Protein AF-A0A3C1WG08-F1 (afdb_monomer)

Structure (mmCIF, N/CA/C/O backbone):
data_AF-A0A3C1WG08-F1
#
_entry.id   AF-A0A3C1WG08-F1
#
loop_
_atom_site.group_PDB
_atom_site.id
_atom_site.type_symbol
_atom_site.label_atom_id
_atom_site.label_alt_id
_atom_site.label_comp_id
_atom_site.label_asym_id
_atom_site.label_entity_id
_atom_site.label_seq_id
_atom_site.pdbx_PDB_ins_code
_atom_site.Cartn_x
_atom_site.Cartn_y
_atom_site.Cartn_z
_atom_site.occupancy
_atom_site.B_iso_or_equiv
_atom_site.auth_seq_id
_atom_site.auth_comp_id
_atom_site.auth_asym_id
_atom_site.auth_atom_id
_atom_site.pdbx_PDB_model_num
ATOM 1 N N . THR A 1 1 ? -14.440 -14.340 0.142 1.00 56.75 1 THR A N 1
ATOM 2 C CA . THR A 1 1 ? -14.331 -13.216 1.110 1.00 56.75 1 THR A CA 1
ATOM 3 C C . THR A 1 1 ? -14.257 -13.808 2.501 1.00 56.75 1 THR A C 1
ATOM 5 O O . THR A 1 1 ? -14.790 -14.894 2.675 1.00 56.75 1 THR A O 1
ATOM 8 N N . PHE A 1 2 ? -13.686 -13.120 3.502 1.00 67.94 2 PHE A N 1
ATOM 9 C CA . PHE A 1 2 ? -13.574 -13.674 4.868 1.00 67.94 2 PHE A CA 1
ATOM 10 C C . PHE A 1 2 ? -14.892 -14.281 5.388 1.00 67.94 2 PHE A C 1
ATOM 12 O O . PHE A 1 2 ? -14.890 -15.363 5.960 1.00 67.94 2 PHE A O 1
ATOM 19 N N . ALA A 1 3 ? -16.034 -13.641 5.105 1.00 67.81 3 ALA A N 1
ATOM 20 C CA . ALA A 1 3 ? -17.363 -14.131 5.487 1.00 67.81 3 ALA A CA 1
ATOM 21 C C . ALA A 1 3 ? -17.770 -15.481 4.852 1.00 67.81 3 ALA A C 1
ATOM 23 O O . ALA A 1 3 ? -18.707 -16.118 5.321 1.00 67.81 3 ALA A O 1
ATOM 24 N N . GLN A 1 4 ? -17.110 -15.896 3.772 1.00 74.12 4 GLN A N 1
ATOM 25 C CA . GLN A 1 4 ? -17.387 -17.123 3.020 1.00 74.12 4 GLN A CA 1
ATOM 26 C C . GLN A 1 4 ? -16.344 -18.214 3.274 1.00 74.12 4 GLN A C 1
ATOM 28 O O . GLN A 1 4 ? -16.681 -19.393 3.258 1.00 74.12 4 GLN A O 1
ATOM 33 N N . ASP A 1 5 ? -15.081 -17.833 3.471 1.00 83.38 5 ASP A N 1
ATOM 34 C CA . ASP A 1 5 ? -13.946 -18.761 3.462 1.00 83.38 5 ASP A CA 1
ATOM 35 C C . ASP A 1 5 ? -13.162 -18.806 4.787 1.00 83.38 5 ASP A C 1
ATOM 37 O O . ASP A 1 5 ? -12.351 -19.712 4.985 1.00 83.38 5 ASP A O 1
ATOM 41 N N . ASN A 1 6 ? -13.439 -17.876 5.710 1.00 90.50 6 ASN A N 1
ATOM 42 C CA . ASN A 1 6 ? -12.743 -17.692 6.984 1.00 90.50 6 ASN A CA 1
ATOM 43 C C . ASN A 1 6 ? -11.213 -17.605 6.845 1.00 90.50 6 ASN A C 1
ATOM 45 O O . ASN A 1 6 ? -10.480 -18.009 7.749 1.00 90.50 6 ASN A O 1
ATOM 49 N N . PHE A 1 7 ? -10.704 -17.084 5.725 1.00 94.44 7 PHE A N 1
ATOM 50 C CA . PHE A 1 7 ? -9.269 -16.885 5.556 1.00 94.44 7 PHE A CA 1
ATOM 51 C C . PHE A 1 7 ? -8.798 -15.546 6.119 1.00 94.44 7 PHE A C 1
ATOM 53 O O . PHE A 1 7 ? -9.299 -14.487 5.742 1.00 94.44 7 PHE A O 1
ATOM 60 N N . ILE A 1 8 ? -7.763 -15.590 6.955 1.00 94.44 8 ILE A N 1
ATOM 61 C CA . ILE A 1 8 ? -7.004 -14.418 7.396 1.00 94.44 8 ILE A CA 1
ATOM 62 C C . ILE A 1 8 ? -5.644 -14.382 6.697 1.00 94.44 8 ILE A C 1
ATOM 64 O O . ILE A 1 8 ? -5.053 -15.424 6.410 1.00 94.44 8 ILE A O 1
ATOM 68 N N . TYR A 1 9 ? -5.157 -13.177 6.409 1.00 95.25 9 TYR A N 1
ATOM 69 C CA . TYR A 1 9 ? -3.902 -12.946 5.701 1.00 95.25 9 TYR A CA 1
ATOM 70 C C . TYR A 1 9 ? -2.961 -12.161 6.605 1.00 95.25 9 TYR A C 1
ATOM 72 O O . TYR A 1 9 ? -3.372 -11.167 7.199 1.00 95.25 9 TYR A O 1
ATOM 80 N N . ILE A 1 10 ? -1.727 -12.639 6.743 1.00 94.44 10 ILE A N 1
ATOM 81 C CA . ILE A 1 10 ? -0.770 -12.134 7.727 1.00 94.44 10 ILE A CA 1
ATOM 82 C C . ILE A 1 10 ? 0.584 -11.945 7.053 1.00 94.44 10 ILE A C 1
ATOM 84 O O . ILE A 1 10 ? 1.085 -12.859 6.393 1.00 94.44 10 ILE A O 1
ATOM 88 N N . SER A 1 11 ? 1.167 -10.765 7.257 1.00 92.62 11 SER A N 1
ATOM 89 C CA . SER A 1 11 ? 2.569 -10.470 6.974 1.00 92.62 11 SER A CA 1
ATOM 90 C C . SER A 1 11 ? 3.387 -10.693 8.242 1.00 92.62 11 SER A C 1
ATOM 92 O O . SER A 1 11 ? 3.042 -10.149 9.292 1.00 92.62 11 SER A O 1
ATOM 94 N N . TYR A 1 12 ? 4.444 -11.499 8.174 1.00 89.12 12 TYR A N 1
ATOM 95 C CA . TYR A 1 12 ? 5.337 -11.740 9.308 1.00 89.12 12 TYR A CA 1
ATOM 96 C C . TYR A 1 12 ? 6.720 -12.224 8.850 1.00 89.12 12 TYR A C 1
ATOM 98 O O . TYR A 1 12 ? 6.869 -12.734 7.739 1.00 89.12 12 TYR A O 1
ATOM 106 N N . SER A 1 13 ? 7.747 -12.075 9.690 1.00 84.44 13 SER A N 1
ATOM 107 C CA . SER A 1 13 ? 9.098 -12.574 9.401 1.00 84.44 13 SER A CA 1
ATOM 108 C C . SER A 1 13 ? 9.347 -13.971 9.964 1.00 84.44 13 SER A C 1
ATOM 110 O O . SER A 1 13 ? 8.806 -14.352 11.003 1.00 84.44 13 SER A O 1
ATOM 112 N N . THR A 1 14 ? 10.213 -14.741 9.302 1.00 77.62 14 THR A N 1
ATOM 113 C CA . THR A 1 14 ? 10.661 -16.053 9.785 1.00 77.62 14 THR A CA 1
ATOM 114 C C . THR A 1 14 ? 12.060 -16.026 10.394 1.00 77.62 14 THR A C 1
ATOM 116 O O . THR A 1 14 ? 13.023 -15.661 9.727 1.00 77.62 14 THR A O 1
ATOM 119 N N . GLY A 1 15 ? 12.181 -16.519 11.635 1.00 62.81 15 GLY A N 1
ATOM 120 C CA . GLY A 1 15 ? 13.455 -16.826 12.304 1.00 62.81 15 GLY A CA 1
ATOM 121 C C . GLY A 1 15 ? 13.925 -15.785 13.331 1.00 62.81 15 GLY A C 1
ATOM 122 O O . GLY A 1 15 ? 13.787 -14.586 13.128 1.00 62.81 15 GLY A O 1
ATOM 123 N N . ALA A 1 16 ? 14.513 -16.260 14.438 1.00 47.59 16 ALA A N 1
ATOM 124 C CA . ALA A 1 16 ? 15.064 -15.424 15.517 1.00 47.59 16 ALA A CA 1
ATOM 125 C C . ALA A 1 16 ? 16.477 -14.879 15.223 1.00 47.59 16 ALA A C 1
ATOM 127 O O . ALA A 1 16 ? 16.964 -14.002 15.931 1.00 47.59 16 ALA A O 1
ATOM 128 N N . VAL A 1 17 ? 17.146 -15.402 14.189 1.00 49.59 17 VAL A N 1
ATOM 129 C CA . VAL A 1 17 ? 18.495 -14.994 13.786 1.00 49.59 17 VAL A CA 1
ATOM 130 C C . VAL A 1 17 ? 18.495 -14.793 12.279 1.00 49.59 17 VAL A C 1
ATOM 132 O O . VAL A 1 17 ? 18.369 -15.750 11.514 1.00 49.59 17 VAL A O 1
ATOM 135 N N . GLN A 1 18 ? 18.623 -13.536 11.858 1.00 51.84 18 GLN A N 1
ATOM 136 C CA . GLN A 1 18 ? 18.805 -13.167 10.461 1.00 51.84 18 GLN A CA 1
ATOM 137 C C . GLN A 1 18 ? 20.191 -13.626 9.990 1.00 51.84 18 GLN A C 1
ATOM 139 O O . GLN A 1 18 ? 21.158 -12.869 10.019 1.00 51.84 18 GLN A O 1
ATOM 144 N N . ALA A 1 19 ? 20.316 -14.897 9.608 1.00 48.25 19 ALA A N 1
ATOM 145 C CA . ALA A 1 19 ? 21.500 -15.371 8.906 1.00 48.25 19 ALA A CA 1
ATOM 146 C C . ALA A 1 19 ? 21.481 -14.788 7.484 1.00 48.25 19 ALA A C 1
ATOM 148 O O . ALA A 1 19 ? 20.536 -15.013 6.724 1.00 48.25 19 ALA A O 1
ATOM 149 N N . GLN A 1 20 ? 22.509 -14.003 7.164 1.00 49.31 20 GLN A N 1
ATOM 150 C CA . GLN A 1 20 ? 22.652 -13.258 5.912 1.00 49.31 20 GLN A CA 1
ATOM 151 C C . GLN A 1 20 ? 22.430 -14.163 4.688 1.00 49.31 20 GLN A C 1
ATOM 153 O O . GLN A 1 20 ? 22.991 -15.255 4.616 1.00 49.31 20 GLN A O 1
ATOM 158 N N . GLY A 1 21 ? 21.621 -13.718 3.720 1.00 50.34 21 GLY A N 1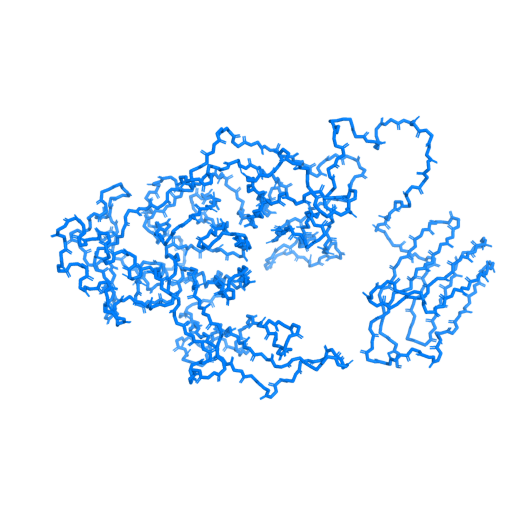
ATOM 159 C CA . GLY A 1 21 ? 21.434 -14.426 2.444 1.00 50.34 21 GLY A CA 1
ATOM 160 C C . GLY A 1 21 ? 20.686 -15.765 2.529 1.00 50.34 21 GLY A C 1
ATOM 161 O O . GLY A 1 21 ? 20.709 -16.536 1.570 1.00 50.34 21 GLY A O 1
ATOM 162 N N . SER A 1 22 ? 20.023 -16.066 3.650 1.00 56.41 22 SER A N 1
ATOM 163 C CA . SER A 1 22 ? 19.247 -17.299 3.784 1.00 56.41 22 SER A CA 1
ATOM 164 C C . SER A 1 22 ? 17.962 -17.264 2.950 1.00 56.41 22 SER A C 1
ATOM 166 O O . SER A 1 22 ? 17.101 -16.409 3.140 1.00 56.41 22 SER A O 1
ATOM 168 N N . ALA A 1 23 ? 17.768 -18.277 2.102 1.00 60.66 23 ALA A N 1
ATOM 169 C CA . ALA A 1 23 ? 16.513 -18.499 1.379 1.00 60.66 23 ALA A CA 1
ATOM 170 C C . ALA A 1 23 ? 15.334 -18.907 2.291 1.00 60.66 23 ALA A C 1
ATOM 172 O O . ALA A 1 23 ? 14.221 -19.090 1.805 1.00 60.66 23 ALA A O 1
ATOM 173 N N . THR A 1 24 ? 15.561 -19.082 3.599 1.00 64.06 24 THR A N 1
ATOM 174 C CA . THR A 1 24 ? 14.540 -19.499 4.577 1.00 64.06 24 THR A CA 1
ATOM 175 C C . THR A 1 24 ? 14.185 -18.414 5.597 1.00 64.06 24 THR A C 1
ATOM 177 O O . THR A 1 24 ? 13.188 -18.550 6.314 1.00 64.06 24 THR A O 1
ATOM 180 N N . VAL A 1 25 ? 14.961 -17.326 5.644 1.00 74.81 25 VAL A N 1
ATOM 181 C CA . VAL A 1 25 ? 14.726 -16.156 6.500 1.00 74.81 25 VAL A CA 1
ATOM 182 C C . VAL A 1 25 ? 14.236 -15.016 5.619 1.00 74.81 25 VAL A C 1
ATOM 184 O O . VAL A 1 25 ? 14.882 -14.652 4.640 1.00 74.81 25 VAL A O 1
ATOM 187 N N . GLY A 1 26 ? 13.087 -14.446 5.955 1.00 80.00 26 GLY A N 1
ATOM 188 C CA . GLY A 1 26 ? 12.498 -13.365 5.177 1.00 80.00 26 GLY A CA 1
ATOM 189 C C . GLY A 1 26 ? 11.090 -13.037 5.637 1.00 80.00 26 GLY A C 1
ATOM 190 O O . GLY A 1 26 ? 10.659 -13.483 6.699 1.00 80.00 26 GLY A O 1
ATOM 191 N N . TRP A 1 27 ? 10.380 -12.274 4.818 1.00 87.56 27 TRP A N 1
ATOM 192 C CA . TRP A 1 27 ? 8.998 -11.874 5.044 1.00 87.56 27 TRP A CA 1
ATOM 193 C C . TRP A 1 27 ? 8.057 -12.814 4.304 1.00 87.56 27 TRP A C 1
ATOM 195 O O . TRP A 1 27 ? 8.173 -13.021 3.093 1.00 87.56 27 TRP A O 1
ATOM 205 N N . ARG A 1 28 ? 7.129 -13.407 5.049 1.00 91.50 28 ARG A N 1
ATOM 206 C CA . ARG A 1 28 ? 6.046 -14.235 4.532 1.00 91.50 28 ARG A CA 1
ATOM 207 C C . ARG A 1 28 ? 4.756 -13.445 4.549 1.00 91.50 28 ARG A C 1
ATOM 209 O O . ARG A 1 28 ? 4.386 -12.867 5.565 1.00 91.50 28 ARG A O 1
ATOM 216 N N . TYR A 1 29 ? 4.051 -13.518 3.432 1.00 94.69 29 TYR A N 1
ATOM 217 C CA . TYR A 1 29 ? 2.677 -13.070 3.302 1.00 94.69 29 TYR A CA 1
ATOM 218 C C . TYR A 1 29 ? 1.832 -14.313 3.110 1.00 94.69 29 TYR A C 1
ATOM 220 O O . TYR A 1 29 ? 1.806 -14.917 2.030 1.00 94.69 29 TYR A O 1
ATOM 228 N N . SER A 1 30 ? 1.209 -14.734 4.197 1.00 95.38 30 SER A N 1
ATOM 229 C CA . SER A 1 30 ? 0.592 -16.046 4.304 1.00 95.38 30 SER A CA 1
ATOM 230 C C . SER A 1 30 ? -0.903 -15.934 4.522 1.00 95.38 30 SER A C 1
ATOM 232 O O . SER A 1 30 ? -1.398 -14.983 5.123 1.00 95.38 30 SER A O 1
ATOM 234 N N . ARG A 1 31 ? -1.619 -16.945 4.043 1.00 96.31 31 ARG A N 1
ATOM 235 C CA . ARG A 1 31 ? -3.033 -17.173 4.313 1.00 96.31 31 ARG A CA 1
ATOM 236 C C . ARG A 1 31 ? -3.174 -18.280 5.351 1.00 96.31 31 ARG A C 1
ATOM 238 O O . ARG A 1 31 ? -2.536 -19.321 5.216 1.00 96.31 31 ARG A O 1
ATOM 245 N N . PHE A 1 32 ? -4.061 -18.085 6.315 1.00 95.88 32 PHE A N 1
ATOM 246 C CA . PHE A 1 32 ? -4.429 -19.070 7.329 1.00 95.88 32 PHE A CA 1
ATOM 247 C C . PHE A 1 32 ? -5.946 -19.193 7.413 1.00 95.88 32 PHE A C 1
ATOM 249 O O . PHE A 1 32 ? -6.670 -18.255 7.078 1.00 95.88 32 PHE A O 1
ATOM 256 N N . LYS A 1 33 ? -6.436 -20.331 7.897 1.00 94.56 33 LYS A N 1
ATOM 257 C CA . LYS A 1 33 ? -7.823 -20.485 8.332 1.00 94.56 33 LYS A CA 1
ATOM 258 C C . LYS A 1 33 ? -7.987 -19.898 9.731 1.00 94.56 33 LYS A C 1
ATOM 260 O O . LYS A 1 33 ? -7.202 -20.188 10.633 1.00 94.56 33 LYS A O 1
ATOM 265 N N . LEU A 1 34 ? -9.027 -19.096 9.901 1.00 93.56 34 LEU A N 1
ATOM 266 C CA . LEU A 1 34 ? -9.531 -18.682 11.198 1.00 93.56 34 LEU A CA 1
ATOM 267 C C . LEU A 1 34 ? -10.706 -19.585 11.570 1.00 93.56 34 LEU A C 1
ATOM 269 O O . LEU A 1 34 ? -11.629 -19.769 10.778 1.00 93.56 34 LEU A O 1
ATOM 273 N N . ASP A 1 35 ? -10.707 -20.112 12.783 1.00 87.62 35 ASP A N 1
ATOM 274 C CA . ASP A 1 35 ? -11.892 -20.746 13.342 1.00 87.62 35 ASP A CA 1
ATOM 275 C C . ASP A 1 35 ? -12.904 -19.647 13.730 1.00 87.62 35 ASP A C 1
ATOM 277 O O . ASP A 1 35 ? -12.623 -18.815 14.601 1.00 87.62 35 ASP A O 1
ATOM 281 N N . PRO A 1 36 ? -14.091 -19.592 13.097 1.00 85.00 36 PRO A N 1
ATOM 282 C CA . PRO A 1 36 ? -15.065 -18.545 13.369 1.00 85.00 36 PRO A CA 1
ATOM 283 C C . PRO A 1 36 ? -15.727 -18.684 14.746 1.00 85.00 36 PRO A C 1
ATOM 285 O O . PRO A 1 36 ? -16.324 -17.712 15.206 1.00 85.00 36 PRO A O 1
ATOM 288 N N . THR A 1 37 ? -15.639 -19.833 15.412 1.00 85.12 37 THR A N 1
ATOM 289 C CA . THR A 1 37 ? -16.176 -20.047 16.759 1.00 85.12 37 THR A CA 1
ATOM 290 C C . THR A 1 37 ? -15.163 -19.614 17.809 1.00 85.12 37 THR A C 1
ATOM 292 O O . THR A 1 37 ? -15.490 -18.795 18.665 1.00 85.12 37 THR A O 1
ATOM 295 N N . THR A 1 38 ? -13.926 -20.109 17.729 1.00 88.31 38 THR A N 1
ATOM 296 C CA . THR A 1 38 ? -12.890 -19.791 18.731 1.00 88.31 38 THR A CA 1
ATOM 297 C C . THR A 1 38 ? -12.191 -18.458 18.473 1.00 88.31 38 THR A C 1
ATOM 299 O O . THR A 1 38 ? -11.553 -17.926 19.375 1.00 88.31 38 THR A O 1
ATOM 302 N N . LYS A 1 39 ? -12.317 -17.903 17.258 1.00 86.62 39 LYS A N 1
ATOM 303 C CA . LYS A 1 39 ? -11.564 -16.733 16.767 1.00 86.62 39 LYS A CA 1
ATOM 304 C C . LYS A 1 39 ? -10.047 -16.945 16.775 1.00 86.62 39 LYS A C 1
ATOM 306 O O . LYS A 1 39 ? -9.294 -15.974 16.747 1.00 86.62 39 LYS A O 1
ATOM 311 N N . MET A 1 40 ? -9.606 -18.202 16.774 1.00 91.94 40 MET A N 1
ATOM 312 C CA . MET A 1 40 ? -8.196 -18.570 16.752 1.00 91.94 40 MET A CA 1
ATOM 313 C C . MET A 1 40 ? -7.740 -18.913 15.338 1.00 91.94 40 MET A C 1
ATOM 315 O O . MET A 1 40 ? -8.506 -19.411 14.512 1.00 91.94 40 MET A O 1
ATOM 319 N N . ILE A 1 41 ? -6.467 -18.640 15.065 1.00 92.75 41 ILE A N 1
ATOM 320 C CA . ILE A 1 41 ? -5.810 -19.016 13.815 1.00 92.75 41 ILE A CA 1
ATOM 321 C C . ILE A 1 41 ? -5.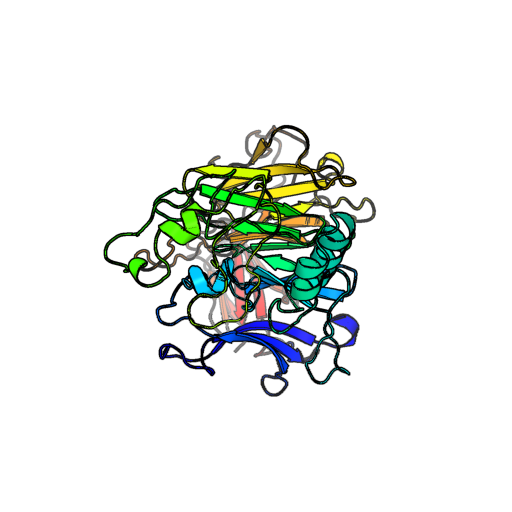381 -20.479 13.923 1.00 92.75 41 ILE A C 1
ATOM 323 O O . ILE A 1 41 ? -4.672 -20.844 14.861 1.00 92.75 41 ILE A O 1
ATOM 327 N N . ASP A 1 42 ? -5.756 -21.300 12.944 1.00 93.25 42 ASP A N 1
ATOM 328 C CA . ASP A 1 42 ? -5.149 -22.618 12.768 1.00 93.25 42 ASP A CA 1
ATOM 329 C C . ASP A 1 42 ? -3.753 -22.431 12.164 1.00 93.25 42 ASP A C 1
ATOM 331 O O . ASP A 1 42 ? -3.593 -22.234 10.956 1.00 93.25 42 ASP A O 1
ATOM 335 N N . THR A 1 43 ? -2.727 -22.463 13.010 1.00 90.94 43 THR A N 1
ATOM 336 C CA . THR A 1 43 ? -1.338 -22.230 12.599 1.00 90.94 43 THR A CA 1
ATOM 337 C C . THR A 1 43 ? -0.798 -23.317 11.668 1.00 90.94 43 THR A C 1
ATOM 339 O O . THR A 1 43 ? 0.136 -23.049 10.916 1.00 90.94 43 THR A O 1
ATOM 342 N N . LEU A 1 44 ? -1.404 -24.512 11.649 1.00 94.06 44 LEU A N 1
ATOM 343 C CA . LEU A 1 44 ? -1.028 -25.604 10.743 1.00 94.06 44 LEU A CA 1
ATOM 344 C C . LEU A 1 44 ? -1.604 -25.419 9.333 1.00 94.06 44 LEU A C 1
ATOM 346 O O . LEU A 1 44 ? -1.157 -26.073 8.392 1.00 94.06 44 LEU A O 1
ATOM 350 N N . SER A 1 45 ? -2.572 -24.517 9.163 1.00 95.06 45 SER A N 1
ATOM 351 C CA . SER A 1 45 ? -3.221 -24.248 7.874 1.00 95.06 45 SER A CA 1
ATOM 352 C C . SER A 1 45 ? -2.448 -23.294 6.957 1.00 95.06 45 SER A C 1
ATOM 354 O O . SER A 1 45 ? -2.985 -22.879 5.925 1.00 95.06 45 SER A O 1
ATOM 356 N N . GLU A 1 46 ? -1.219 -22.920 7.327 1.00 95.19 46 GLU A N 1
ATOM 357 C CA . GLU A 1 46 ? -0.442 -21.919 6.607 1.00 95.19 46 GLU A CA 1
ATOM 358 C C . GLU A 1 46 ? -0.318 -22.244 5.112 1.00 95.19 46 GLU A C 1
ATOM 360 O O . GLU A 1 46 ? 0.206 -23.281 4.702 1.00 95.19 46 GLU A O 1
ATOM 365 N N . LYS A 1 47 ? -0.706 -21.274 4.283 1.00 96.12 47 LYS A N 1
ATOM 366 C CA . LYS A 1 47 ? -0.320 -21.201 2.878 1.00 96.12 47 LYS A CA 1
ATOM 367 C C . LYS A 1 47 ? 0.479 -19.927 2.641 1.00 96.12 47 LYS A C 1
ATOM 369 O O . LYS A 1 47 ? -0.095 -18.842 2.581 1.00 96.12 47 LYS A O 1
ATOM 374 N N . VAL A 1 48 ? 1.789 -20.066 2.447 1.00 95.38 48 VAL A N 1
ATOM 375 C CA . VAL A 1 48 ? 2.650 -18.956 2.013 1.00 95.38 48 VAL A CA 1
ATOM 376 C C . VAL A 1 48 ? 2.268 -18.565 0.585 1.00 95.38 48 VAL A C 1
ATOM 378 O O . VAL A 1 48 ? 2.349 -19.398 -0.319 1.00 95.38 48 VAL A O 1
ATOM 381 N N . LEU A 1 49 ? 1.834 -17.317 0.389 1.00 96.19 49 LEU A N 1
ATOM 382 C CA . LEU A 1 49 ? 1.484 -16.775 -0.928 1.00 96.19 49 LEU A CA 1
ATOM 383 C C . LEU A 1 49 ? 2.688 -16.074 -1.549 1.00 96.19 49 LEU A C 1
ATOM 385 O O . LEU A 1 49 ? 3.076 -16.352 -2.680 1.00 96.19 49 LEU A O 1
ATOM 389 N N . ILE A 1 50 ? 3.312 -15.179 -0.789 1.00 94.06 50 ILE A N 1
ATOM 390 C CA . ILE A 1 50 ? 4.522 -14.477 -1.206 1.00 94.06 50 ILE A CA 1
ATOM 391 C C . ILE A 1 50 ? 5.585 -14.670 -0.133 1.00 94.06 50 ILE A C 1
ATOM 393 O O . ILE A 1 50 ? 5.303 -14.588 1.062 1.00 94.06 50 ILE A O 1
ATOM 397 N N . PHE A 1 51 ? 6.811 -14.916 -0.582 1.00 90.69 51 PHE A N 1
ATOM 398 C CA . PHE A 1 51 ? 8.000 -14.902 0.252 1.00 90.69 51 PHE A CA 1
ATOM 399 C C . PHE A 1 51 ? 8.994 -13.899 -0.327 1.00 90.69 51 PHE A C 1
ATOM 401 O O . PHE A 1 51 ? 9.334 -13.973 -1.510 1.00 90.69 51 PHE A O 1
ATOM 408 N N . VAL A 1 52 ? 9.443 -12.970 0.510 1.00 87.31 52 VAL A N 1
ATOM 409 C CA . VAL A 1 52 ? 10.486 -11.998 0.184 1.00 87.31 52 VAL A CA 1
ATOM 410 C C . VAL A 1 52 ? 11.696 -12.314 1.061 1.00 87.31 52 VAL A C 1
ATOM 412 O O . VAL A 1 52 ? 11.611 -12.140 2.278 1.00 87.31 52 VAL A O 1
ATOM 415 N N . PRO A 1 53 ? 12.808 -12.802 0.486 1.00 80.38 53 PRO A N 1
ATOM 416 C CA . PRO A 1 53 ? 14.005 -13.120 1.257 1.00 80.38 53 PRO A CA 1
ATOM 417 C C . PRO A 1 53 ? 14.538 -11.908 2.030 1.00 80.38 53 PRO A C 1
ATOM 419 O O . PRO A 1 53 ? 14.457 -10.767 1.562 1.00 80.38 53 PRO A O 1
ATOM 422 N N . ALA A 1 54 ? 15.117 -12.155 3.205 1.00 74.31 54 ALA A N 1
ATOM 423 C CA . ALA A 1 54 ? 15.864 -11.133 3.925 1.00 74.31 54 ALA A CA 1
ATOM 424 C C . ALA A 1 54 ? 17.102 -10.701 3.118 1.00 74.31 54 ALA A C 1
ATOM 426 O O . ALA A 1 54 ? 17.750 -11.523 2.464 1.00 74.31 54 ALA A O 1
ATOM 427 N N . GLY A 1 55 ? 17.439 -9.409 3.162 1.00 64.56 55 GLY A N 1
ATOM 428 C CA . GLY A 1 55 ? 18.695 -8.908 2.604 1.00 64.56 55 GLY A CA 1
ATOM 429 C C . GLY A 1 55 ? 19.923 -9.384 3.391 1.00 64.56 55 GLY A C 1
ATOM 430 O O . GLY A 1 55 ? 19.824 -9.994 4.456 1.00 64.56 55 GLY A O 1
ATOM 431 N N . THR A 1 56 ? 21.111 -9.103 2.859 1.00 55.69 56 THR A N 1
ATOM 432 C CA . THR A 1 56 ? 22.402 -9.521 3.432 1.00 55.69 56 THR A CA 1
ATOM 433 C C . THR A 1 56 ? 22.794 -8.739 4.695 1.00 55.69 56 THR A C 1
ATOM 435 O O . THR A 1 56 ? 23.547 -9.266 5.509 1.00 55.69 56 THR A O 1
ATOM 438 N N . SER A 1 57 ? 22.258 -7.536 4.920 1.00 57.94 57 SER A N 1
ATOM 439 C CA . SER A 1 57 ? 22.450 -6.715 6.137 1.00 57.94 57 SER A CA 1
ATOM 440 C C . SER A 1 57 ? 21.140 -6.362 6.864 1.00 57.94 57 SER A C 1
ATOM 442 O O . SER A 1 57 ? 21.169 -5.702 7.902 1.00 57.94 57 SER A O 1
ATOM 444 N N . ALA A 1 58 ? 20.007 -6.826 6.333 1.00 55.53 58 ALA A N 1
ATOM 445 C CA . ALA A 1 58 ? 18.714 -6.164 6.446 1.00 55.53 58 ALA A CA 1
ATOM 446 C C . ALA A 1 58 ? 18.040 -6.278 7.818 1.00 55.53 58 ALA A C 1
ATOM 448 O O . ALA A 1 58 ? 17.611 -7.360 8.227 1.00 55.53 58 ALA A O 1
ATOM 449 N N . ARG A 1 59 ? 17.877 -5.137 8.494 1.00 64.31 59 ARG A N 1
ATOM 450 C CA . ARG A 1 59 ? 17.148 -5.019 9.771 1.00 64.31 59 ARG A CA 1
ATOM 451 C C . ARG A 1 59 ? 15.965 -4.055 9.693 1.00 64.31 59 ARG A C 1
ATOM 453 O O . ARG A 1 59 ? 15.143 -4.054 10.608 1.00 64.31 59 ARG A O 1
ATOM 460 N N . TRP A 1 60 ? 15.869 -3.265 8.626 1.00 77.50 60 TRP A N 1
ATOM 461 C CA . TRP A 1 60 ? 14.925 -2.155 8.505 1.00 77.50 60 TRP A CA 1
ATOM 462 C C . TRP A 1 60 ? 14.185 -2.184 7.160 1.00 77.50 60 TRP A C 1
ATOM 464 O O . TRP A 1 60 ? 14.534 -2.942 6.262 1.00 77.50 60 TRP A O 1
ATOM 474 N N . HIS A 1 61 ? 13.142 -1.359 7.037 1.00 86.12 61 HIS A N 1
ATOM 475 C CA . HIS A 1 61 ? 12.372 -1.148 5.801 1.00 86.12 61 HIS A CA 1
ATOM 476 C C . HIS A 1 61 ? 11.717 -2.418 5.260 1.00 86.12 61 HIS A C 1
ATOM 478 O O . HIS A 1 61 ? 12.031 -2.928 4.188 1.00 86.12 61 HIS A O 1
ATOM 484 N N . THR A 1 62 ? 10.777 -2.941 6.030 1.00 83.25 62 THR A N 1
ATOM 485 C CA . THR A 1 62 ? 10.155 -4.240 5.756 1.00 83.25 62 THR A CA 1
ATOM 486 C C . THR A 1 62 ? 8.846 -4.105 4.985 1.00 83.25 62 THR A C 1
ATOM 488 O O . THR A 1 62 ? 8.331 -5.088 4.457 1.00 83.25 62 THR A O 1
ATOM 491 N N . GLY A 1 63 ? 8.273 -2.896 4.959 1.00 88.81 63 GLY A N 1
ATOM 492 C CA . GLY A 1 63 ? 6.910 -2.675 4.497 1.00 88.81 63 GLY A CA 1
ATOM 493 C C . GLY A 1 63 ? 5.953 -3.533 5.317 1.00 88.81 63 GLY A C 1
ATOM 494 O O . GLY A 1 63 ? 6.057 -3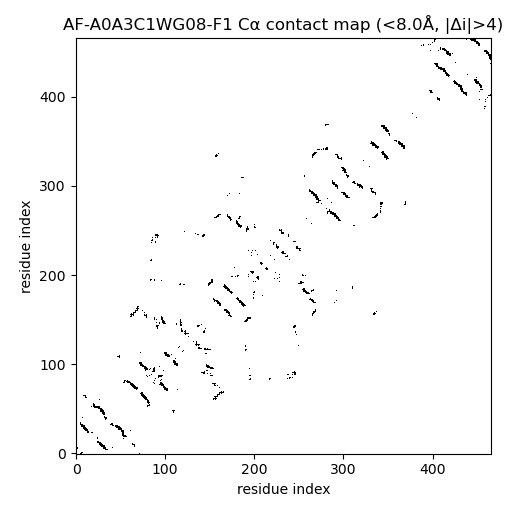.590 6.544 1.00 88.81 63 GLY A O 1
ATOM 495 N N . GLY A 1 64 ? 5.067 -4.253 4.635 1.00 90.38 64 GLY A N 1
ATOM 496 C CA . GLY A 1 64 ? 4.202 -5.251 5.252 1.00 90.38 64 GLY A CA 1
ATOM 497 C C . GLY A 1 64 ? 2.722 -4.888 5.258 1.00 90.38 64 GLY A C 1
ATOM 498 O O . GLY A 1 64 ? 1.923 -5.700 5.722 1.00 90.38 64 GLY A O 1
ATOM 499 N N . ALA A 1 65 ? 2.342 -3.719 4.732 1.00 93.00 65 ALA A N 1
ATOM 500 C CA . ALA A 1 65 ? 0.941 -3.341 4.605 1.00 93.00 65 ALA A CA 1
ATOM 501 C C . ALA A 1 65 ? 0.225 -4.309 3.663 1.00 93.00 65 ALA A C 1
ATOM 503 O O . ALA A 1 65 ? 0.739 -4.656 2.598 1.00 93.00 65 ALA A O 1
ATOM 504 N N . MET A 1 66 ? -0.975 -4.730 4.054 1.00 95.12 66 MET A N 1
ATOM 505 C CA . MET A 1 66 ? -1.813 -5.639 3.281 1.00 95.12 66 MET A CA 1
ATOM 506 C C . MET A 1 66 ? -3.236 -5.101 3.235 1.00 95.12 66 MET A C 1
ATOM 508 O O . MET A 1 66 ? -3.823 -4.822 4.281 1.00 95.12 66 MET A O 1
ATOM 512 N N . GLN A 1 67 ? -3.821 -4.996 2.043 1.00 94.69 67 GLN A N 1
ATOM 513 C CA . GLN A 1 67 ? -5.219 -4.592 1.925 1.00 94.69 67 GLN A CA 1
ATOM 514 C C . GLN A 1 67 ? -5.899 -5.188 0.694 1.00 94.69 67 GLN A C 1
ATOM 516 O O . GLN A 1 67 ? -5.303 -5.293 -0.376 1.00 94.69 67 GLN A O 1
ATOM 521 N N . PHE A 1 68 ? -7.165 -5.566 0.864 1.00 94.69 68 PHE A N 1
ATOM 522 C CA . PHE A 1 68 ? -8.030 -5.993 -0.229 1.00 94.69 68 PHE A CA 1
ATOM 523 C C . PHE A 1 68 ? -8.759 -4.809 -0.857 1.00 94.69 68 PHE A C 1
ATOM 525 O O . PHE A 1 68 ? -9.307 -3.967 -0.138 1.00 94.69 68 PHE A O 1
ATOM 532 N N . ASP A 1 69 ? -8.834 -4.798 -2.187 1.00 94.44 69 ASP A N 1
ATOM 533 C CA . ASP A 1 69 ? -9.805 -3.975 -2.906 1.00 94.44 69 ASP A CA 1
ATOM 534 C C . ASP A 1 69 ? -11.203 -4.631 -2.904 1.00 94.44 69 ASP A C 1
ATOM 536 O O . ASP A 1 69 ? -11.400 -5.751 -2.421 1.00 94.44 69 ASP A O 1
ATOM 540 N N . GLY A 1 70 ? -12.206 -3.934 -3.447 1.00 92.38 70 GLY A N 1
ATOM 541 C CA . GLY A 1 70 ? -13.566 -4.475 -3.576 1.00 92.38 70 GLY A CA 1
ATOM 542 C C . GLY A 1 70 ? -13.723 -5.544 -4.661 1.00 92.38 70 GLY A C 1
ATOM 543 O O . GLY A 1 70 ? -14.817 -6.079 -4.825 1.00 92.38 70 GLY A O 1
ATOM 544 N N . PHE A 1 71 ? -12.651 -5.872 -5.388 1.00 94.00 71 PHE A N 1
ATOM 545 C CA . PHE A 1 71 ? -12.624 -6.828 -6.498 1.00 94.00 71 PHE A CA 1
ATOM 546 C C . PHE A 1 71 ? -11.918 -8.140 -6.116 1.00 94.00 71 PHE A C 1
ATOM 548 O O . PHE A 1 71 ? -11.770 -9.033 -6.949 1.00 94.00 71 PHE A O 1
ATOM 555 N N . GLY A 1 72 ? -11.498 -8.278 -4.854 1.00 93.94 72 GLY A N 1
ATOM 556 C CA . GLY A 1 72 ? -10.846 -9.475 -4.326 1.00 93.94 72 GLY A CA 1
ATOM 557 C C . GLY A 1 72 ? -9.336 -9.527 -4.557 1.00 93.94 72 GLY A C 1
ATOM 558 O O . GLY A 1 72 ? -8.721 -10.545 -4.248 1.00 93.94 72 GLY A O 1
ATOM 559 N N . ASN A 1 73 ? -8.716 -8.454 -5.055 1.00 96.94 73 ASN A N 1
ATOM 560 C CA . ASN A 1 73 ? -7.263 -8.396 -5.169 1.00 96.94 73 ASN A CA 1
ATOM 561 C C . ASN A 1 73 ? -6.648 -7.954 -3.843 1.00 96.94 73 ASN A C 1
ATOM 563 O O . ASN A 1 73 ? -7.093 -6.989 -3.224 1.00 96.94 73 ASN A O 1
ATOM 567 N N . LEU A 1 74 ? -5.593 -8.650 -3.441 1.00 97.25 74 LEU A N 1
ATOM 568 C CA . LEU A 1 74 ? -4.767 -8.343 -2.288 1.00 97.25 74 LEU A CA 1
ATOM 569 C C . LEU A 1 74 ? -3.532 -7.561 -2.739 1.00 97.25 74 LEU A C 1
ATOM 571 O O . LEU A 1 74 ? -2.745 -8.051 -3.555 1.00 97.25 74 LEU A O 1
ATOM 575 N N . TYR A 1 75 ? -3.362 -6.368 -2.177 1.00 97.88 75 TYR A N 1
ATOM 576 C CA . TYR A 1 75 ? -2.183 -5.532 -2.355 1.00 97.88 75 TYR A CA 1
ATOM 577 C C . TYR A 1 75 ? -1.252 -5.682 -1.157 1.00 97.88 75 TYR A C 1
ATOM 579 O O . TYR A 1 75 ? -1.730 -5.800 -0.027 1.00 97.88 75 TYR A O 1
ATOM 587 N N . ILE A 1 76 ? 0.059 -5.694 -1.403 1.00 97.25 76 ILE A N 1
ATOM 588 C CA . ILE A 1 76 ? 1.079 -5.996 -0.391 1.00 97.25 76 ILE A CA 1
ATOM 589 C C . ILE A 1 76 ? 2.298 -5.091 -0.578 1.00 97.25 76 ILE A C 1
ATOM 591 O O . ILE A 1 76 ? 2.915 -5.154 -1.639 1.00 97.25 76 ILE A O 1
ATOM 595 N N . THR A 1 77 ? 2.704 -4.318 0.432 1.00 95.19 77 THR A N 1
ATOM 596 C CA . THR A 1 77 ? 3.976 -3.571 0.381 1.00 95.19 77 THR A CA 1
ATOM 597 C C . THR A 1 77 ? 5.144 -4.429 0.868 1.00 95.19 77 THR A C 1
ATOM 599 O O . THR A 1 77 ? 5.022 -5.150 1.861 1.00 95.19 77 THR A O 1
ATOM 602 N N . THR A 1 78 ? 6.286 -4.360 0.178 1.00 90.75 78 THR A N 1
ATOM 603 C CA . THR A 1 78 ? 7.472 -5.192 0.475 1.00 90.75 78 THR A CA 1
ATOM 604 C C . THR A 1 78 ? 8.717 -4.405 0.872 1.00 90.75 78 THR A C 1
ATOM 606 O O . THR A 1 78 ? 9.615 -5.019 1.435 1.00 90.75 78 THR A O 1
ATOM 609 N N . ALA A 1 79 ? 8.754 -3.087 0.610 1.00 89.19 79 ALA A N 1
ATOM 610 C CA . ALA A 1 79 ? 9.864 -2.159 0.898 1.00 89.19 79 ALA A CA 1
ATOM 611 C C . ALA A 1 79 ? 11.261 -2.641 0.444 1.00 89.19 79 ALA A C 1
ATOM 613 O O . ALA A 1 79 ? 11.438 -3.758 -0.041 1.00 89.19 79 ALA A O 1
ATOM 614 N N . ASP A 1 80 ? 12.267 -1.772 0.471 1.00 86.38 80 ASP A N 1
ATOM 615 C CA . ASP A 1 80 ? 13.580 -2.085 -0.103 1.00 86.38 80 ASP A CA 1
ATOM 616 C C . ASP A 1 80 ? 14.390 -3.108 0.702 1.00 86.38 80 ASP A C 1
ATOM 618 O O . ASP A 1 80 ? 15.266 -3.766 0.133 1.00 86.38 80 ASP A O 1
ATOM 622 N N . ASN A 1 81 ? 14.061 -3.292 1.984 1.00 81.31 81 ASN A N 1
ATOM 623 C CA . ASN A 1 81 ? 14.772 -4.160 2.916 1.00 81.31 81 ASN A CA 1
ATOM 624 C C . ASN A 1 81 ? 16.289 -3.881 2.916 1.00 81.31 81 ASN A C 1
ATOM 626 O O . ASN A 1 81 ? 17.088 -4.820 2.921 1.00 81.31 81 ASN A O 1
ATOM 630 N N . GLU A 1 82 ? 16.663 -2.598 2.798 1.00 75.62 82 GLU A N 1
ATOM 631 C CA . GLU A 1 82 ? 18.045 -2.098 2.676 1.00 75.62 82 GLU A CA 1
ATOM 632 C C . GLU A 1 82 ? 18.854 -2.739 1.531 1.00 75.62 82 GLU A C 1
ATOM 634 O O . GLU A 1 82 ? 20.081 -2.793 1.565 1.00 75.62 82 GLU A O 1
ATOM 639 N N . ALA A 1 83 ? 18.173 -3.251 0.506 1.00 67.88 83 ALA A N 1
ATOM 640 C CA . ALA A 1 83 ? 18.785 -3.861 -0.667 1.00 67.88 83 ALA A CA 1
ATOM 641 C C . ALA A 1 83 ? 18.533 -2.992 -1.904 1.00 67.88 83 ALA A C 1
ATOM 643 O O . ALA A 1 83 ? 17.857 -3.420 -2.835 1.00 67.88 83 ALA A O 1
ATOM 644 N N . GLU A 1 84 ? 19.032 -1.757 -1.903 1.00 65.94 84 GLU A N 1
ATOM 645 C CA . GLU A 1 84 ? 18.667 -0.712 -2.870 1.00 65.94 84 GLU A CA 1
ATOM 646 C C . GLU A 1 84 ? 18.880 -1.132 -4.336 1.00 65.94 84 GLU A C 1
ATOM 648 O O . GLU A 1 84 ? 17.941 -1.134 -5.140 1.00 65.94 84 GLU A O 1
ATOM 653 N N . ALA A 1 85 ? 20.094 -1.559 -4.693 1.00 58.47 85 ALA A N 1
ATOM 654 C CA . ALA A 1 85 ? 20.443 -1.891 -6.075 1.00 58.47 85 ALA A CA 1
ATOM 655 C C . ALA A 1 85 ? 19.724 -3.142 -6.606 1.00 58.47 85 ALA A C 1
ATOM 657 O O . ALA A 1 85 ? 19.431 -3.253 -7.800 1.00 58.47 85 ALA A O 1
ATOM 658 N N . LEU A 1 86 ? 19.448 -4.100 -5.719 1.00 67.75 86 LEU A N 1
ATOM 659 C CA . LEU A 1 86 ? 18.861 -5.397 -6.060 1.00 67.75 86 LEU A CA 1
ATOM 660 C C . LEU A 1 86 ? 17.345 -5.444 -5.856 1.00 67.75 86 LEU A C 1
ATOM 662 O O . LEU A 1 86 ? 16.694 -6.329 -6.397 1.00 67.75 86 LEU A O 1
ATOM 666 N N . GLY A 1 87 ? 16.786 -4.526 -5.075 1.00 78.81 87 GLY A N 1
ATOM 667 C CA . GLY A 1 87 ? 15.378 -4.467 -4.718 1.00 78.81 87 GLY A CA 1
ATOM 668 C C . GLY A 1 87 ? 14.645 -3.439 -5.574 1.00 78.81 87 GLY A C 1
ATOM 669 O O . GLY A 1 87 ? 14.240 -3.776 -6.686 1.00 78.81 87 GLY A O 1
ATOM 670 N N . PRO A 1 88 ? 14.454 -2.198 -5.096 1.00 84.00 88 PRO A N 1
ATOM 671 C CA . PRO A 1 88 ? 13.602 -1.181 -5.719 1.00 84.00 88 PRO A CA 1
ATOM 672 C C . PRO A 1 88 ? 13.966 -0.835 -7.167 1.00 84.00 88 PRO A C 1
ATOM 674 O O . PRO A 1 88 ? 13.062 -0.591 -7.966 1.00 84.00 88 PRO A O 1
ATOM 677 N N . GLY A 1 89 ? 15.247 -0.899 -7.545 1.00 80.25 89 GLY A N 1
ATOM 678 C CA . GLY A 1 89 ? 15.661 -0.706 -8.938 1.00 80.25 89 GLY A CA 1
ATOM 679 C C . GLY A 1 89 ? 15.345 -1.909 -9.833 1.00 80.25 89 GLY A C 1
ATOM 680 O O . GLY A 1 89 ? 14.997 -1.749 -10.998 1.00 80.25 89 GLY A O 1
ATOM 681 N N . ASN A 1 90 ? 15.386 -3.131 -9.300 1.00 83.81 90 ASN A N 1
ATOM 682 C CA . ASN A 1 90 ? 15.375 -4.350 -10.101 1.00 83.81 90 ASN A CA 1
ATOM 683 C C . ASN A 1 90 ? 13.983 -4.991 -10.204 1.00 83.81 90 ASN A C 1
ATOM 685 O O . ASN A 1 90 ? 13.437 -5.524 -9.240 1.00 83.81 90 ASN A O 1
ATOM 689 N N . THR A 1 91 ? 13.411 -5.023 -11.405 1.00 89.38 91 THR A N 1
ATOM 690 C CA . THR A 1 91 ? 12.092 -5.628 -11.669 1.00 89.38 91 THR A CA 1
ATOM 691 C C . THR A 1 91 ? 12.045 -7.152 -11.518 1.00 89.38 91 THR A C 1
ATOM 693 O O . THR A 1 91 ? 10.953 -7.718 -11.456 1.00 89.38 91 THR A O 1
ATOM 696 N N . ALA A 1 92 ? 13.193 -7.830 -11.454 1.00 89.62 92 ALA A N 1
ATOM 697 C CA . ALA A 1 92 ? 13.276 -9.263 -11.178 1.00 89.62 92 ALA A CA 1
ATOM 698 C C . ALA A 1 92 ? 13.205 -9.577 -9.669 1.00 89.62 92 ALA A C 1
ATOM 700 O O . ALA A 1 92 ? 13.229 -10.748 -9.288 1.00 89.62 92 ALA A O 1
ATOM 701 N N . ASP A 1 93 ? 13.071 -8.559 -8.819 1.00 88.44 93 ASP A N 1
ATOM 702 C CA . ASP A 1 93 ? 12.943 -8.681 -7.370 1.00 88.44 93 ASP A CA 1
ATOM 703 C C . ASP A 1 93 ? 11.617 -8.082 -6.878 1.00 88.44 93 ASP A C 1
ATOM 705 O O . ASP A 1 93 ? 11.087 -7.131 -7.462 1.00 88.44 93 ASP A O 1
ATOM 709 N N . LEU A 1 94 ? 11.058 -8.647 -5.807 1.00 91.50 94 LEU A N 1
ATOM 710 C CA . LEU A 1 94 ? 9.805 -8.170 -5.219 1.00 91.50 94 LEU A CA 1
ATOM 711 C C . LEU A 1 94 ? 10.022 -7.032 -4.217 1.00 91.50 94 LEU A C 1
ATOM 713 O O . LEU A 1 94 ? 9.061 -6.323 -3.940 1.00 91.50 94 LEU A O 1
ATOM 717 N N . ARG A 1 95 ? 11.236 -6.840 -3.684 1.00 89.81 95 ARG A N 1
ATOM 718 C CA . ARG A 1 95 ? 11.578 -5.746 -2.762 1.00 89.81 95 ARG A CA 1
ATOM 719 C C . ARG A 1 95 ? 11.429 -4.390 -3.437 1.00 89.81 95 ARG A C 1
ATOM 721 O O . ARG A 1 95 ? 11.671 -4.238 -4.632 1.00 89.81 95 ARG A O 1
ATOM 728 N N . GLY A 1 96 ? 11.043 -3.398 -2.660 1.00 90.56 96 GLY A N 1
ATOM 729 C CA . GLY A 1 96 ? 10.911 -2.013 -3.070 1.00 90.56 96 GLY A CA 1
ATOM 730 C C . GLY A 1 96 ? 9.713 -1.801 -3.979 1.00 90.56 96 GLY A C 1
ATOM 731 O O . GLY A 1 96 ? 9.828 -1.144 -5.011 1.00 90.56 96 GLY A O 1
ATOM 732 N N . GLY A 1 97 ? 8.578 -2.420 -3.651 1.00 92.44 97 GLY A N 1
ATOM 733 C CA . GLY A 1 97 ? 7.354 -2.254 -4.417 1.00 92.44 97 GLY A CA 1
ATOM 734 C C . GLY A 1 97 ? 6.084 -2.603 -3.651 1.00 92.44 97 GLY A C 1
ATOM 735 O O . GLY A 1 97 ? 6.104 -2.968 -2.473 1.00 92.44 97 GLY A O 1
ATOM 736 N N . THR A 1 98 ? 4.979 -2.519 -4.384 1.00 96.25 98 THR A N 1
ATOM 737 C CA . THR A 1 98 ? 3.652 -2.980 -3.978 1.00 96.25 98 THR A CA 1
ATOM 738 C C . THR A 1 98 ? 3.218 -4.075 -4.931 1.00 96.25 98 THR A C 1
ATOM 740 O O . THR A 1 98 ? 3.154 -3.863 -6.144 1.00 96.25 98 THR A O 1
ATOM 743 N N . MET A 1 99 ? 2.938 -5.256 -4.399 1.00 97.62 99 MET A N 1
ATOM 744 C CA . MET A 1 99 ? 2.451 -6.398 -5.158 1.00 97.62 99 MET A CA 1
ATOM 745 C C . MET A 1 99 ? 0.931 -6.366 -5.238 1.00 97.62 99 MET A C 1
ATOM 747 O O . MET A 1 99 ? 0.287 -5.880 -4.314 1.00 97.62 99 MET A O 1
ATOM 751 N N . ARG A 1 100 ? 0.363 -6.933 -6.301 1.00 98.38 100 ARG A N 1
ATOM 752 C CA . ARG A 1 100 ? -1.074 -7.168 -6.452 1.00 98.38 100 ARG A CA 1
ATOM 753 C C . ARG A 1 100 ? -1.315 -8.594 -6.935 1.00 98.38 100 ARG A C 1
ATOM 755 O O . ARG A 1 100 ? -0.874 -8.968 -8.022 1.00 98.38 100 ARG A O 1
ATOM 762 N N . ILE A 1 101 ? -2.027 -9.375 -6.129 1.00 98.19 101 ILE A N 1
ATOM 763 C CA . ILE A 1 101 ? -2.396 -10.770 -6.410 1.00 98.19 101 ILE A CA 1
ATOM 764 C C . ILE A 1 101 ? -3.894 -10.979 -6.181 1.00 98.19 101 ILE A C 1
ATOM 766 O O . ILE A 1 101 ? -4.510 -10.207 -5.455 1.00 98.19 101 ILE A O 1
ATOM 770 N N . HIS A 1 102 ? -4.482 -12.033 -6.743 1.00 97.19 102 HIS A N 1
ATOM 771 C CA . HIS A 1 102 ? -5.845 -12.451 -6.408 1.00 97.19 102 HIS A CA 1
ATOM 772 C C . HIS A 1 102 ? -5.789 -13.803 -5.692 1.00 97.19 102 HIS A C 1
ATOM 774 O O . HIS A 1 102 ? -5.482 -14.805 -6.340 1.00 97.19 102 HIS A O 1
ATOM 780 N N . PRO A 1 103 ? -6.002 -13.864 -4.366 1.00 96.12 103 PRO A N 1
ATOM 781 C CA . PRO A 1 103 ? -5.979 -15.130 -3.643 1.00 96.12 103 PRO A CA 1
ATOM 782 C C . PRO A 1 103 ? -6.964 -16.146 -4.225 1.00 96.12 103 PRO A C 1
ATOM 784 O O . PRO A 1 103 ? -8.131 -15.843 -4.441 1.00 96.12 103 PRO A O 1
ATOM 787 N N . ASP A 1 104 ? -6.484 -17.365 -4.448 1.00 94.94 104 ASP A N 1
ATOM 788 C CA . ASP A 1 104 ? -7.231 -18.434 -5.105 1.00 94.94 104 ASP A CA 1
ATOM 789 C C . ASP A 1 104 ? -6.787 -19.780 -4.522 1.00 94.94 104 ASP A C 1
ATOM 791 O O . ASP A 1 104 ? -5.609 -20.132 -4.535 1.00 94.94 104 ASP A O 1
ATOM 795 N N . THR A 1 105 ? -7.714 -20.531 -3.932 1.00 94.38 105 THR A N 1
ATOM 796 C CA . THR A 1 105 ? -7.424 -21.850 -3.348 1.00 94.38 105 THR A CA 1
ATOM 797 C C . THR A 1 105 ? -7.227 -22.944 -4.391 1.00 94.38 105 THR A C 1
ATOM 799 O O . THR A 1 105 ? -6.687 -23.992 -4.042 1.00 94.38 105 THR A O 1
ATOM 802 N N . THR A 1 106 ? -7.658 -22.719 -5.631 1.00 95.31 106 THR A N 1
ATOM 803 C CA . THR A 1 106 ? -7.548 -23.680 -6.732 1.00 95.31 106 THR A CA 1
ATOM 804 C C . THR A 1 106 ? -6.204 -23.582 -7.455 1.00 95.31 106 THR A C 1
ATOM 806 O O . THR A 1 106 ? -5.741 -24.573 -8.019 1.00 95.31 106 THR A O 1
ATOM 809 N N . ASP A 1 107 ? -5.526 -22.430 -7.375 1.00 96.69 107 ASP A N 1
ATOM 810 C CA . ASP A 1 107 ? -4.169 -22.264 -7.894 1.00 96.69 107 ASP A CA 1
ATOM 811 C C . ASP A 1 107 ? -3.140 -22.898 -6.931 1.00 96.69 107 ASP A C 1
ATOM 813 O O . ASP A 1 107 ? -3.152 -22.603 -5.729 1.00 96.69 107 ASP A O 1
ATOM 817 N N . PRO A 1 108 ? -2.187 -23.720 -7.414 1.00 95.75 108 PRO A N 1
ATOM 818 C CA . PRO A 1 108 ? -1.142 -24.313 -6.575 1.00 95.75 108 PRO A CA 1
ATOM 819 C C . PRO A 1 108 ? -0.298 -23.296 -5.793 1.00 95.75 108 PRO A C 1
ATOM 821 O O . PRO A 1 108 ? 0.210 -23.614 -4.714 1.00 95.75 108 PRO A O 1
ATOM 824 N N . ARG A 1 109 ? -0.152 -22.063 -6.292 1.00 95.25 109 ARG A N 1
ATOM 825 C CA . ARG A 1 109 ? 0.533 -20.955 -5.605 1.00 95.25 109 ARG A CA 1
ATOM 826 C C . ARG A 1 109 ? -0.311 -20.363 -4.476 1.00 95.25 109 ARG A C 1
ATOM 828 O O . ARG A 1 109 ? 0.233 -19.733 -3.577 1.00 95.25 109 ARG A O 1
ATOM 835 N N . GLY A 1 110 ? -1.622 -20.598 -4.480 1.00 96.00 110 GLY A N 1
ATOM 836 C CA . GLY A 1 110 ? -2.590 -19.986 -3.571 1.00 96.00 110 GLY A CA 1
ATOM 837 C C . GLY A 1 110 ? -3.130 -18.636 -4.057 1.00 96.00 110 GLY A C 1
ATOM 838 O O . GLY A 1 110 ? -3.864 -17.981 -3.314 1.00 96.00 110 GLY A O 1
A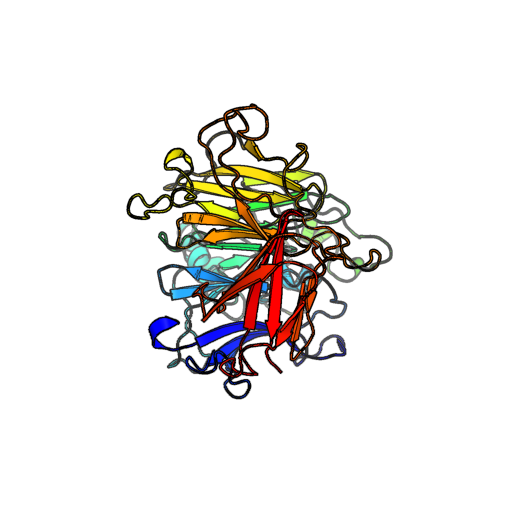TOM 839 N N . TYR A 1 111 ? -2.750 -18.205 -5.263 1.00 97.69 111 TYR A N 1
ATOM 840 C CA . TYR A 1 111 ? -3.194 -16.964 -5.894 1.00 97.69 111 TYR A CA 1
ATOM 841 C C . TYR A 1 111 ? -2.983 -16.992 -7.412 1.00 97.69 111 TYR A C 1
ATOM 843 O O . TYR A 1 111 ? -2.102 -17.689 -7.919 1.00 97.69 111 TYR A O 1
ATOM 851 N N . THR A 1 112 ? -3.736 -16.154 -8.119 1.00 98.12 112 THR A N 1
ATOM 852 C CA . THR A 1 112 ? -3.540 -15.821 -9.532 1.00 98.12 112 THR A CA 1
ATOM 853 C C . THR A 1 112 ? -3.002 -14.393 -9.688 1.00 98.12 112 THR A C 1
ATOM 855 O O . THR A 1 112 ? -2.966 -13.609 -8.734 1.00 98.12 112 THR A O 1
ATOM 858 N N . ILE A 1 113 ? -2.518 -14.060 -10.888 1.00 98.06 113 ILE A N 1
ATOM 859 C CA . ILE A 1 113 ? -2.005 -12.725 -11.219 1.00 98.06 113 ILE A CA 1
ATOM 860 C C . ILE A 1 113 ? -3.122 -11.917 -11.892 1.00 98.06 113 ILE A C 1
ATOM 862 O O . ILE A 1 113 ? -3.543 -12.300 -12.985 1.00 98.06 113 ILE A O 1
ATOM 866 N N . PRO A 1 114 ? -3.591 -10.810 -11.290 1.00 97.38 114 PRO A N 1
ATOM 867 C CA . PRO A 1 114 ? -4.541 -9.908 -11.930 1.00 97.38 114 PRO A CA 1
ATOM 868 C C . PRO A 1 114 ? -3.961 -9.268 -13.192 1.00 97.38 114 PRO A C 1
ATOM 870 O O . PRO A 1 114 ? -2.795 -8.864 -13.215 1.00 97.38 114 PRO A O 1
ATOM 873 N N . ALA A 1 115 ? -4.801 -9.114 -14.215 1.00 96.50 115 ALA A N 1
ATOM 874 C CA . ALA A 1 115 ? -4.428 -8.437 -15.452 1.00 96.50 115 ALA A CA 1
ATOM 875 C C . ALA A 1 115 ? -4.048 -6.968 -15.209 1.00 96.50 115 ALA A C 1
ATOM 877 O O . ALA A 1 115 ? -4.605 -6.288 -14.341 1.00 96.50 115 ALA A O 1
ATOM 878 N N . GLY A 1 116 ? -3.108 -6.460 -16.000 1.00 96.62 116 GLY A N 1
ATOM 879 C CA . GLY A 1 116 ? -2.642 -5.078 -15.922 1.00 96.62 116 GLY A CA 1
ATOM 880 C C . GLY A 1 116 ? -1.732 -4.809 -14.725 1.00 96.62 116 GLY A C 1
ATOM 881 O O . GLY A 1 116 ? -1.709 -3.689 -14.229 1.00 96.62 116 GLY A O 1
ATOM 882 N N . ASN A 1 117 ? -1.015 -5.819 -14.224 1.00 98.50 117 ASN A N 1
ATOM 883 C CA . ASN A 1 117 ? 0.136 -5.603 -13.341 1.00 98.50 117 ASN A CA 1
ATOM 884 C C . ASN A 1 117 ? 1.301 -4.949 -14.115 1.00 98.50 117 ASN A C 1
ATOM 886 O O . ASN A 1 117 ? 1.280 -4.867 -15.343 1.00 98.50 117 ASN A O 1
ATOM 890 N N . PHE A 1 118 ? 2.329 -4.486 -13.401 1.00 97.75 118 PHE A N 1
ATOM 891 C CA . PHE A 1 118 ? 3.419 -3.640 -13.904 1.00 97.75 118 PHE A CA 1
ATOM 892 C C . PHE A 1 118 ? 4.040 -4.126 -15.220 1.00 97.75 118 PHE A C 1
ATOM 894 O O . PHE A 1 118 ? 4.167 -3.342 -16.158 1.00 97.75 118 PHE A O 1
ATOM 901 N N . GLY A 1 119 ? 4.381 -5.416 -15.321 1.00 97.25 119 GLY A N 1
ATOM 902 C CA . GLY A 1 119 ? 4.952 -5.995 -16.542 1.00 97.25 119 GLY A CA 1
ATOM 903 C C . GLY A 1 119 ? 4.014 -5.907 -17.747 1.00 97.25 119 GLY A C 1
ATOM 904 O O . GLY A 1 119 ? 4.398 -5.412 -18.804 1.00 97.25 119 GLY A O 1
ATOM 905 N N . GLU A 1 120 ? 2.760 -6.331 -17.581 1.00 98.12 120 GLU A N 1
ATOM 906 C CA . GLU A 1 120 ? 1.761 -6.321 -18.653 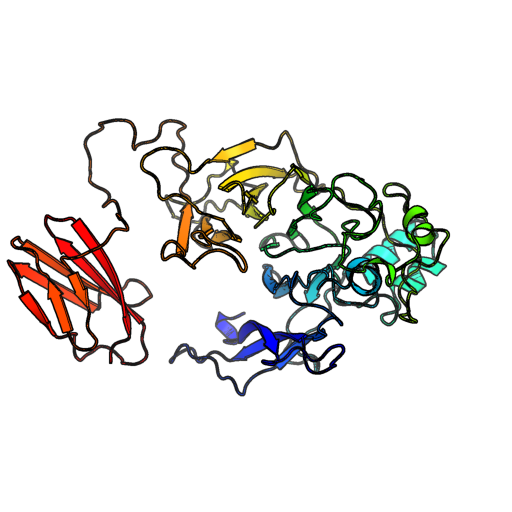1.00 98.12 120 GLU A CA 1
ATOM 907 C C . GLU A 1 120 ? 1.393 -4.895 -19.083 1.00 98.12 120 GLU A C 1
ATOM 909 O O . GLU A 1 120 ? 1.381 -4.595 -20.280 1.00 98.12 120 GLU A O 1
ATOM 914 N N . TYR A 1 121 ? 1.155 -4.006 -18.113 1.00 97.81 121 TYR A N 1
ATOM 915 C CA . TYR A 1 121 ? 0.805 -2.608 -18.358 1.00 97.81 121 TYR A CA 1
ATOM 916 C C . TYR A 1 121 ? 1.902 -1.889 -19.147 1.00 97.81 121 TYR A C 1
ATOM 918 O O . TYR A 1 121 ? 1.650 -1.347 -20.223 1.00 97.81 121 TYR A O 1
ATOM 926 N N . TRP A 1 122 ? 3.149 -1.952 -18.676 1.00 95.88 122 TRP A N 1
ATOM 927 C CA . TRP A 1 122 ? 4.250 -1.269 -19.349 1.00 95.88 122 TRP A CA 1
ATOM 928 C C . TRP A 1 122 ? 4.653 -1.935 -20.661 1.00 95.88 122 TRP A C 1
ATOM 930 O O . TRP A 1 122 ? 5.050 -1.238 -21.593 1.00 95.88 122 TRP A O 1
ATOM 940 N N . ALA A 1 123 ? 4.475 -3.251 -20.815 1.00 97.12 123 ALA A N 1
ATOM 941 C CA . ALA A 1 123 ? 4.613 -3.881 -22.124 1.00 97.12 123 ALA A CA 1
ATOM 942 C C . ALA A 1 123 ? 3.617 -3.301 -23.144 1.00 97.12 123 ALA A C 1
ATOM 944 O O . ALA A 1 123 ? 3.989 -3.069 -24.299 1.00 97.12 123 ALA A O 1
ATOM 945 N N . ALA A 1 124 ? 2.368 -3.045 -22.741 1.00 97.69 124 ALA A N 1
ATOM 946 C CA . ALA A 1 124 ? 1.379 -2.405 -23.604 1.00 97.69 124 ALA A CA 1
ATOM 947 C C . ALA A 1 124 ? 1.768 -0.953 -23.934 1.00 97.69 124 ALA A C 1
ATOM 949 O O . ALA A 1 124 ? 1.769 -0.582 -25.110 1.00 97.69 124 ALA A O 1
ATOM 950 N N . GLU A 1 125 ? 2.184 -0.162 -22.942 1.00 95.00 125 GLU A N 1
ATOM 951 C CA . GLU A 1 125 ? 2.630 1.224 -23.156 1.00 95.00 125 GLU A CA 1
ATOM 952 C C . GLU A 1 125 ? 3.860 1.314 -24.071 1.00 95.00 125 GLU A C 1
ATOM 954 O O . GLU A 1 125 ? 3.878 2.092 -25.025 1.00 95.00 125 GLU A O 1
ATOM 959 N N . PHE A 1 126 ? 4.866 0.461 -23.877 1.00 93.50 126 PHE A N 1
ATOM 960 C CA . PHE A 1 126 ? 6.035 0.427 -24.757 1.00 93.50 126 PHE A CA 1
ATOM 961 C C . PHE A 1 126 ? 5.703 -0.055 -26.167 1.00 93.50 126 PHE A C 1
ATOM 963 O O . PHE A 1 126 ? 6.320 0.407 -27.126 1.00 93.50 126 PHE A O 1
ATOM 970 N N . THR A 1 127 ? 4.702 -0.923 -26.326 1.00 95.94 127 THR A N 1
ATOM 971 C CA . THR A 1 127 ? 4.207 -1.303 -27.656 1.00 95.94 127 THR A CA 1
ATOM 972 C C . THR A 1 127 ? 3.604 -0.095 -28.376 1.00 95.94 127 THR A C 1
ATOM 974 O O . THR A 1 127 ? 3.954 0.146 -29.529 1.00 95.94 127 THR A O 1
ATOM 977 N N . LYS A 1 128 ? 2.783 0.719 -27.691 1.00 95.69 128 LYS A N 1
ATOM 978 C CA . LYS A 1 128 ? 2.221 1.970 -28.247 1.00 95.69 128 LYS A CA 1
ATOM 979 C C . LYS A 1 128 ? 3.309 2.974 -28.651 1.00 95.69 128 LYS A C 1
ATOM 981 O O . LYS A 1 128 ? 3.130 3.727 -29.599 1.00 95.69 128 LYS A O 1
ATOM 986 N N . GLN A 1 129 ? 4.449 2.953 -27.961 1.00 91.81 129 GLN A N 1
ATOM 987 C CA . GLN A 1 129 ? 5.625 3.781 -28.256 1.00 91.81 129 GLN A CA 1
ATOM 988 C C . GLN A 1 129 ? 6.555 3.181 -29.332 1.00 91.81 129 GLN A C 1
ATOM 990 O O . GLN A 1 129 ? 7.663 3.678 -29.519 1.00 91.81 129 GLN A O 1
ATOM 995 N N . ASN A 1 130 ? 6.161 2.097 -30.014 1.00 93.38 130 ASN A N 1
ATOM 996 C CA . ASN A 1 130 ? 6.997 1.350 -30.966 1.00 93.38 130 ASN A CA 1
ATOM 997 C C . ASN A 1 130 ? 8.306 0.782 -30.368 1.00 93.38 130 ASN A C 1
ATOM 999 O O . ASN A 1 130 ? 9.254 0.478 -31.089 1.00 93.38 130 ASN A O 1
ATOM 1003 N N . ARG A 1 131 ? 8.366 0.573 -29.046 1.00 89.94 131 ARG A N 1
ATOM 1004 C CA . ARG A 1 131 ? 9.502 -0.027 -28.320 1.00 89.94 131 ARG A CA 1
ATOM 1005 C C . ARG A 1 131 ? 9.285 -1.531 -28.103 1.00 89.94 131 ARG A C 1
ATOM 1007 O O . ARG A 1 131 ? 9.350 -2.028 -26.979 1.00 89.94 131 ARG A O 1
ATOM 1014 N N . THR A 1 132 ? 9.023 -2.275 -29.178 1.00 94.25 132 THR A N 1
ATOM 1015 C CA . THR A 1 132 ? 8.607 -3.696 -29.134 1.00 94.25 132 THR A CA 1
ATOM 1016 C C . THR A 1 132 ? 9.619 -4.622 -28.451 1.00 94.25 132 THR A C 1
ATOM 1018 O O . THR A 1 132 ? 9.225 -5.490 -27.673 1.00 94.25 132 THR A O 1
ATOM 1021 N N . ALA A 1 133 ? 10.922 -4.408 -28.660 1.00 91.81 133 ALA A N 1
ATOM 1022 C CA . ALA A 1 133 ? 11.972 -5.179 -27.989 1.00 91.81 133 ALA A CA 1
ATOM 1023 C C . ALA A 1 133 ? 11.964 -4.976 -26.463 1.00 91.81 133 ALA A C 1
ATOM 1025 O O . ALA A 1 133 ? 12.165 -5.928 -25.711 1.00 91.81 133 ALA A O 1
ATOM 1026 N N . LEU A 1 134 ? 11.688 -3.753 -25.994 1.00 89.81 134 LEU A N 1
ATOM 1027 C CA . LEU A 1 134 ? 11.539 -3.483 -24.564 1.00 89.81 134 LEU A CA 1
ATOM 1028 C C . LEU A 1 134 ? 10.238 -4.084 -24.024 1.00 89.81 134 LEU A C 1
ATOM 1030 O O . LEU A 1 134 ? 10.255 -4.722 -22.976 1.00 89.81 134 LEU A O 1
ATOM 1034 N N . ALA A 1 135 ? 9.133 -3.951 -24.762 1.00 94.44 135 ALA A N 1
ATOM 1035 C CA . ALA A 1 135 ? 7.859 -4.561 -24.394 1.00 94.44 135 ALA A CA 1
ATOM 1036 C C . ALA A 1 135 ? 7.979 -6.084 -24.203 1.00 94.44 135 ALA A C 1
ATOM 1038 O O . ALA A 1 135 ? 7.419 -6.629 -23.255 1.00 94.44 135 ALA A O 1
ATOM 1039 N N . ALA A 1 136 ? 8.758 -6.767 -25.049 1.00 96.00 136 ALA A N 1
ATOM 1040 C CA . ALA A 1 136 ? 9.038 -8.194 -24.898 1.00 96.00 136 ALA A CA 1
ATOM 1041 C C . ALA A 1 136 ? 9.763 -8.511 -23.576 1.00 96.00 136 ALA A C 1
ATOM 1043 O O . ALA A 1 136 ? 9.377 -9.455 -22.891 1.00 96.00 136 ALA A O 1
ATOM 1044 N N . LYS A 1 137 ? 10.741 -7.687 -23.162 1.00 92.94 137 LYS A N 1
ATOM 1045 C CA . LYS A 1 137 ? 11.410 -7.841 -21.855 1.00 92.94 137 LYS A CA 1
ATOM 1046 C C . LYS A 1 137 ? 10.439 -7.672 -20.682 1.00 92.94 137 LYS A C 1
ATOM 1048 O O . LYS A 1 137 ? 10.586 -8.361 -19.684 1.00 92.94 137 LYS A O 1
ATOM 1053 N N . TYR A 1 138 ? 9.454 -6.782 -20.798 1.00 94.50 138 TYR A N 1
ATOM 1054 C CA . TYR A 1 138 ? 8.455 -6.552 -19.745 1.00 94.50 138 TYR A CA 1
ATOM 1055 C C . TYR A 1 138 ? 7.429 -7.684 -19.603 1.00 94.50 138 TYR A C 1
ATOM 1057 O O . TYR A 1 138 ? 6.876 -7.874 -18.522 1.00 94.50 138 TYR A O 1
ATOM 1065 N N . ARG A 1 139 ? 7.196 -8.460 -20.669 1.00 96.19 139 ARG A N 1
ATOM 1066 C CA . ARG A 1 139 ? 6.370 -9.680 -20.618 1.00 96.19 139 ARG A CA 1
ATOM 1067 C C . ARG A 1 139 ? 7.113 -10.883 -20.038 1.00 96.19 139 ARG A C 1
ATOM 1069 O O . ARG A 1 139 ? 6.474 -11.845 -19.623 1.00 96.19 139 ARG A O 1
ATOM 1076 N N . ASP A 1 140 ? 8.442 -10.853 -20.034 1.00 95.25 140 ASP A N 1
ATOM 1077 C CA . ASP A 1 140 ? 9.267 -11.939 -19.521 1.00 95.25 140 ASP A CA 1
ATOM 1078 C C . ASP A 1 140 ? 9.271 -11.932 -17.985 1.00 95.25 140 ASP A C 1
ATOM 1080 O O . ASP A 1 140 ? 9.895 -11.084 -17.343 1.00 95.25 140 ASP A O 1
ATOM 1084 N N . THR A 1 141 ? 8.607 -12.921 -17.382 1.00 93.75 141 THR A N 1
ATOM 1085 C CA . THR A 1 141 ? 8.471 -13.028 -15.922 1.00 93.75 141 THR A CA 1
ATOM 1086 C C . THR A 1 141 ? 9.773 -13.349 -15.188 1.00 93.75 141 THR A C 1
ATOM 1088 O O . THR A 1 141 ? 9.826 -13.282 -13.957 1.00 93.75 141 THR A O 1
ATOM 1091 N N . THR A 1 142 ? 10.831 -13.714 -15.918 1.00 91.88 142 THR A N 1
ATOM 1092 C CA . THR A 1 142 ? 12.178 -13.815 -15.348 1.00 91.88 142 THR A CA 1
ATOM 1093 C C . THR A 1 142 ? 12.792 -12.432 -15.144 1.00 91.88 142 THR A C 1
ATOM 1095 O O . THR A 1 142 ? 13.536 -12.248 -14.185 1.00 91.88 142 THR A O 1
ATOM 1098 N N . LYS A 1 143 ? 12.419 -11.446 -15.973 1.00 90.94 143 LYS A N 1
ATOM 1099 C CA . LYS A 1 143 ? 12.901 -10.057 -15.916 1.00 90.94 143 LYS A CA 1
ATOM 1100 C C . LYS A 1 143 ? 12.003 -9.139 -15.105 1.00 90.94 143 LYS A C 1
ATOM 1102 O O . LYS A 1 143 ? 12.504 -8.234 -14.443 1.00 90.94 143 LYS A O 1
ATOM 1107 N N . VAL A 1 144 ? 10.689 -9.340 -15.172 1.00 94.31 144 VAL A N 1
ATOM 1108 C CA . VAL A 1 144 ? 9.692 -8.554 -14.439 1.00 94.31 144 VAL A CA 1
ATOM 1109 C C . VAL A 1 144 ? 8.778 -9.493 -13.672 1.00 94.31 144 VAL A C 1
ATOM 1111 O O . VAL A 1 144 ? 7.988 -10.222 -14.264 1.00 94.31 144 VAL A O 1
ATOM 1114 N N . LYS A 1 145 ? 8.850 -9.484 -12.340 1.00 95.50 145 LYS A N 1
ATOM 1115 C CA . LYS A 1 145 ? 7.967 -10.325 -11.528 1.00 95.50 145 LYS A CA 1
ATOM 1116 C C . LYS A 1 145 ? 6.506 -9.943 -11.764 1.00 95.50 145 LYS A C 1
ATOM 1118 O O . LYS A 1 145 ? 6.119 -8.783 -11.639 1.00 95.50 145 LYS A O 1
ATOM 1123 N N . ALA A 1 146 ? 5.690 -10.946 -12.081 1.00 97.50 146 ALA A N 1
ATOM 1124 C CA . ALA A 1 146 ? 4.299 -10.763 -12.489 1.00 97.50 146 ALA A CA 1
ATOM 1125 C C . ALA A 1 146 ? 3.410 -10.157 -11.385 1.00 97.50 146 ALA A C 1
ATOM 1127 O O . ALA A 1 146 ? 2.362 -9.593 -11.679 1.00 97.50 146 ALA A O 1
ATOM 1128 N N . GLN A 1 147 ? 3.819 -10.269 -10.119 1.00 98.06 147 GLN A N 1
ATOM 1129 C CA . GLN A 1 147 ? 3.102 -9.749 -8.954 1.00 98.06 147 GLN A CA 1
ATOM 1130 C C . GLN A 1 147 ? 3.216 -8.227 -8.810 1.00 98.06 147 GLN A C 1
ATOM 1132 O O . GLN A 1 147 ? 2.389 -7.636 -8.123 1.00 98.06 147 GLN A O 1
ATOM 1137 N N . ILE A 1 148 ? 4.228 -7.592 -9.409 1.00 98.25 148 ILE A N 1
ATOM 1138 C CA . ILE A 1 148 ? 4.527 -6.173 -9.186 1.00 98.25 148 ILE A CA 1
ATOM 1139 C C . ILE A 1 148 ? 3.377 -5.309 -9.715 1.00 98.25 148 ILE A C 1
ATOM 1141 O O . ILE A 1 148 ? 2.950 -5.470 -10.857 1.00 98.25 148 ILE A O 1
ATOM 1145 N N . TYR A 1 149 ? 2.908 -4.366 -8.898 1.00 98.31 149 TYR A N 1
ATOM 1146 C CA . TYR A 1 149 ? 1.965 -3.316 -9.284 1.00 98.31 149 TYR A CA 1
ATOM 1147 C C . TYR A 1 149 ? 2.638 -1.939 -9.245 1.00 98.31 149 TYR A C 1
ATOM 1149 O O . TYR A 1 149 ? 2.703 -1.264 -10.267 1.00 98.31 149 TYR A O 1
ATOM 1157 N N . ILE A 1 150 ? 3.236 -1.574 -8.110 1.00 97.06 150 ILE A N 1
ATOM 1158 C CA . ILE A 1 150 ? 4.144 -0.423 -7.991 1.00 97.06 150 ILE A CA 1
ATOM 1159 C C . ILE A 1 150 ? 5.562 -0.942 -7.767 1.00 97.06 150 ILE A C 1
ATOM 1161 O O . ILE A 1 150 ? 5.756 -1.935 -7.063 1.00 97.06 150 ILE A O 1
ATOM 1165 N N . LYS A 1 151 ? 6.552 -0.278 -8.358 1.00 94.75 151 LYS A N 1
ATOM 1166 C CA . LYS A 1 151 ? 7.978 -0.556 -8.156 1.00 94.75 151 LYS A CA 1
ATOM 1167 C C . LYS A 1 151 ? 8.712 0.729 -7.790 1.00 94.75 151 LYS A C 1
ATOM 1169 O O . LYS A 1 151 ? 8.248 1.794 -8.161 1.00 94.75 151 LYS A O 1
ATOM 1174 N N . GLY A 1 152 ? 9.865 0.639 -7.144 1.00 91.75 152 GLY A N 1
ATOM 1175 C CA . GLY A 1 152 ? 10.702 1.797 -6.841 1.00 91.75 152 GLY A CA 1
ATOM 1176 C C . GLY A 1 152 ? 10.237 2.581 -5.625 1.00 91.75 152 GLY A C 1
ATOM 1177 O O . GLY A 1 152 ? 10.179 3.800 -5.695 1.00 91.75 152 GLY A O 1
ATOM 1178 N N . SER A 1 153 ? 9.902 1.875 -4.544 1.00 92.44 153 SER A N 1
ATOM 1179 C CA . SER A 1 153 ? 9.645 2.471 -3.227 1.00 92.44 153 SER A CA 1
ATOM 1180 C C . SER A 1 153 ? 10.740 2.089 -2.236 1.00 92.44 153 SER A C 1
ATOM 1182 O O . SER A 1 153 ? 11.262 0.972 -2.291 1.00 92.44 153 SER A O 1
ATOM 1184 N N . ARG A 1 154 ? 11.053 2.990 -1.306 1.00 90.81 154 ARG A N 1
ATOM 1185 C CA . ARG A 1 154 ? 12.019 2.802 -0.221 1.00 90.81 154 ARG A CA 1
ATOM 1186 C C . ARG A 1 154 ? 11.388 2.086 0.960 1.00 90.81 154 ARG A C 1
ATOM 1188 O O . ARG A 1 154 ? 11.615 0.897 1.168 1.00 90.81 154 ARG A O 1
ATOM 1195 N N . ASN A 1 155 ? 10.548 2.796 1.709 1.00 89.94 155 ASN A N 1
ATOM 1196 C CA . ASN A 1 155 ? 10.020 2.316 2.981 1.00 89.94 155 ASN A CA 1
ATOM 1197 C C . ASN A 1 155 ? 8.517 2.612 3.181 1.00 89.94 155 ASN A C 1
ATOM 1199 O O . ASN A 1 155 ? 8.159 3.448 4.015 1.00 89.94 155 ASN A O 1
ATOM 1203 N N . PRO A 1 156 ? 7.630 1.950 2.412 1.00 92.31 156 PRO A N 1
ATOM 1204 C CA . PRO A 1 156 ? 6.184 2.099 2.542 1.00 92.31 156 PRO A CA 1
ATOM 1205 C C . PRO A 1 156 ? 5.572 1.196 3.628 1.00 92.31 156 PRO A C 1
ATOM 1207 O O . PRO A 1 156 ? 5.174 0.054 3.362 1.00 92.31 156 PRO A O 1
ATOM 1210 N N . TYR A 1 157 ? 5.469 1.709 4.857 1.00 88.75 157 TYR A N 1
ATOM 1211 C CA . TYR A 1 157 ? 4.831 0.996 5.977 1.00 88.75 157 TYR A CA 1
ATOM 1212 C C . TYR A 1 157 ? 3.301 0.985 5.912 1.00 88.75 157 TYR A C 1
ATOM 1214 O O . TYR A 1 157 ? 2.688 0.021 6.363 1.00 88.75 157 TYR A O 1
ATOM 1222 N N . GLY A 1 158 ? 2.697 2.037 5.354 1.00 88.81 158 GLY A N 1
ATOM 1223 C CA . GLY A 1 158 ? 1.250 2.197 5.217 1.00 88.81 158 GLY A CA 1
ATOM 1224 C C . GLY A 1 158 ? 0.818 2.250 3.753 1.00 88.81 158 GLY A C 1
ATOM 1225 O O . GLY A 1 158 ? 1.561 2.702 2.880 1.00 88.81 158 GLY A O 1
ATOM 1226 N N . MET A 1 159 ? -0.395 1.775 3.484 1.00 94.12 159 MET A N 1
ATOM 1227 C CA . MET A 1 159 ? -1.010 1.799 2.159 1.00 94.12 159 MET A CA 1
ATOM 1228 C C . MET A 1 159 ? -2.531 1.798 2.301 1.00 94.12 159 MET A C 1
ATOM 1230 O O . MET A 1 159 ? -3.076 1.166 3.204 1.00 94.12 159 MET A O 1
ATOM 1234 N N . SER A 1 160 ? -3.222 2.454 1.373 1.00 94.94 160 SER A N 1
ATOM 1235 C CA . SER A 1 160 ? -4.656 2.285 1.167 1.00 94.94 160 SER A CA 1
ATOM 1236 C C . SER A 1 160 ? -4.993 1.956 -0.283 1.00 94.94 160 SER A C 1
ATOM 1238 O O . SER A 1 160 ? -4.398 2.504 -1.206 1.00 94.94 160 SER A O 1
ATOM 1240 N N . VAL A 1 161 ? -5.998 1.111 -0.491 1.00 95.31 161 VAL A N 1
ATOM 1241 C CA . VAL A 1 161 ? -6.567 0.796 -1.804 1.00 95.31 161 VAL A CA 1
ATOM 1242 C C . VAL A 1 161 ? -8.009 1.271 -1.884 1.00 95.31 161 VAL A C 1
ATOM 1244 O O . VAL A 1 161 ? -8.764 1.196 -0.910 1.00 95.31 161 VAL A O 1
ATOM 1247 N N . ASP A 1 162 ? -8.417 1.764 -3.049 1.00 93.88 162 ASP A N 1
ATOM 1248 C CA . ASP A 1 162 ? -9.810 2.142 -3.252 1.00 93.88 162 ASP A CA 1
ATOM 1249 C C . ASP A 1 162 ? -10.674 0.888 -3.396 1.00 93.88 162 ASP A C 1
ATOM 1251 O O . ASP A 1 162 ? -10.545 0.105 -4.338 1.00 93.88 162 ASP A O 1
ATOM 1255 N N . LYS A 1 163 ? -11.616 0.714 -2.473 1.00 90.94 163 LYS A N 1
ATOM 1256 C CA . LYS A 1 163 ? -12.547 -0.416 -2.513 1.00 90.94 163 LYS A CA 1
ATOM 1257 C C . LYS A 1 163 ? -13.549 -0.308 -3.662 1.00 90.94 163 LYS A C 1
ATOM 1259 O O . LYS A 1 163 ? -14.083 -1.326 -4.083 1.00 90.94 163 LYS A O 1
ATOM 1264 N N . ASN A 1 164 ? -13.783 0.893 -4.188 1.00 90.38 164 ASN A N 1
ATOM 1265 C CA . ASN A 1 164 ? -14.791 1.148 -5.212 1.00 90.38 164 ASN A CA 1
ATOM 1266 C C . ASN A 1 164 ? -14.197 1.270 -6.623 1.00 90.38 164 ASN A C 1
ATOM 1268 O O . ASN A 1 164 ? -14.952 1.283 -7.595 1.00 90.38 164 ASN A O 1
ATOM 1272 N N . ARG A 1 165 ? -12.867 1.381 -6.763 1.00 92.06 165 ARG A N 1
ATOM 1273 C CA . ARG A 1 165 ? -12.198 1.554 -8.060 1.00 92.06 165 ARG A CA 1
ATOM 1274 C C . ARG A 1 165 ? -10.951 0.690 -8.165 1.00 92.06 165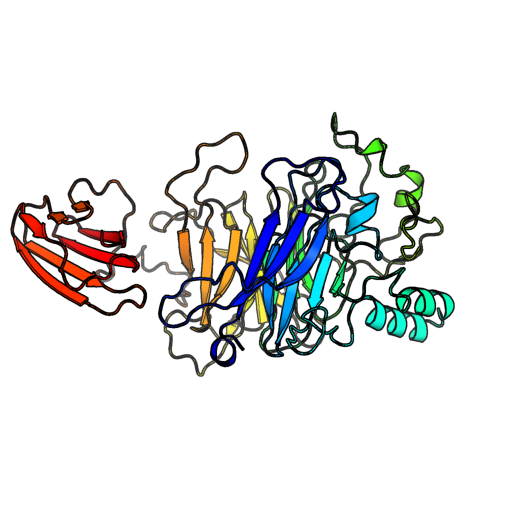 ARG A C 1
ATOM 1276 O O . ARG A 1 165 ? -10.018 0.818 -7.381 1.00 92.06 165 ARG A O 1
ATOM 1283 N N . LEU A 1 166 ? -10.927 -0.164 -9.181 1.00 93.44 166 LEU A N 1
ATOM 1284 C CA . LEU A 1 166 ? -9.816 -1.074 -9.413 1.00 93.44 166 LEU A CA 1
ATOM 1285 C C . LEU A 1 166 ? -8.525 -0.291 -9.695 1.00 93.44 166 LEU A C 1
ATOM 1287 O O . LEU A 1 166 ? -8.531 0.653 -10.480 1.00 93.44 166 LEU A O 1
ATOM 1291 N N . GLY A 1 167 ? -7.420 -0.717 -9.081 1.00 93.31 167 GLY A N 1
ATOM 1292 C CA . GLY A 1 167 ? -6.078 -0.213 -9.384 1.00 93.31 167 GLY A CA 1
ATOM 1293 C C . GLY A 1 167 ? -5.673 1.082 -8.677 1.00 93.31 167 GLY A C 1
ATOM 1294 O O . GLY A 1 167 ? -4.544 1.537 -8.853 1.00 93.31 167 GLY A O 1
ATOM 1295 N N . TRP A 1 168 ? -6.547 1.663 -7.860 1.00 94.44 168 TRP A N 1
ATOM 1296 C CA . TRP A 1 168 ? -6.211 2.847 -7.076 1.00 94.44 168 TRP A CA 1
ATOM 1297 C C . TRP A 1 168 ? -5.503 2.458 -5.786 1.00 94.44 168 TRP A C 1
ATOM 1299 O O . TRP A 1 168 ? -6.084 1.778 -4.938 1.00 94.44 168 TRP A O 1
ATOM 1309 N N . VAL A 1 169 ? -4.267 2.923 -5.639 1.00 95.00 169 VAL A N 1
ATOM 1310 C CA . VAL A 1 169 ? -3.436 2.703 -4.459 1.00 95.00 169 VAL A CA 1
ATOM 1311 C C . VAL A 1 169 ? -2.802 4.016 -4.024 1.00 95.00 169 VAL A C 1
ATOM 1313 O O . VAL A 1 169 ? -2.241 4.742 -4.840 1.00 95.00 169 VAL A O 1
ATOM 1316 N N . ALA A 1 170 ? -2.903 4.318 -2.738 1.00 94.56 170 ALA A N 1
ATOM 1317 C CA . ALA A 1 170 ? -2.177 5.383 -2.073 1.00 94.56 170 ALA A CA 1
ATOM 1318 C C . ALA A 1 170 ? -1.190 4.754 -1.095 1.00 94.56 170 ALA A C 1
ATOM 1320 O O . ALA A 1 170 ? -1.516 3.778 -0.421 1.00 94.56 170 ALA A O 1
ATOM 1321 N N . TRP A 1 171 ? 0.017 5.290 -1.036 1.00 94.06 171 TRP A N 1
ATOM 1322 C CA . TRP A 1 171 ? 1.040 4.848 -0.100 1.00 94.06 171 TRP A CA 1
ATOM 1323 C C . TRP A 1 171 ? 1.874 6.042 0.326 1.00 94.06 171 TRP A C 1
ATOM 1325 O O . TRP A 1 171 ? 1.963 7.046 -0.380 1.00 94.06 171 TRP A O 1
ATOM 1335 N N . SER A 1 172 ? 2.497 5.910 1.480 1.00 92.56 172 SER A N 1
ATOM 1336 C CA . SER A 1 172 ? 3.434 6.892 1.999 1.00 92.56 172 SER A CA 1
ATOM 1337 C C . SER A 1 172 ? 4.754 6.192 2.245 1.00 92.56 172 SER A C 1
ATOM 1339 O O . SER A 1 172 ? 4.748 5.036 2.670 1.00 92.56 172 SER A O 1
ATOM 1341 N N . GLU A 1 173 ? 5.872 6.855 1.981 1.00 89.69 173 GLU A N 1
ATOM 1342 C CA . GLU A 1 173 ? 7.188 6.265 2.194 1.00 89.69 173 GLU A CA 1
ATOM 1343 C C . GLU A 1 173 ? 8.164 7.218 2.868 1.00 89.69 173 GLU A C 1
ATOM 1345 O O . GLU A 1 173 ? 8.208 8.419 2.594 1.00 89.69 173 GLU A O 1
ATOM 1350 N N . CYS A 1 174 ? 8.948 6.641 3.779 1.00 89.62 174 CYS A N 1
ATOM 1351 C CA . CYS A 1 174 ? 9.949 7.386 4.520 1.00 89.62 174 CYS A CA 1
ATOM 1352 C C . CYS A 1 174 ? 11.225 7.509 3.688 1.00 89.62 174 CYS A C 1
ATOM 1354 O O . CYS A 1 174 ? 11.827 6.500 3.296 1.00 89.62 174 CYS A O 1
ATOM 1356 N N . GLY A 1 175 ? 11.614 8.750 3.419 1.00 86.88 175 GLY A N 1
ATOM 1357 C CA . GLY A 1 175 ? 12.741 9.123 2.581 1.00 86.88 175 GLY A CA 1
ATOM 1358 C C . GLY A 1 175 ? 14.096 8.796 3.206 1.00 86.88 175 GLY A C 1
ATOM 1359 O O . GLY A 1 175 ? 14.182 8.430 4.379 1.00 86.88 175 GLY A O 1
ATOM 1360 N N . PRO A 1 176 ? 15.190 8.910 2.437 1.00 81.19 176 PRO A N 1
ATOM 1361 C CA . PRO A 1 176 ? 16.538 8.658 2.943 1.00 81.19 176 PRO A CA 1
ATOM 1362 C C . PRO A 1 176 ? 16.974 9.710 3.970 1.00 81.19 176 PRO A C 1
ATOM 1364 O O . PRO A 1 176 ? 16.743 10.901 3.775 1.00 81.19 176 PRO A O 1
ATOM 1367 N N . ASP A 1 177 ? 17.709 9.297 5.005 1.00 76.81 177 ASP A N 1
ATOM 1368 C CA . ASP A 1 177 ? 18.128 10.166 6.121 1.00 76.81 177 ASP A CA 1
ATOM 1369 C C . ASP A 1 177 ? 18.954 11.393 5.693 1.00 76.81 177 ASP A C 1
ATOM 1371 O O . ASP A 1 177 ? 18.900 12.443 6.344 1.00 76.81 177 ASP A O 1
ATOM 1375 N N . ALA A 1 178 ? 19.712 11.273 4.597 1.00 71.69 178 ALA A N 1
ATOM 1376 C CA . ALA A 1 178 ? 20.570 12.336 4.073 1.00 71.69 178 ALA A CA 1
ATOM 1377 C C . ALA A 1 178 ? 19.798 13.431 3.320 1.00 71.69 178 ALA A C 1
ATOM 1379 O O . ALA A 1 178 ? 20.180 14.598 3.386 1.00 71.69 178 ALA A O 1
ATOM 1380 N N . GLN A 1 179 ? 18.728 13.072 2.600 1.00 76.62 179 GLN A N 1
ATOM 1381 C CA . GLN A 1 179 ? 17.952 14.026 1.790 1.00 76.62 179 GLN A CA 1
ATOM 1382 C C . GLN A 1 179 ? 16.609 14.390 2.427 1.00 76.62 179 GLN A C 1
ATOM 1384 O O . GLN A 1 179 ? 16.068 15.450 2.123 1.00 76.62 179 GLN A O 1
ATOM 1389 N N . ARG A 1 180 ? 16.104 13.535 3.325 1.00 80.81 180 ARG A N 1
ATOM 1390 C CA . ARG A 1 180 ? 14.896 13.724 4.139 1.00 80.81 180 ARG A CA 1
ATOM 1391 C C . ARG A 1 180 ? 13.667 14.092 3.322 1.00 80.81 180 ARG A C 1
ATOM 1393 O O . ARG A 1 180 ? 12.932 15.001 3.697 1.00 80.81 180 ARG A O 1
ATOM 1400 N N . GLN A 1 181 ? 13.506 13.410 2.192 1.00 87.06 181 GLN A N 1
ATOM 1401 C CA . GLN A 1 181 ? 12.403 13.606 1.261 1.00 87.06 181 GLN A CA 1
ATOM 1402 C C . GLN A 1 181 ? 11.325 12.564 1.534 1.00 87.06 181 GLN A C 1
ATOM 1404 O O . GLN A 1 181 ? 11.359 11.473 0.973 1.00 87.06 181 GLN A O 1
ATOM 1409 N N . GLU A 1 182 ? 10.405 12.894 2.433 1.00 89.75 182 GLU A N 1
ATOM 1410 C CA . GLU A 1 182 ? 9.263 12.041 2.752 1.00 89.75 182 GLU A CA 1
ATOM 1411 C C . GLU A 1 182 ? 8.213 12.179 1.653 1.00 89.75 182 GLU A C 1
ATOM 1413 O O . GLU A 1 182 ? 7.899 13.300 1.241 1.00 89.75 182 GLU A O 1
ATOM 1418 N N . GLU A 1 183 ? 7.663 11.066 1.181 1.00 91.94 183 GLU A N 1
ATOM 1419 C CA . GLU A 1 183 ? 6.781 11.064 0.018 1.00 91.94 183 GLU A CA 1
ATOM 1420 C C . GLU A 1 183 ? 5.395 10.529 0.350 1.00 91.94 183 GLU A C 1
ATOM 1422 O O . GLU A 1 183 ? 5.229 9.508 1.020 1.00 91.94 183 GLU A O 1
ATOM 1427 N N . TYR A 1 184 ? 4.393 11.207 -0.198 1.00 90.69 184 TYR A N 1
ATOM 1428 C CA . TYR A 1 184 ? 3.008 10.772 -0.191 1.00 90.69 184 TYR A CA 1
ATOM 1429 C C . TYR A 1 184 ? 2.571 10.577 -1.634 1.00 90.69 184 TYR A C 1
ATOM 1431 O O . TYR A 1 184 ? 2.662 11.487 -2.464 1.00 90.69 184 TYR A O 1
ATOM 1439 N N . ASN A 1 185 ? 2.086 9.382 -1.928 1.00 92.31 185 ASN A N 1
ATOM 1440 C CA . ASN A 1 185 ? 1.877 8.902 -3.277 1.00 92.31 185 ASN A CA 1
ATOM 1441 C C . ASN A 1 185 ? 0.443 8.398 -3.464 1.00 92.31 185 ASN A C 1
ATOM 1443 O O . ASN A 1 185 ? -0.181 7.852 -2.553 1.00 92.31 185 ASN A O 1
ATOM 1447 N N . ILE A 1 186 ? -0.074 8.555 -4.680 1.00 91.88 186 ILE A N 1
ATOM 1448 C CA . ILE A 1 186 ? -1.284 7.884 -5.153 1.00 91.88 186 ILE A CA 1
ATOM 1449 C C . ILE A 1 186 ? -1.131 7.588 -6.638 1.00 91.88 186 ILE A C 1
ATOM 1451 O O . ILE A 1 186 ? -0.576 8.385 -7.391 1.00 91.88 186 ILE A O 1
ATOM 1455 N N . SER A 1 187 ? -1.637 6.439 -7.065 1.00 92.00 187 SER A N 1
ATOM 1456 C CA . SER A 1 187 ? -1.736 6.099 -8.474 1.00 92.00 187 SER A CA 1
ATOM 1457 C C . SER A 1 187 ? -2.995 5.296 -8.752 1.00 92.00 187 SER A C 1
ATOM 1459 O O . SER A 1 187 ? -3.467 4.541 -7.903 1.00 92.00 187 SER A O 1
ATOM 1461 N N . ASN A 1 188 ? -3.531 5.460 -9.956 1.00 92.50 188 ASN A N 1
ATOM 1462 C CA . ASN A 1 188 ? -4.640 4.682 -10.501 1.00 92.50 188 ASN A CA 1
ATOM 1463 C C . ASN A 1 188 ? -4.178 3.634 -11.529 1.00 92.50 188 ASN A C 1
ATOM 1465 O O . ASN A 1 188 ? -5.014 3.000 -12.172 1.00 92.50 188 ASN A O 1
ATOM 1469 N N . HIS A 1 189 ? -2.864 3.451 -11.695 1.00 93.75 189 HIS A N 1
ATOM 1470 C CA . HIS A 1 189 ? -2.271 2.479 -12.609 1.00 93.75 189 HIS A CA 1
ATOM 1471 C C . HIS A 1 189 ? -0.912 1.972 -12.081 1.00 93.75 189 HIS A C 1
ATOM 1473 O O . HIS A 1 189 ? -0.341 2.557 -11.161 1.00 93.75 189 HIS A O 1
ATOM 1479 N N . PRO A 1 190 ? -0.341 0.893 -12.645 1.00 96.19 190 PRO A N 1
ATOM 1480 C CA . PRO A 1 190 ? 1.012 0.464 -12.299 1.00 96.19 190 PRO A CA 1
ATOM 1481 C C . PRO A 1 190 ? 2.064 1.528 -12.612 1.00 96.19 190 PRO A C 1
ATOM 1483 O O . PRO A 1 190 ? 2.033 2.137 -13.682 1.00 96.19 190 PRO A O 1
ATOM 1486 N N . GLY A 1 191 ? 3.059 1.706 -11.747 1.00 93.00 191 GLY A N 1
ATOM 1487 C CA . GLY A 1 191 ? 4.061 2.753 -11.943 1.00 93.00 191 GLY A CA 1
ATOM 1488 C C . GLY A 1 191 ? 5.357 2.550 -11.176 1.00 93.00 191 GLY A C 1
ATOM 1489 O O . GLY A 1 191 ? 5.494 1.611 -10.389 1.00 93.00 191 GLY A O 1
ATOM 1490 N N . PHE A 1 192 ? 6.327 3.410 -11.479 1.00 92.69 192 PHE A N 1
ATOM 1491 C CA . PHE A 1 192 ? 7.661 3.390 -10.893 1.00 92.69 192 PHE A CA 1
ATOM 1492 C C . PHE A 1 192 ? 7.861 4.633 -10.014 1.00 92.69 192 PHE A C 1
ATOM 1494 O O . PHE A 1 192 ? 7.810 5.737 -10.534 1.00 92.69 192 PHE A O 1
ATOM 1501 N N . GLY A 1 193 ? 8.072 4.470 -8.710 1.00 91.19 193 GLY A N 1
ATOM 1502 C CA . GLY A 1 193 ? 8.220 5.550 -7.725 1.00 91.19 193 GLY A CA 1
ATOM 1503 C C . GLY A 1 193 ? 9.597 6.217 -7.700 1.00 91.19 193 GLY A C 1
ATOM 1504 O O . GLY A 1 193 ? 9.795 7.174 -6.974 1.00 91.19 193 GLY A O 1
ATOM 1505 N N . GLY A 1 194 ? 10.559 5.766 -8.510 1.00 88.06 194 GLY A N 1
ATOM 1506 C CA . GLY A 1 194 ? 11.847 6.453 -8.668 1.00 88.06 194 GLY A CA 1
ATOM 1507 C C . GLY A 1 194 ? 12.972 5.972 -7.751 1.00 88.06 194 GLY A C 1
ATOM 1508 O O . GLY A 1 194 ? 14.129 6.005 -8.184 1.00 88.06 194 GLY A O 1
ATOM 1509 N N . TRP A 1 195 ? 12.674 5.468 -6.549 1.00 88.31 195 TRP A N 1
ATOM 1510 C CA . TRP A 1 195 ? 13.691 4.890 -5.661 1.00 88.31 195 TRP A CA 1
ATOM 1511 C C . TRP A 1 195 ? 14.352 3.665 -6.332 1.00 88.31 195 TRP A C 1
ATOM 1513 O O . TRP A 1 195 ? 13.656 2.879 -6.984 1.00 88.31 195 TRP A O 1
ATOM 1523 N N . PRO A 1 196 ? 15.681 3.467 -6.233 1.00 81.62 196 PRO A N 1
ATOM 1524 C CA . PRO A 1 196 ? 16.662 4.222 -5.450 1.00 81.62 196 PRO A CA 1
ATOM 1525 C C . PRO A 1 196 ? 17.361 5.343 -6.228 1.00 81.62 196 PRO A C 1
ATOM 1527 O O . PRO A 1 196 ? 18.314 5.935 -5.745 1.00 81.62 196 PRO A O 1
ATOM 1530 N N . PHE A 1 197 ? 16.942 5.652 -7.455 1.00 79.69 197 PHE A N 1
ATOM 1531 C CA . PHE A 1 197 ? 17.646 6.641 -8.280 1.00 79.69 197 PHE A CA 1
ATOM 1532 C C . PHE A 1 197 ? 17.293 8.077 -7.886 1.00 79.69 197 PHE A C 1
ATOM 1534 O O . PHE A 1 197 ? 18.139 8.979 -7.947 1.00 79.69 197 PHE A O 1
ATOM 1541 N N . PHE A 1 198 ? 16.041 8.276 -7.480 1.00 82.88 198 PHE A N 1
ATOM 1542 C CA . PHE A 1 198 ? 15.475 9.564 -7.114 1.00 82.88 198 PHE A CA 1
ATOM 1543 C C . PHE A 1 198 ? 14.735 9.473 -5.782 1.00 82.88 198 PHE A C 1
ATOM 1545 O O . PHE A 1 198 ? 14.256 8.409 -5.399 1.00 82.88 198 PHE A O 1
ATOM 1552 N N . SER A 1 199 ? 14.656 10.606 -5.097 1.00 85.12 199 SER A N 1
ATOM 1553 C CA . SER A 1 199 ? 13.687 10.867 -4.040 1.00 85.12 199 SER A CA 1
ATOM 1554 C C . SER A 1 199 ? 12.942 12.169 -4.334 1.00 85.12 199 SER A C 1
ATOM 1556 O O . SER A 1 199 ? 13.419 13.047 -5.068 1.00 85.12 199 SER A O 1
ATOM 1558 N N . GLY A 1 200 ? 11.760 12.310 -3.759 1.00 87.00 200 GLY A N 1
ATOM 1559 C CA . GLY A 1 200 ? 10.894 13.449 -3.951 1.00 87.00 200 GLY A CA 1
ATOM 1560 C C . GLY A 1 200 ? 10.454 13.643 -5.396 1.00 87.00 200 GLY A C 1
ATOM 1561 O O . GLY A 1 200 ? 10.206 12.714 -6.148 1.00 87.00 200 GLY A O 1
ATOM 1562 N N . THR A 1 201 ? 10.391 14.899 -5.820 1.00 86.06 201 THR A N 1
ATOM 1563 C CA . THR A 1 201 ? 9.934 15.270 -7.169 1.00 86.06 201 THR A CA 1
ATOM 1564 C C . THR A 1 201 ? 10.921 14.989 -8.307 1.00 86.06 201 THR A C 1
ATOM 1566 O O . THR A 1 201 ? 10.504 15.082 -9.458 1.00 86.06 201 THR A O 1
ATOM 1569 N N . ALA A 1 202 ? 12.196 14.692 -8.009 1.00 81.69 202 ALA A N 1
ATOM 1570 C CA . ALA A 1 202 ? 13.261 14.274 -8.949 1.00 81.69 202 ALA A CA 1
ATOM 1571 C C . ALA A 1 202 ? 14.676 14.409 -8.331 1.00 81.69 202 ALA A C 1
ATOM 1573 O O . ALA A 1 202 ? 15.675 14.466 -9.059 1.00 81.69 202 ALA A O 1
ATOM 1574 N N . THR A 1 203 ? 14.813 14.537 -7.006 1.00 83.25 203 THR A N 1
ATOM 1575 C CA . THR A 1 203 ? 16.119 14.734 -6.368 1.00 83.25 203 THR A CA 1
ATOM 1576 C C . THR A 1 203 ? 16.956 13.474 -6.540 1.00 83.25 203 THR A C 1
ATOM 1578 O O . THR A 1 203 ? 16.640 12.420 -6.000 1.00 83.25 203 THR A O 1
ATOM 1581 N N . ARG A 1 204 ? 18.035 13.571 -7.319 1.00 81.56 204 ARG A N 1
ATOM 1582 C CA . ARG A 1 204 ? 18.935 12.443 -7.576 1.00 81.56 204 ARG A CA 1
ATOM 1583 C C . ARG A 1 204 ? 19.638 12.006 -6.291 1.00 81.56 204 ARG A C 1
ATOM 1585 O O . ARG A 1 204 ? 20.100 12.859 -5.533 1.00 81.56 204 ARG A O 1
ATOM 1592 N N . GLN A 1 205 ? 19.792 10.700 -6.089 1.00 75.81 205 GLN A N 1
ATOM 1593 C CA . GLN A 1 205 ? 20.673 10.181 -5.040 1.00 75.81 205 GLN A CA 1
ATOM 1594 C C . GLN A 1 205 ? 22.146 10.470 -5.369 1.00 75.81 205 GLN A C 1
ATOM 1596 O O . GLN A 1 205 ? 22.623 10.171 -6.465 1.00 75.81 205 GLN A O 1
ATOM 1601 N N . THR A 1 206 ? 22.874 11.080 -4.430 1.00 58.75 206 THR A N 1
ATOM 1602 C CA . THR A 1 206 ? 24.246 11.594 -4.637 1.00 58.75 206 THR A CA 1
ATOM 1603 C C . THR A 1 206 ? 25.358 10.759 -3.980 1.00 58.75 206 THR A C 1
ATOM 1605 O O . THR A 1 206 ? 26.503 11.198 -4.010 1.00 58.75 206 THR A O 1
ATOM 1608 N N . ALA A 1 207 ? 25.044 9.548 -3.493 1.00 51.62 207 ALA A N 1
ATOM 1609 C CA . ALA A 1 207 ? 25.928 8.523 -2.898 1.00 51.62 207 ALA A CA 1
ATOM 1610 C C . ALA A 1 207 ? 26.189 8.557 -1.371 1.00 51.62 207 ALA A C 1
ATOM 1612 O O . ALA A 1 207 ? 26.376 9.618 -0.779 1.00 51.62 207 ALA A O 1
ATOM 1613 N N . LYS A 1 208 ? 26.301 7.330 -0.825 1.00 44.69 208 LYS A N 1
ATOM 1614 C CA . LYS A 1 208 ? 26.976 6.821 0.388 1.00 44.69 208 LYS A CA 1
ATOM 1615 C C . LYS A 1 208 ? 26.616 7.456 1.740 1.00 44.69 208 LYS A C 1
ATOM 1617 O O . LYS A 1 208 ? 27.248 8.418 2.181 1.00 44.69 208 LYS A O 1
ATOM 1622 N N . HIS A 1 209 ? 25.715 6.820 2.482 1.00 39.06 209 HIS A N 1
ATOM 1623 C CA . HIS A 1 209 ? 25.459 7.108 3.893 1.00 39.06 209 HIS A CA 1
ATOM 1624 C C . HIS A 1 209 ? 26.538 6.522 4.839 1.00 39.06 209 HIS A C 1
ATOM 1626 O O . HIS A 1 209 ? 26.388 5.458 5.437 1.00 39.06 209 HIS A O 1
ATOM 1632 N N . GLY A 1 210 ? 27.632 7.262 5.060 1.00 45.03 210 GLY A N 1
ATOM 1633 C CA . GLY A 1 210 ? 28.524 7.066 6.219 1.00 45.03 210 GLY A CA 1
ATOM 1634 C C . GLY A 1 210 ? 29.227 5.697 6.334 1.00 45.03 210 GLY A C 1
ATOM 1635 O O . GLY A 1 210 ? 29.648 5.114 5.339 1.00 45.03 210 GLY A O 1
ATOM 1636 N N . SER A 1 211 ? 29.425 5.210 7.574 1.00 36.38 211 SER A N 1
ATOM 1637 C CA . SER A 1 211 ? 30.067 3.916 7.905 1.00 36.38 211 SER A CA 1
ATOM 1638 C C . SER A 1 211 ? 29.243 2.686 7.500 1.00 36.38 211 SER A C 1
ATOM 1640 O O . SER A 1 211 ? 29.693 1.556 7.698 1.00 36.38 211 SER A O 1
ATOM 1642 N N . TYR A 1 212 ? 28.054 2.900 6.933 1.00 41.78 212 TYR A N 1
ATOM 1643 C CA . TYR A 1 212 ? 27.279 1.889 6.234 1.00 41.78 212 TYR A CA 1
ATOM 1644 C C . TYR A 1 212 ? 27.742 1.892 4.777 1.00 41.78 212 TYR A C 1
ATOM 1646 O O . TYR A 1 212 ? 27.550 2.859 4.041 1.00 41.78 212 TYR A O 1
ATOM 1654 N N . ASP A 1 213 ? 28.463 0.847 4.378 1.00 39.88 213 ASP A N 1
ATOM 1655 C CA . ASP A 1 213 ? 29.047 0.776 3.045 1.00 39.88 213 ASP A CA 1
ATOM 1656 C C . ASP A 1 213 ? 27.993 0.392 1.998 1.00 39.88 213 ASP A C 1
ATOM 1658 O O . ASP A 1 213 ? 28.008 -0.706 1.450 1.00 39.88 213 ASP A O 1
ATOM 1662 N N . GLU A 1 214 ? 27.111 1.342 1.676 1.00 48.78 214 GLU A N 1
ATOM 1663 C CA . GLU A 1 214 ? 26.309 1.350 0.441 1.00 48.78 214 GLU A CA 1
ATOM 1664 C C . GLU A 1 214 ? 27.202 1.251 -0.816 1.00 48.78 214 GLU A C 1
ATOM 1666 O O . GLU A 1 214 ? 26.724 0.952 -1.904 1.00 48.78 214 GLU A O 1
ATOM 1671 N N . ALA A 1 215 ? 28.521 1.479 -0.701 1.00 34.81 215 ALA A N 1
ATOM 1672 C CA . ALA A 1 215 ? 29.429 1.572 -1.845 1.00 34.81 215 ALA A CA 1
ATOM 1673 C C . ALA A 1 215 ? 29.774 0.237 -2.520 1.00 34.81 215 ALA A C 1
ATOM 1675 O O . ALA A 1 215 ? 30.476 0.255 -3.533 1.00 34.81 215 ALA A O 1
ATOM 1676 N N . ASN A 1 216 ? 29.285 -0.898 -2.012 1.00 41.59 216 ASN A N 1
ATOM 1677 C CA . ASN A 1 216 ? 29.384 -2.171 -2.732 1.00 41.59 216 ASN A CA 1
ATOM 1678 C C . ASN A 1 216 ? 28.172 -2.448 -3.639 1.00 41.59 216 ASN A C 1
ATOM 1680 O O . ASN A 1 216 ? 28.236 -3.371 -4.450 1.00 41.59 216 ASN A O 1
ATOM 1684 N N . ASP A 1 217 ? 27.116 -1.628 -3.569 1.00 47.06 217 ASP A N 1
ATOM 1685 C CA . ASP A 1 217 ? 25.909 -1.749 -4.388 1.00 47.06 217 ASP A CA 1
ATOM 1686 C C . ASP A 1 217 ? 25.850 -0.597 -5.411 1.00 47.06 217 ASP A C 1
ATOM 1688 O O . ASP A 1 217 ? 25.157 0.389 -5.239 1.00 47.06 217 ASP A O 1
ATOM 1692 N N . VAL A 1 218 ? 26.542 -0.765 -6.545 1.00 48.59 218 VAL A N 1
ATOM 1693 C CA . VAL A 1 218 ? 26.557 0.109 -7.748 1.00 48.59 218 VAL A CA 1
ATOM 1694 C C . VAL A 1 218 ? 27.556 1.272 -7.739 1.00 48.59 218 VAL A C 1
ATOM 1696 O O . VAL A 1 218 ? 27.628 2.101 -6.840 1.00 48.59 218 VAL A O 1
ATOM 1699 N N . THR A 1 219 ? 28.297 1.400 -8.842 1.00 49.75 219 THR A N 1
ATOM 1700 C CA . THR A 1 219 ? 29.075 2.605 -9.130 1.00 49.75 219 THR A CA 1
ATOM 1701 C C . THR A 1 219 ? 28.137 3.772 -9.451 1.00 49.75 219 THR A C 1
ATOM 1703 O O . THR A 1 219 ? 27.190 3.650 -10.233 1.00 49.75 219 THR A O 1
ATOM 1706 N N . THR A 1 220 ? 28.446 4.949 -8.909 1.00 54.22 220 THR A N 1
ATOM 1707 C CA . THR A 1 220 ? 27.733 6.227 -9.098 1.00 54.22 220 THR A CA 1
ATOM 1708 C C . THR A 1 220 ? 27.435 6.564 -10.567 1.00 54.22 220 THR A C 1
ATOM 1710 O O . THR A 1 220 ? 26.471 7.264 -10.868 1.00 54.22 220 THR A O 1
ATOM 1713 N N . ALA A 1 221 ? 28.235 6.033 -11.498 1.00 52.06 221 ALA A N 1
ATOM 1714 C CA . ALA A 1 221 ? 28.087 6.228 -12.936 1.00 52.06 221 ALA A CA 1
ATOM 1715 C C . ALA A 1 221 ? 26.823 5.572 -13.532 1.00 52.06 221 ALA A C 1
ATOM 1717 O O . ALA A 1 221 ? 26.224 6.144 -14.441 1.00 52.06 221 ALA A O 1
ATOM 1718 N N . GLY A 1 222 ? 26.389 4.409 -13.027 1.00 56.25 222 GLY A N 1
ATOM 1719 C CA . GLY A 1 222 ? 25.189 3.721 -13.527 1.00 56.25 222 GLY A CA 1
ATOM 1720 C C . GLY A 1 222 ? 23.891 4.431 -13.131 1.00 56.25 222 GLY A C 1
ATOM 1721 O O . GLY A 1 222 ? 22.971 4.551 -13.936 1.00 56.25 222 GLY A O 1
ATOM 1722 N N . TRP A 1 223 ? 23.834 4.966 -11.910 1.00 62.59 223 TRP A N 1
ATOM 1723 C CA . TRP A 1 223 ? 22.677 5.715 -11.403 1.00 62.59 223 TRP A CA 1
ATOM 1724 C C . TRP A 1 223 ? 22.585 7.126 -11.987 1.00 62.59 223 TRP A C 1
ATOM 1726 O O . TRP A 1 223 ? 21.487 7.628 -12.234 1.00 62.59 223 TRP A O 1
ATOM 1736 N N . ALA A 1 224 ? 23.728 7.760 -12.268 1.00 61.66 224 ALA A N 1
ATOM 1737 C CA . ALA A 1 224 ? 23.781 9.076 -12.905 1.00 61.66 224 ALA A CA 1
ATOM 1738 C C . ALA A 1 224 ? 23.135 9.100 -14.304 1.00 61.66 224 ALA A C 1
ATOM 1740 O O . ALA A 1 224 ? 22.691 10.159 -14.748 1.00 61.66 224 ALA A O 1
ATOM 1741 N N . ALA A 1 225 ? 23.039 7.947 -14.975 1.00 61.88 225 ALA A N 1
ATOM 1742 C CA . ALA A 1 225 ? 22.470 7.834 -16.315 1.00 61.88 225 ALA A CA 1
ATOM 1743 C C . ALA A 1 225 ? 20.932 7.912 -16.361 1.00 61.88 225 ALA A C 1
ATOM 1745 O O . ALA A 1 225 ? 20.385 8.201 -17.424 1.00 61.88 225 ALA A O 1
ATOM 1746 N N . PHE A 1 226 ? 20.215 7.690 -15.250 1.00 67.12 226 PHE A N 1
ATOM 1747 C CA . PHE A 1 226 ? 18.752 7.805 -15.259 1.00 67.12 226 PHE A CA 1
ATOM 1748 C C . PHE A 1 226 ? 18.294 9.255 -15.355 1.00 67.12 226 PHE A C 1
ATOM 1750 O O . PHE A 1 226 ? 18.831 10.130 -14.674 1.00 67.12 226 PHE A O 1
ATOM 1757 N N . ASN A 1 227 ? 17.244 9.498 -16.137 1.00 70.00 227 ASN A N 1
ATOM 1758 C CA . ASN A 1 227 ? 16.577 10.790 -16.248 1.00 70.00 227 ASN A CA 1
ATOM 1759 C C . ASN A 1 227 ? 15.113 10.657 -15.799 1.00 70.00 227 ASN A C 1
ATOM 1761 O O . ASN A 1 227 ? 14.361 10.008 -16.517 1.00 70.00 227 ASN A O 1
ATOM 1765 N N . PRO A 1 228 ? 14.676 11.332 -14.721 1.00 69.69 228 PRO A N 1
ATOM 1766 C CA . PRO A 1 228 ? 13.367 11.097 -14.106 1.00 69.69 228 PRO A CA 1
ATOM 1767 C C . PRO A 1 228 ? 12.175 11.398 -15.033 1.00 69.69 228 PRO A C 1
ATOM 1769 O O . PRO A 1 228 ? 11.093 10.855 -14.820 1.00 69.69 228 PRO A O 1
ATOM 1772 N N . THR A 1 229 ? 12.360 12.222 -16.077 1.00 67.62 229 THR A N 1
ATOM 1773 C CA . THR A 1 229 ? 11.289 12.646 -16.996 1.00 67.62 229 THR A CA 1
ATOM 1774 C C . THR A 1 229 ? 11.297 11.923 -18.343 1.00 67.62 229 THR A C 1
ATOM 1776 O O . THR A 1 229 ? 10.239 11.759 -18.947 1.00 67.62 229 THR A O 1
ATOM 1779 N N . THR A 1 230 ? 12.460 11.479 -18.834 1.00 59.41 230 THR A N 1
ATOM 1780 C CA . THR A 1 230 ? 12.581 10.800 -20.144 1.00 5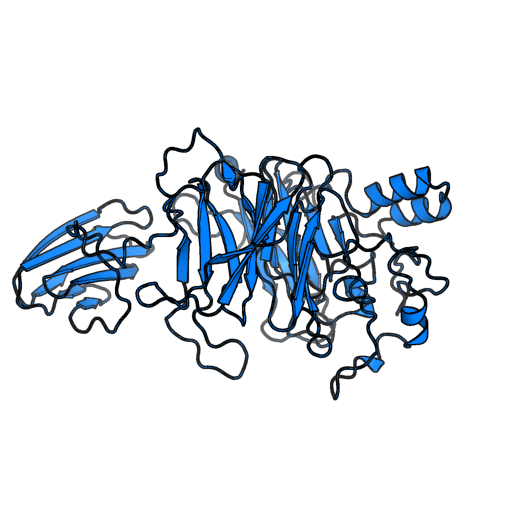9.41 230 THR A CA 1
ATOM 1781 C C . THR A 1 230 ? 12.876 9.305 -20.030 1.00 59.41 230 THR A C 1
ATOM 1783 O O . THR A 1 230 ? 12.649 8.566 -20.987 1.00 59.41 230 THR A O 1
ATOM 1786 N N . ASN A 1 231 ? 13.362 8.865 -18.863 1.00 57.78 231 ASN A N 1
ATOM 1787 C CA . ASN A 1 231 ? 13.613 7.487 -18.431 1.00 57.78 231 ASN A CA 1
ATOM 1788 C C . ASN A 1 231 ? 14.171 6.546 -19.511 1.00 57.78 231 ASN A C 1
ATOM 1790 O O . ASN A 1 231 ? 13.744 5.407 -19.707 1.00 57.78 231 ASN A O 1
ATOM 1794 N N . VAL A 1 232 ? 15.216 7.033 -20.175 1.00 51.62 232 VAL A N 1
ATOM 1795 C CA . VAL A 1 232 ? 16.199 6.207 -20.870 1.00 51.62 232 VAL A CA 1
ATOM 1796 C C . VAL A 1 232 ? 17.414 6.112 -19.957 1.00 51.62 232 VAL A C 1
ATOM 1798 O O . VAL A 1 232 ? 17.995 7.138 -19.614 1.00 51.62 232 VAL A O 1
ATOM 1801 N N . SER A 1 233 ? 17.805 4.897 -19.575 1.00 47.22 233 SER A N 1
ATOM 1802 C CA . SER A 1 233 ? 19.179 4.645 -19.146 1.00 47.22 233 SER A CA 1
ATOM 1803 C C . SER A 1 233 ? 19.922 4.015 -20.319 1.00 47.22 233 SER A C 1
ATOM 1805 O O . SER A 1 233 ? 19.451 3.042 -20.907 1.00 47.22 233 SER A O 1
ATOM 1807 N N . THR A 1 234 ? 21.081 4.564 -20.674 1.00 42.19 234 THR A N 1
ATOM 1808 C CA . THR A 1 234 ? 22.034 3.918 -21.592 1.00 42.19 234 THR A CA 1
ATOM 1809 C C . THR A 1 234 ? 22.896 2.866 -20.882 1.00 42.19 234 THR A C 1
ATOM 1811 O O . THR A 1 234 ? 23.684 2.188 -21.538 1.00 42.19 234 THR A O 1
ATOM 1814 N N . ALA A 1 235 ? 22.746 2.699 -19.560 1.00 46.19 235 ALA A N 1
ATOM 1815 C CA . ALA A 1 235 ? 23.538 1.792 -18.737 1.00 46.19 235 ALA A CA 1
ATOM 1816 C C . ALA A 1 235 ? 22.666 0.812 -17.926 1.00 46.19 235 ALA A C 1
ATOM 1818 O O . ALA A 1 235 ? 21.639 1.172 -17.348 1.00 46.19 235 ALA A O 1
ATOM 1819 N N . LEU A 1 236 ? 23.109 -0.447 -17.886 1.00 48.44 236 LEU A N 1
ATOM 1820 C CA . LEU A 1 236 ? 22.487 -1.605 -17.234 1.00 48.44 236 LEU A CA 1
ATOM 1821 C C . LEU A 1 236 ? 22.378 -1.432 -15.707 1.00 48.44 236 LEU A C 1
ATOM 1823 O O . LEU A 1 236 ? 23.166 -2.003 -14.961 1.00 48.44 236 LEU A O 1
ATOM 1827 N N . ALA A 1 237 ? 21.408 -0.673 -15.212 1.00 51.16 237 ALA A N 1
ATOM 1828 C CA . ALA A 1 237 ? 21.264 -0.506 -13.767 1.00 51.16 237 ALA A CA 1
ATOM 1829 C C . ALA A 1 237 ? 20.499 -1.644 -13.079 1.00 51.16 237 ALA A C 1
ATOM 1831 O O . ALA A 1 237 ? 20.657 -1.848 -11.886 1.00 51.16 237 ALA A O 1
ATOM 1832 N N . ASN A 1 238 ? 19.719 -2.427 -13.827 1.00 53.38 238 ASN A N 1
ATOM 1833 C CA . ASN A 1 238 ? 18.879 -3.493 -13.263 1.00 53.38 238 ASN A CA 1
ATOM 1834 C C . ASN A 1 238 ? 19.406 -4.907 -13.559 1.00 53.38 238 ASN A C 1
ATOM 1836 O O . ASN A 1 238 ? 18.696 -5.885 -13.341 1.00 53.38 238 ASN A O 1
ATOM 1840 N N . ASN A 1 239 ? 20.640 -5.011 -14.065 1.00 51.12 239 ASN A N 1
ATOM 1841 C CA . ASN A 1 239 ? 21.375 -6.270 -14.242 1.00 51.12 239 ASN A CA 1
ATOM 1842 C C . ASN A 1 239 ? 22.634 -6.301 -13.363 1.00 51.12 239 ASN A C 1
ATOM 1844 O O . ASN A 1 239 ? 23.717 -6.708 -13.784 1.00 51.12 239 ASN A O 1
ATOM 1848 N N . LEU A 1 240 ? 22.505 -5.783 -12.146 1.00 51.38 240 LEU A N 1
ATOM 1849 C CA . LEU A 1 240 ? 23.566 -5.816 -11.154 1.00 51.38 240 LEU A CA 1
ATOM 1850 C C . LEU A 1 240 ? 23.565 -7.189 -10.473 1.00 51.38 240 LEU A C 1
ATOM 1852 O O . LEU A 1 240 ? 22.507 -7.772 -10.233 1.00 51.38 240 LEU A O 1
ATOM 1856 N N . ALA A 1 241 ? 24.760 -7.733 -10.238 1.00 52.97 241 ALA A N 1
ATOM 1857 C CA . ALA A 1 241 ? 24.984 -9.044 -9.618 1.00 52.97 241 ALA A CA 1
ATOM 1858 C C . ALA A 1 241 ? 24.318 -10.259 -10.317 1.00 52.97 241 ALA A C 1
ATOM 1860 O O . ALA A 1 241 ? 24.098 -11.290 -9.686 1.00 52.97 241 ALA A O 1
ATOM 1861 N N . GLY A 1 242 ? 24.018 -10.177 -11.622 1.00 56.53 242 GLY A N 1
ATOM 1862 C CA . GLY A 1 242 ? 23.508 -11.311 -12.410 1.00 56.53 242 GLY A CA 1
ATOM 1863 C C . GLY A 1 242 ? 21.997 -11.567 -12.310 1.00 56.53 242 GLY A C 1
ATOM 1864 O O . GLY A 1 242 ? 21.524 -12.592 -12.804 1.00 56.53 242 GLY A O 1
ATOM 1865 N N . LEU A 1 243 ? 21.225 -10.655 -11.706 1.00 61.38 243 LEU A N 1
ATOM 1866 C CA . LEU A 1 243 ? 19.759 -10.713 -11.714 1.00 61.38 243 LEU A CA 1
ATOM 1867 C C . LEU A 1 243 ? 19.192 -10.120 -13.019 1.00 61.38 243 LEU A C 1
ATOM 1869 O O . LEU A 1 243 ? 19.513 -8.984 -13.352 1.00 61.38 243 LEU A O 1
ATOM 1873 N N . PRO A 1 244 ? 18.306 -10.818 -13.753 1.00 76.94 244 PRO A N 1
ATOM 1874 C CA . PRO A 1 244 ? 17.988 -10.501 -15.151 1.00 76.94 244 PRO A CA 1
ATOM 1875 C C . PRO A 1 244 ? 16.970 -9.357 -15.365 1.00 76.94 244 PRO A C 1
ATOM 1877 O O . PRO A 1 244 ? 16.241 -9.394 -16.361 1.00 76.94 244 PRO A O 1
ATOM 1880 N N . GLY A 1 245 ? 16.913 -8.345 -14.493 1.00 81.25 245 GLY A N 1
ATOM 1881 C CA . GLY A 1 245 ? 15.964 -7.224 -14.575 1.00 81.25 245 GLY A CA 1
ATOM 1882 C C . GLY A 1 245 ? 16.009 -6.433 -15.892 1.00 81.25 245 GLY A C 1
ATOM 1883 O O . GLY A 1 245 ? 16.923 -6.572 -16.713 1.00 81.25 245 GLY A O 1
ATOM 1884 N N . VAL A 1 246 ? 14.989 -5.604 -16.136 1.00 83.00 246 VAL A N 1
ATOM 1885 C CA . VAL A 1 246 ? 14.910 -4.779 -17.359 1.00 83.00 246 VAL A CA 1
ATOM 1886 C C . VAL A 1 246 ? 15.823 -3.565 -17.264 1.00 83.00 246 VAL A C 1
ATOM 1888 O O . VAL A 1 246 ? 15.773 -2.826 -16.298 1.00 83.00 246 VAL A O 1
ATOM 1891 N N . ASP A 1 247 ? 16.617 -3.305 -18.291 1.00 73.69 247 ASP A N 1
ATOM 1892 C CA . ASP A 1 247 ? 17.593 -2.209 -18.352 1.00 73.69 247 ASP A CA 1
ATOM 1893 C C . ASP A 1 247 ? 16.986 -0.805 -18.502 1.00 73.69 247 ASP A C 1
ATOM 1895 O O . ASP A 1 247 ? 17.668 0.191 -18.281 1.00 73.69 247 ASP A O 1
ATOM 1899 N N . SER A 1 248 ? 15.710 -0.712 -18.870 1.00 79.50 248 SER A N 1
ATOM 1900 C CA . SER A 1 248 ? 14.966 0.546 -18.963 1.00 79.50 248 SER A CA 1
ATOM 1901 C C . SER A 1 248 ? 13.706 0.481 -18.108 1.00 79.50 248 SER A C 1
ATOM 1903 O O . SER A 1 248 ? 12.846 -0.372 -18.340 1.00 79.50 248 SER A O 1
ATOM 1905 N N . LEU A 1 249 ? 13.591 1.401 -17.150 1.00 84.38 249 LEU A N 1
ATOM 1906 C CA . LEU A 1 249 ? 12.414 1.574 -16.297 1.00 84.38 249 LEU A CA 1
ATOM 1907 C C . LEU A 1 249 ? 11.432 2.589 -16.901 1.00 84.38 249 LEU A C 1
ATOM 1909 O O . LEU A 1 249 ? 11.833 3.399 -17.739 1.00 84.38 249 LEU A O 1
ATOM 1913 N N . PRO A 1 250 ? 10.148 2.561 -16.516 1.00 87.38 250 PRO A N 1
ATOM 1914 C CA . PRO A 1 250 ? 9.172 3.545 -16.967 1.00 87.38 250 PRO A CA 1
ATOM 1915 C C . PRO A 1 250 ? 9.386 4.920 -16.322 1.00 87.38 250 PRO A C 1
ATOM 1917 O O . PRO A 1 250 ? 10.082 4.985 -15.310 1.00 87.38 250 PRO A O 1
ATOM 1920 N N . PRO A 1 251 ? 8.782 6.009 -16.850 1.00 85.69 251 PRO A N 1
ATOM 1921 C CA . PRO A 1 251 ? 8.734 7.329 -16.208 1.00 85.69 251 PRO A CA 1
ATOM 1922 C C . PRO A 1 251 ? 8.415 7.259 -14.709 1.00 85.69 251 PRO A C 1
ATOM 1924 O O . PRO A 1 251 ? 7.553 6.479 -14.301 1.00 85.69 251 PRO A O 1
ATOM 1927 N N . MET A 1 252 ? 9.124 8.060 -13.908 1.00 86.81 252 MET A N 1
ATOM 1928 C CA . MET A 1 252 ? 8.880 8.135 -12.472 1.00 86.81 252 MET A CA 1
ATOM 1929 C C . MET A 1 252 ? 7.501 8.754 -12.230 1.00 86.81 252 MET A C 1
ATOM 1931 O O . MET A 1 252 ? 7.152 9.760 -12.848 1.00 86.81 252 MET A O 1
ATOM 1935 N N . LEU A 1 253 ? 6.734 8.161 -11.321 1.00 88.25 253 LEU A N 1
ATOM 1936 C CA . LEU A 1 253 ? 5.561 8.788 -10.737 1.00 88.25 253 LEU A CA 1
ATOM 1937 C C . LEU A 1 253 ? 6.040 9.808 -9.699 1.00 88.25 253 LEU A C 1
ATOM 1939 O O . LEU A 1 253 ? 6.642 9.396 -8.710 1.00 88.25 253 LEU A O 1
ATOM 1943 N N . PRO A 1 254 ? 5.820 11.117 -9.907 1.00 86.56 254 PRO A N 1
ATOM 1944 C CA . PRO A 1 254 ? 6.136 12.093 -8.880 1.00 86.56 254 PRO A CA 1
ATOM 1945 C C . PRO A 1 254 ? 5.170 11.929 -7.698 1.00 86.56 254 PRO A C 1
ATOM 1947 O O . PRO A 1 254 ? 3.983 11.651 -7.919 1.00 86.56 254 PRO A O 1
ATOM 1950 N N . PRO A 1 255 ? 5.631 12.157 -6.459 1.00 88.31 255 PRO A N 1
ATOM 1951 C CA . PRO A 1 255 ? 4.743 12.147 -5.313 1.00 88.31 255 PRO A CA 1
ATOM 1952 C C . PRO A 1 255 ? 3.746 13.305 -5.398 1.00 88.31 255 PRO A C 1
ATOM 1954 O O . PRO A 1 255 ? 4.063 14.394 -5.885 1.00 88.31 255 PRO A O 1
ATOM 1957 N N . ILE A 1 256 ? 2.527 13.087 -4.899 1.00 83.31 256 ILE A N 1
ATOM 1958 C CA . ILE A 1 256 ? 1.504 14.147 -4.835 1.00 83.31 256 ILE A CA 1
ATOM 1959 C C . ILE A 1 256 ? 1.820 15.182 -3.759 1.00 83.31 256 ILE A C 1
ATOM 1961 O O . ILE A 1 256 ? 1.354 16.320 -3.817 1.00 83.31 256 ILE A O 1
ATOM 1965 N N . MET A 1 257 ? 2.613 14.781 -2.773 1.00 82.19 257 MET A N 1
ATOM 1966 C CA . MET A 1 257 ? 3.196 15.654 -1.779 1.00 82.19 257 MET A CA 1
ATOM 1967 C C . MET A 1 257 ? 4.560 15.123 -1.387 1.00 82.19 257 MET A C 1
ATOM 1969 O O . MET A 1 257 ? 4.767 13.922 -1.245 1.00 82.19 257 MET A O 1
ATOM 1973 N N . GLN A 1 258 ? 5.438 16.068 -1.088 1.00 85.00 258 GLN A N 1
ATOM 1974 C CA . GLN A 1 258 ? 6.711 15.816 -0.461 1.00 85.00 258 GLN A CA 1
ATOM 1975 C C . GLN A 1 258 ? 6.862 16.707 0.773 1.00 85.00 258 GLN A C 1
ATOM 1977 O O . GLN A 1 258 ? 6.497 17.885 0.738 1.00 85.00 258 GLN A O 1
ATOM 1982 N N . GLU A 1 259 ? 7.411 16.155 1.848 1.00 82.69 259 GLU A N 1
ATOM 1983 C CA . GLU A 1 259 ? 7.759 16.898 3.058 1.00 82.69 259 GLU A CA 1
ATOM 1984 C C . GLU A 1 259 ? 9.235 16.713 3.396 1.00 82.69 259 GLU A C 1
ATOM 1986 O O . GLU A 1 259 ? 9.819 15.656 3.164 1.00 82.69 259 GLU A O 1
ATOM 1991 N N . ALA A 1 260 ? 9.833 17.758 3.969 1.00 82.88 260 ALA A N 1
ATOM 1992 C CA . ALA A 1 260 ? 11.185 17.688 4.494 1.00 82.88 260 ALA A CA 1
ATOM 1993 C C . ALA A 1 260 ? 11.159 17.217 5.950 1.00 82.88 260 ALA A C 1
ATOM 1995 O O . ALA A 1 260 ? 10.516 17.853 6.789 1.00 82.88 260 ALA A O 1
ATOM 1996 N N . ASN A 1 261 ? 11.972 16.211 6.269 1.00 79.19 261 ASN A N 1
ATOM 1997 C CA . ASN A 1 261 ? 12.108 15.609 7.598 1.00 79.19 261 ASN A CA 1
ATOM 1998 C C . ASN A 1 261 ? 10.844 14.896 8.090 1.00 79.19 261 ASN A C 1
ATOM 2000 O O . ASN A 1 261 ? 9.788 15.495 8.280 1.00 79.19 261 ASN A O 1
ATOM 2004 N N . GLY A 1 262 ? 11.001 13.645 8.494 1.00 84.69 262 GLY A N 1
ATOM 2005 C CA . GLY A 1 262 ? 9.981 12.936 9.244 1.00 84.69 262 GLY A CA 1
ATOM 2006 C C . GLY A 1 262 ? 9.976 11.486 8.833 1.00 84.69 262 GLY A C 1
ATOM 2007 O O . GLY A 1 262 ? 11.033 10.870 8.780 1.00 84.69 262 GLY A O 1
ATOM 2008 N N . CYS A 1 263 ? 8.781 10.961 8.612 1.00 88.69 263 CYS A N 1
ATOM 2009 C CA . CYS A 1 263 ? 8.550 9.670 7.986 1.00 88.69 263 CYS A CA 1
ATOM 2010 C C . CYS A 1 263 ? 7.070 9.664 7.595 1.00 88.69 263 CYS A C 1
ATOM 2012 O O . CYS A 1 263 ? 6.202 9.740 8.470 1.00 88.69 263 CYS A O 1
ATOM 2014 N N . ALA A 1 264 ? 6.789 9.708 6.292 1.00 91.31 264 ALA A N 1
ATOM 2015 C CA . ALA A 1 264 ? 5.428 9.764 5.765 1.00 91.31 264 ALA A CA 1
ATOM 2016 C C . ALA A 1 264 ? 4.686 8.446 6.045 1.00 91.31 264 ALA A C 1
ATOM 2018 O O . ALA A 1 264 ? 5.244 7.360 5.905 1.00 91.31 264 ALA A O 1
ATOM 2019 N N . GLN A 1 265 ? 3.418 8.533 6.450 1.00 91.38 265 GLN A N 1
ATOM 2020 C CA . GLN A 1 265 ? 2.605 7.399 6.902 1.00 91.38 265 GLN A CA 1
ATOM 2021 C C . GLN A 1 265 ? 1.187 7.423 6.324 1.00 91.38 265 GLN A C 1
ATOM 2023 O O . GLN A 1 265 ? 0.639 8.474 5.968 1.00 91.38 265 GLN A O 1
ATOM 2028 N N . GLY A 1 266 ? 0.576 6.239 6.263 1.00 85.44 266 GLY A N 1
ATOM 2029 C CA . GLY A 1 266 ? -0.821 6.049 5.876 1.00 85.44 266 GLY A CA 1
ATOM 2030 C C . GLY A 1 266 ? -1.113 6.353 4.404 1.00 85.44 266 GLY A C 1
ATOM 2031 O O . GLY A 1 266 ? -0.430 5.859 3.512 1.00 85.44 266 GLY A O 1
ATOM 2032 N N . GLY A 1 267 ? -2.175 7.131 4.167 1.00 87.50 267 GLY A N 1
ATOM 2033 C CA . GLY A 1 267 ? -2.696 7.435 2.830 1.00 87.50 267 GLY A CA 1
ATOM 2034 C C . GLY A 1 267 ? -4.163 7.041 2.643 1.00 87.50 267 GLY A C 1
ATOM 2035 O O . GLY A 1 267 ? -4.527 6.565 1.575 1.00 87.50 267 GLY A O 1
ATOM 2036 N N . ALA A 1 268 ? -5.020 7.226 3.654 1.00 92.75 268 ALA A N 1
ATOM 2037 C CA . ALA A 1 268 ? -6.431 6.844 3.597 1.00 92.75 268 ALA A CA 1
ATOM 2038 C C . ALA A 1 268 ? -7.151 7.491 2.413 1.00 92.75 268 ALA A C 1
ATOM 2040 O O . ALA A 1 268 ? -7.297 8.713 2.362 1.00 92.75 268 ALA A O 1
ATOM 2041 N N . ILE A 1 269 ? -7.670 6.666 1.505 1.00 93.56 269 ILE A N 1
ATOM 2042 C CA . ILE A 1 269 ? -8.524 7.114 0.406 1.00 93.56 269 ILE A CA 1
ATOM 2043 C C . ILE A 1 269 ? -9.955 7.249 0.930 1.00 93.56 269 ILE A C 1
ATOM 2045 O O . ILE A 1 269 ? -10.623 6.254 1.203 1.00 93.56 269 ILE A O 1
ATOM 2049 N N . ILE A 1 270 ? -10.432 8.484 1.063 1.00 91.44 270 ILE A N 1
ATOM 2050 C CA . ILE A 1 270 ? -11.768 8.781 1.572 1.00 91.44 270 ILE A CA 1
ATOM 2051 C C . ILE A 1 270 ? -12.808 8.615 0.466 1.00 91.44 270 ILE A C 1
ATOM 2053 O O . ILE A 1 270 ? -12.734 9.231 -0.609 1.00 91.44 270 ILE A O 1
ATOM 2057 N N . ARG A 1 271 ? -13.808 7.786 0.767 1.00 91.50 271 ARG A N 1
ATOM 2058 C CA . ARG A 1 271 ? -15.012 7.587 -0.034 1.00 91.50 271 ARG A CA 1
ATOM 2059 C C . ARG A 1 271 ? -16.232 7.924 0.806 1.00 91.50 271 ARG A C 1
ATOM 2061 O O . ARG A 1 271 ? -16.428 7.360 1.882 1.00 91.50 271 ARG A O 1
ATOM 2068 N N . TYR A 1 272 ? -17.047 8.853 0.331 1.00 88.56 272 TYR A N 1
ATOM 2069 C CA . TYR A 1 272 ? -18.330 9.129 0.963 1.00 88.56 272 TYR A CA 1
ATOM 2070 C C . TYR A 1 272 ? -19.383 8.124 0.488 1.00 88.56 272 TYR A C 1
ATOM 2072 O O . TYR A 1 272 ? -19.528 7.883 -0.710 1.00 88.56 272 TYR A O 1
ATOM 2080 N N . ASP A 1 273 ? -20.157 7.581 1.426 1.00 88.25 273 ASP A N 1
ATOM 2081 C CA . ASP A 1 273 ? -21.334 6.768 1.135 1.00 88.25 273 ASP A CA 1
ATOM 2082 C C . ASP A 1 273 ? -22.515 7.266 1.972 1.00 88.25 273 ASP A C 1
ATOM 2084 O O . ASP A 1 273 ? -22.601 7.010 3.172 1.00 88.25 273 ASP A O 1
ATOM 2088 N N . GLY A 1 274 ? -23.452 7.963 1.324 1.00 86.81 274 GLY A N 1
ATOM 2089 C CA . GLY A 1 274 ? -24.633 8.527 1.983 1.00 86.81 274 GLY A CA 1
ATOM 2090 C C . GLY A 1 274 ? -25.623 7.497 2.527 1.00 86.81 274 GLY A C 1
ATOM 2091 O O . GLY A 1 274 ? -26.593 7.876 3.176 1.00 86.81 274 GLY A O 1
ATOM 2092 N N . ARG A 1 275 ? -25.394 6.200 2.286 1.00 89.75 275 ARG A N 1
ATOM 2093 C CA . ARG A 1 275 ? -26.177 5.108 2.880 1.00 89.75 275 ARG A CA 1
ATOM 2094 C C . ARG A 1 275 ? -25.697 4.750 4.288 1.00 89.75 275 ARG A C 1
ATOM 2096 O O . ARG A 1 275 ? -26.431 4.095 5.025 1.00 89.75 275 ARG A O 1
ATOM 2103 N N . ILE A 1 276 ? -24.479 5.144 4.665 1.00 86.69 276 ILE A N 1
ATOM 2104 C CA . ILE A 1 276 ? -23.921 4.878 5.991 1.00 86.69 276 ILE A CA 1
ATOM 2105 C C . ILE A 1 276 ? -24.572 5.820 7.008 1.00 86.69 276 ILE A C 1
ATOM 2107 O O . ILE A 1 276 ? -24.434 7.038 6.934 1.00 86.69 276 ILE A O 1
ATOM 2111 N N . ASN A 1 277 ? -25.259 5.251 8.000 1.00 84.69 277 ASN A N 1
ATOM 2112 C CA . ASN A 1 277 ? -25.868 6.008 9.093 1.00 84.69 277 ASN A CA 1
ATOM 2113 C C . ASN A 1 277 ? -24.931 6.064 10.312 1.00 84.69 277 ASN A C 1
ATOM 2115 O O . ASN A 1 277 ? -25.164 5.400 11.322 1.00 84.69 277 ASN A O 1
ATOM 2119 N N . ASN A 1 278 ? -23.840 6.826 10.196 1.00 80.81 278 ASN A N 1
ATOM 2120 C CA . ASN A 1 278 ? -22.894 7.071 11.286 1.00 80.81 278 ASN A CA 1
ATOM 2121 C C . ASN A 1 278 ? -22.618 8.576 11.414 1.00 80.81 278 ASN A C 1
ATOM 2123 O O . ASN A 1 278 ? -22.011 9.152 10.511 1.00 80.81 278 ASN A O 1
ATOM 2127 N N . PRO A 1 279 ? -22.970 9.223 12.539 1.00 75.44 279 PRO A N 1
ATOM 2128 C CA . PRO A 1 279 ? -22.664 10.637 12.766 1.00 75.44 279 PRO A CA 1
ATOM 2129 C C . PRO A 1 279 ? -21.165 10.975 12.715 1.00 75.44 279 PRO A C 1
ATOM 2131 O O . PRO A 1 279 ? -20.807 12.134 12.544 1.00 75.44 279 PRO A O 1
ATOM 2134 N N . GLY A 1 280 ? -20.288 9.978 12.889 1.00 77.06 280 GLY A N 1
ATOM 2135 C CA . GLY A 1 280 ? -18.836 10.131 12.809 1.00 77.06 280 GLY A CA 1
ATOM 2136 C C . GLY A 1 280 ? -18.225 9.903 11.424 1.00 77.06 280 GLY A C 1
ATOM 2137 O O . GLY A 1 280 ? -16.998 9.957 11.318 1.00 77.06 280 GLY A O 1
ATOM 2138 N N . MET A 1 281 ? -19.031 9.626 10.391 1.00 82.75 281 MET A N 1
ATOM 2139 C CA . MET A 1 281 ? -18.520 9.391 9.040 1.00 82.75 281 MET A CA 1
ATOM 2140 C C . MET A 1 281 ? -17.855 10.639 8.451 1.00 82.75 281 MET A C 1
ATOM 2142 O O . MET A 1 281 ? -18.224 11.774 8.762 1.00 82.75 281 MET A O 1
ATOM 2146 N N . MET A 1 282 ? -16.891 10.434 7.557 1.00 84.69 282 MET A N 1
ATOM 2147 C CA . MET A 1 282 ? -16.324 11.534 6.783 1.00 84.69 282 MET A CA 1
ATOM 2148 C C . MET A 1 282 ? -17.405 12.157 5.877 1.00 84.69 282 MET A C 1
ATOM 2150 O O . MET A 1 282 ? -18.174 11.424 5.255 1.00 84.69 282 MET A O 1
ATOM 2154 N N . PRO A 1 283 ? -17.499 13.495 5.798 1.00 81.25 283 PRO A N 1
ATOM 2155 C CA . PRO A 1 283 ? -18.565 14.197 5.080 1.00 81.25 283 PRO A CA 1
ATOM 2156 C C . PRO A 1 283 ? -18.400 14.148 3.545 1.00 81.25 283 PRO A C 1
ATOM 2158 O O . PRO A 1 283 ? -17.283 13.960 3.056 1.00 81.25 283 PRO A O 1
ATOM 2161 N N . PRO A 1 284 ? -19.467 14.437 2.765 1.00 83.00 284 PRO A N 1
ATOM 2162 C CA . PRO A 1 284 ? -19.433 14.399 1.296 1.00 83.00 284 PRO A CA 1
ATOM 2163 C C . PRO A 1 284 ? -18.322 15.240 0.660 1.00 83.00 284 PRO A C 1
ATOM 2165 O O . PRO A 1 284 ? -17.718 14.839 -0.328 1.00 83.00 284 PRO A O 1
ATOM 2168 N N . HIS A 1 285 ? -18.004 16.405 1.230 1.00 81.00 285 HIS A N 1
ATOM 2169 C CA . HIS A 1 285 ? -16.967 17.280 0.680 1.00 81.00 285 HIS A CA 1
ATOM 2170 C C . HIS A 1 285 ? -15.542 16.750 0.896 1.00 81.00 285 HIS A C 1
ATOM 2172 O O . HIS A 1 285 ? -14.614 17.312 0.319 1.00 81.00 285 HIS A O 1
ATOM 2178 N N . LEU A 1 286 ? -15.338 15.684 1.681 1.00 84.81 286 LEU A N 1
ATOM 2179 C CA . LEU A 1 286 ? -14.071 14.949 1.772 1.00 84.81 286 LEU A CA 1
ATOM 2180 C C . LEU A 1 286 ? -14.026 13.725 0.841 1.00 84.81 286 LEU A C 1
ATOM 2182 O O . LEU A 1 286 ? -13.005 13.051 0.789 1.00 84.81 286 LEU A O 1
ATOM 2186 N N . ASP A 1 287 ? -15.063 13.465 0.040 1.00 87.00 287 ASP A N 1
ATOM 2187 C CA . ASP A 1 287 ? -15.014 12.407 -0.973 1.00 87.00 287 ASP A CA 1
ATOM 2188 C C . ASP A 1 287 ? -13.912 12.667 -2.013 1.00 87.00 287 ASP A C 1
ATOM 2190 O O . ASP A 1 287 ? -13.758 13.795 -2.484 1.00 87.00 287 ASP A O 1
ATOM 2194 N N . ASN A 1 288 ? -13.149 11.644 -2.399 1.00 86.44 288 ASN A N 1
ATOM 2195 C CA . ASN A 1 288 ? -11.976 11.789 -3.284 1.00 86.44 288 ASN A CA 1
ATOM 2196 C C . ASN A 1 288 ? -10.840 12.616 -2.677 1.00 86.44 288 ASN A C 1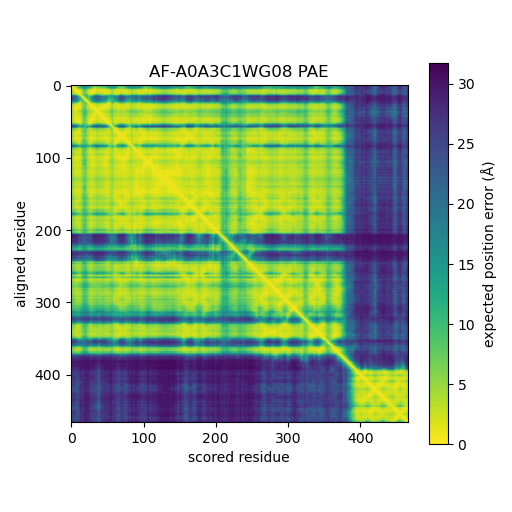
ATOM 2198 O O . ASN A 1 288 ? -10.171 13.392 -3.359 1.00 86.44 288 ASN A O 1
ATOM 2202 N N . THR A 1 289 ? -10.623 12.427 -1.378 1.00 87.31 289 THR A N 1
ATOM 2203 C CA . THR A 1 289 ? -9.475 12.960 -0.647 1.00 87.31 289 THR A CA 1
ATOM 2204 C C . THR A 1 289 ? -8.586 11.819 -0.171 1.00 87.31 289 THR A C 1
ATOM 2206 O O . THR A 1 289 ? -9.092 10.822 0.330 1.00 87.31 289 THR A O 1
ATOM 2209 N N . VAL A 1 290 ? -7.270 11.967 -0.301 1.00 89.31 290 VAL A N 1
ATOM 2210 C CA . VAL A 1 290 ? -6.292 11.157 0.434 1.00 89.31 290 VAL A CA 1
ATOM 2211 C C . VAL A 1 290 ? -5.924 11.902 1.706 1.00 89.31 290 VAL A C 1
ATOM 2213 O O . VAL A 1 290 ? -5.589 13.083 1.624 1.00 89.31 290 VAL A O 1
ATOM 2216 N N . ILE A 1 291 ? -5.983 11.232 2.856 1.00 90.12 291 ILE A N 1
ATOM 2217 C CA . ILE A 1 291 ? -5.502 11.758 4.137 1.00 90.12 291 ILE A CA 1
ATOM 2218 C C . ILE A 1 291 ? -4.267 10.973 4.567 1.00 90.12 291 ILE A C 1
ATOM 2220 O O . ILE A 1 291 ? -4.300 9.749 4.685 1.00 90.12 291 ILE A O 1
ATOM 2224 N N . TYR A 1 292 ? -3.191 11.691 4.839 1.00 87.12 292 TYR A N 1
ATOM 2225 C CA . TYR A 1 292 ? -1.901 11.138 5.231 1.00 87.12 292 TYR A CA 1
ATOM 2226 C C . TYR A 1 292 ? -1.419 11.761 6.540 1.00 87.12 292 TYR A C 1
ATOM 2228 O O . TYR A 1 292 ? -1.962 12.769 7.001 1.00 87.12 292 TYR A O 1
ATOM 2236 N N . GLY A 1 293 ? -0.415 11.136 7.153 1.00 88.38 293 GLY A N 1
ATOM 2237 C CA . GLY A 1 293 ? 0.180 11.610 8.395 1.00 88.38 293 GLY A CA 1
ATOM 2238 C C . GLY A 1 293 ? 1.696 11.524 8.376 1.00 88.38 293 GLY A C 1
ATOM 2239 O O . GLY A 1 293 ? 2.269 10.756 7.612 1.00 88.38 293 GLY A O 1
ATOM 2240 N N . ASN A 1 294 ? 2.337 12.292 9.247 1.00 88.31 294 ASN A N 1
ATOM 2241 C CA . ASN A 1 294 ? 3.781 12.269 9.436 1.00 88.31 294 ASN A CA 1
ATOM 2242 C C . ASN A 1 294 ? 4.102 11.670 10.809 1.00 88.31 294 ASN A C 1
ATOM 2244 O O . ASN A 1 294 ? 3.690 12.214 11.840 1.00 88.31 294 ASN A O 1
ATOM 2248 N N . PHE A 1 295 ? 4.849 10.565 10.819 1.00 88.00 295 PHE A N 1
ATOM 2249 C CA . PHE A 1 295 ? 5.232 9.847 12.033 1.00 88.00 295 PHE A CA 1
ATOM 2250 C C . PHE A 1 295 ? 5.943 10.774 13.018 1.00 88.00 295 PHE A C 1
ATOM 2252 O O . PHE A 1 295 ? 5.581 10.841 14.181 1.00 88.00 295 PHE A O 1
ATOM 2259 N N . THR A 1 296 ? 6.949 11.526 12.580 1.00 81.31 296 THR A N 1
ATOM 2260 C CA . THR A 1 296 ? 7.808 12.288 13.499 1.00 81.31 296 THR A CA 1
ATOM 2261 C C . THR A 1 296 ? 7.183 13.624 13.893 1.00 81.31 296 THR A C 1
ATOM 2263 O O . THR A 1 296 ? 7.384 14.094 15.012 1.00 81.31 296 THR A O 1
ATOM 2266 N N . GLN A 1 297 ? 6.423 14.240 12.985 1.00 79.75 297 GLN A N 1
ATOM 2267 C CA . GLN A 1 297 ? 5.863 15.579 13.184 1.00 79.75 297 GLN A CA 1
ATOM 2268 C C . GLN A 1 297 ? 4.453 15.578 13.795 1.00 79.75 297 GLN A C 1
ATOM 2270 O O . GLN A 1 297 ? 3.994 16.626 14.251 1.00 79.75 297 GLN A O 1
ATOM 2275 N N . ASN A 1 298 ? 3.758 14.434 13.833 1.00 80.00 298 ASN A N 1
ATOM 2276 C CA . ASN A 1 298 ? 2.367 14.319 14.303 1.00 80.00 298 ASN A CA 1
ATOM 2277 C C . ASN A 1 298 ? 1.392 15.248 13.555 1.00 80.00 298 ASN A C 1
ATOM 2279 O O . ASN A 1 298 ? 0.408 15.743 14.118 1.00 80.00 298 ASN A O 1
ATOM 2283 N N . THR A 1 299 ? 1.690 15.510 12.285 1.00 78.81 299 THR A N 1
ATOM 2284 C CA . THR A 1 299 ? 0.891 16.332 11.377 1.00 78.81 299 THR A CA 1
ATOM 2285 C C . THR A 1 299 ? 0.081 15.448 10.441 1.00 78.81 299 THR A C 1
ATOM 2287 O O . THR A 1 299 ? 0.449 14.307 10.165 1.00 78.81 299 THR A O 1
ATOM 2290 N N . PHE A 1 300 ? -1.042 15.988 9.967 1.00 82.81 300 PHE A N 1
ATOM 2291 C CA . PHE A 1 300 ? -1.918 15.333 9.006 1.00 82.81 300 PHE A CA 1
ATOM 2292 C C . PHE A 1 300 ? -2.254 16.301 7.888 1.00 82.81 300 PHE A C 1
ATOM 2294 O O . PHE A 1 300 ? -2.656 17.442 8.151 1.00 82.81 300 PHE A O 1
ATOM 2301 N N . GLY A 1 301 ? -2.148 15.832 6.653 1.00 78.38 301 GLY A N 1
ATOM 2302 C CA . GLY A 1 301 ? -2.570 16.589 5.488 1.00 78.38 301 GLY A CA 1
ATOM 2303 C C . GLY A 1 301 ? -3.593 15.833 4.652 1.00 78.38 301 GLY A C 1
ATOM 2304 O O . GLY A 1 301 ? -3.808 14.630 4.808 1.00 78.38 301 GLY A O 1
ATOM 2305 N N . ALA A 1 302 ? -4.261 16.583 3.785 1.00 83.69 302 ALA A N 1
ATOM 2306 C CA . ALA A 1 302 ? -5.192 16.076 2.799 1.00 83.69 302 ALA A CA 1
ATOM 2307 C C . ALA A 1 302 ? -4.847 16.603 1.416 1.00 83.69 302 ALA A C 1
ATOM 2309 O O . ALA A 1 302 ? -4.540 17.784 1.247 1.00 83.69 302 ALA A O 1
ATOM 2310 N N . ALA A 1 303 ? -4.996 15.737 0.421 1.00 81.31 303 ALA A N 1
ATOM 2311 C CA . ALA A 1 303 ? -4.968 16.106 -0.985 1.00 81.31 303 ALA A CA 1
ATOM 2312 C C . ALA A 1 303 ? -6.232 15.585 -1.673 1.00 81.31 303 ALA A C 1
ATOM 2314 O O . ALA A 1 303 ? -6.617 14.428 -1.497 1.00 81.31 303 ALA A O 1
ATOM 2315 N N . LYS A 1 304 ? -6.900 16.440 -2.452 1.00 82.94 304 LYS A N 1
ATOM 2316 C CA . LYS A 1 304 ? -7.940 15.994 -3.386 1.00 82.94 304 LYS A CA 1
ATOM 2317 C C . LYS A 1 304 ? -7.278 15.360 -4.596 1.00 82.94 304 LYS A C 1
ATOM 2319 O O . LYS A 1 304 ? -6.170 15.743 -4.955 1.00 82.94 304 LYS A O 1
ATOM 2324 N N . PHE A 1 305 ? -7.978 14.450 -5.252 1.00 78.00 305 PHE A N 1
ATOM 2325 C CA . PHE A 1 305 ? -7.537 13.908 -6.529 1.00 78.00 305 PHE A CA 1
ATOM 2326 C C . PHE A 1 305 ? -8.689 13.832 -7.520 1.00 78.00 305 PHE A C 1
ATOM 2328 O O . PHE A 1 305 ? -9.842 13.577 -7.163 1.00 78.00 305 PHE A O 1
ATOM 2335 N N . ASP A 1 306 ? -8.350 14.055 -8.782 1.00 80.38 306 ASP A N 1
ATOM 2336 C CA . ASP A 1 306 ? -9.251 13.868 -9.897 1.00 80.38 306 ASP A CA 1
ATOM 2337 C C . ASP A 1 306 ? -9.369 12.372 -10.163 1.00 80.38 306 ASP A C 1
ATOM 2339 O O . ASP A 1 306 ? -8.397 11.663 -10.409 1.00 80.38 306 ASP A O 1
ATOM 2343 N N . THR A 1 307 ? -10.595 11.884 -10.098 1.00 82.50 307 THR A N 1
ATOM 2344 C CA . THR A 1 307 ? -10.915 10.461 -10.188 1.00 82.50 307 THR A CA 1
ATOM 2345 C C . THR A 1 307 ? -10.833 9.886 -11.597 1.00 82.50 307 THR A C 1
ATOM 2347 O O . THR A 1 307 ? -10.907 8.674 -11.772 1.00 82.50 307 THR A O 1
ATOM 2350 N N . THR A 1 308 ? -10.726 10.751 -12.598 1.00 80.44 308 THR A N 1
ATOM 2351 C CA . THR A 1 308 ? -10.553 10.398 -14.005 1.00 80.44 308 THR A CA 1
ATOM 2352 C C . THR A 1 308 ? -9.070 10.311 -14.330 1.00 80.44 308 THR A C 1
ATOM 2354 O O . THR A 1 308 ? -8.631 9.343 -14.942 1.00 80.44 308 THR A O 1
ATOM 2357 N N . THR A 1 309 ? -8.289 11.308 -13.907 1.00 78.25 309 THR A N 1
ATOM 2358 C CA . THR A 1 309 ? -6.875 11.422 -14.290 1.00 78.25 309 THR A CA 1
ATOM 2359 C C . THR A 1 309 ? -5.911 10.803 -13.282 1.00 78.25 309 THR A C 1
ATOM 2361 O O . THR A 1 309 ? -4.800 10.455 -13.664 1.00 78.25 309 THR A O 1
ATOM 2364 N N . GLY A 1 310 ? -6.304 10.641 -12.013 1.00 76.19 310 GLY A N 1
ATOM 2365 C CA . GLY A 1 310 ? -5.397 10.209 -10.941 1.00 76.19 310 GLY A CA 1
ATOM 2366 C C . GLY A 1 310 ? -4.553 11.334 -10.343 1.00 76.19 310 GLY A C 1
ATOM 2367 O O . GLY A 1 310 ? -3.807 11.095 -9.398 1.00 76.19 310 GLY A O 1
ATOM 2368 N N . VAL A 1 311 ? -4.670 12.557 -10.865 1.00 76.56 311 VAL A N 1
ATOM 2369 C CA . VAL A 1 311 ? -3.812 13.686 -10.492 1.00 76.56 311 VAL A CA 1
ATOM 2370 C C . VAL A 1 311 ? -4.372 14.410 -9.269 1.00 76.56 311 VAL A C 1
ATOM 2372 O O . VAL A 1 311 ? -5.587 14.565 -9.129 1.00 76.56 311 VAL A O 1
ATOM 2375 N N . ALA A 1 312 ? -3.489 14.882 -8.386 1.00 71.69 312 ALA A N 1
ATOM 2376 C CA . ALA A 1 312 ? -3.881 15.735 -7.270 1.00 71.69 312 ALA A CA 1
ATOM 2377 C C . ALA A 1 312 ? -4.536 17.041 -7.762 1.00 71.69 312 ALA A C 1
ATOM 2379 O O . ALA A 1 312 ? -4.097 17.652 -8.734 1.00 71.69 312 ALA A O 1
ATOM 2380 N N . VAL A 1 313 ? -5.589 17.481 -7.077 1.00 68.25 313 VAL A N 1
ATOM 2381 C CA . VAL A 1 313 ? -6.355 18.684 -7.417 1.00 68.25 313 VAL A CA 1
ATOM 2382 C C . VAL A 1 313 ? -6.240 19.697 -6.290 1.00 68.25 313 VAL A C 1
ATOM 2384 O O . VAL A 1 313 ? -6.497 19.389 -5.128 1.00 68.25 313 VAL A O 1
ATOM 2387 N N . GLY A 1 314 ? -5.924 20.937 -6.656 1.00 65.31 314 GLY A N 1
ATOM 2388 C CA . GLY A 1 314 ? -5.783 22.032 -5.705 1.00 65.31 314 GLY A CA 1
ATOM 2389 C C . GLY A 1 314 ? -4.531 21.904 -4.841 1.00 65.31 314 GLY A C 1
ATOM 2390 O O . GLY A 1 314 ? -3.630 21.113 -5.108 1.00 65.31 314 GLY A O 1
ATOM 2391 N N . THR A 1 315 ? -4.462 22.729 -3.804 1.00 62.00 315 THR A N 1
ATOM 2392 C CA . THR A 1 315 ? -3.382 22.671 -2.824 1.00 62.00 315 THR A CA 1
ATOM 2393 C C . THR A 1 315 ? -3.710 21.667 -1.739 1.00 62.00 315 THR A C 1
ATOM 2395 O O . THR A 1 315 ? -4.805 21.683 -1.172 1.00 62.00 315 THR A O 1
ATOM 2398 N N . THR A 1 316 ? -2.711 20.869 -1.390 1.00 67.00 316 THR A N 1
ATOM 2399 C CA . THR A 1 316 ? -2.618 20.228 -0.085 1.00 67.00 316 THR A CA 1
ATOM 2400 C C . THR A 1 316 ? -3.056 21.173 1.031 1.00 67.00 316 THR A C 1
ATOM 2402 O O . THR A 1 316 ? -2.631 22.331 1.070 1.00 67.00 316 THR A O 1
ATOM 2405 N N . ALA A 1 317 ? -3.799 20.645 2.001 1.00 65.94 317 ALA A N 1
ATOM 2406 C CA . ALA A 1 317 ? -4.092 21.349 3.241 1.00 65.94 317 ALA A CA 1
ATOM 2407 C C . ALA A 1 317 ? -3.675 20.514 4.452 1.00 65.94 317 ALA A C 1
ATOM 2409 O O . ALA A 1 317 ? -3.983 19.325 4.521 1.00 65.94 317 ALA A O 1
ATOM 2410 N N . ALA A 1 318 ? -3.044 21.151 5.440 1.00 67.00 318 ALA A N 1
ATOM 2411 C CA . ALA A 1 318 ? -2.966 20.589 6.783 1.00 67.00 318 ALA A CA 1
ATOM 2412 C C . ALA A 1 318 ? -4.389 20.517 7.362 1.00 67.00 318 ALA A C 1
ATOM 2414 O O . ALA A 1 318 ? -5.103 21.521 7.380 1.00 67.00 318 ALA A O 1
ATOM 2415 N N . VAL A 1 319 ? -4.822 19.336 7.802 1.00 67.75 319 VAL A N 1
ATOM 2416 C CA . VAL A 1 319 ? -6.238 19.091 8.147 1.00 67.75 319 VAL A CA 1
ATOM 2417 C C . VAL A 1 319 ? -6.469 19.184 9.643 1.00 67.75 319 VAL A C 1
ATOM 2419 O O . VAL A 1 319 ? -7.461 19.754 10.094 1.00 67.75 319 VAL A O 1
ATOM 2422 N N . PHE A 1 320 ? -5.554 18.637 10.436 1.00 65.44 320 PHE A N 1
ATOM 2423 C CA . PHE A 1 320 ? -5.591 18.778 11.882 1.00 65.44 320 PHE A CA 1
ATOM 2424 C C . PHE A 1 320 ? -4.197 18.597 12.476 1.00 65.44 320 PHE A C 1
ATOM 2426 O O . PHE A 1 320 ? -3.395 17.789 12.013 1.00 65.44 320 PHE A O 1
ATOM 2433 N N . THR A 1 321 ? -3.927 19.366 13.528 1.00 57.53 321 THR A N 1
ATOM 2434 C CA . THR A 1 321 ? -2.768 19.184 14.399 1.00 57.53 321 THR A CA 1
ATOM 2435 C C . THR A 1 321 ? -3.266 18.760 15.776 1.00 57.53 321 THR A C 1
ATOM 2437 O O . THR A 1 321 ? -4.292 19.246 16.265 1.00 57.53 321 THR A O 1
ATOM 2440 N N . MET A 1 322 ? -2.556 17.832 16.412 1.00 57.69 322 MET A N 1
ATOM 2441 C CA . MET A 1 322 ? -2.943 17.308 17.729 1.00 57.69 322 MET A CA 1
ATOM 2442 C C . MET A 1 322 ? -2.439 18.176 18.891 1.00 57.69 322 MET A C 1
ATOM 2444 O O . MET A 1 322 ? -2.717 17.885 20.048 1.00 57.69 322 MET A O 1
ATOM 2448 N N . THR A 1 323 ? -1.749 19.281 18.595 1.00 50.25 323 THR A N 1
ATOM 2449 C CA . THR A 1 323 ? -1.129 20.202 19.561 1.00 50.25 323 THR A CA 1
ATOM 2450 C C . THR A 1 323 ? -2.101 21.150 20.274 1.00 50.25 323 THR A C 1
ATOM 2452 O O . THR A 1 323 ? -1.659 22.016 21.026 1.00 50.25 323 THR A O 1
ATOM 2455 N N . LYS A 1 324 ? -3.423 21.010 20.095 1.00 48.22 324 LYS A N 1
ATOM 2456 C CA . LYS A 1 324 ? -4.406 21.823 20.832 1.00 48.22 324 LYS A CA 1
ATOM 2457 C C . LYS A 1 324 ? -4.803 21.158 22.153 1.00 48.22 324 LYS A C 1
ATOM 2459 O O . LYS A 1 324 ? -5.216 19.999 22.188 1.00 48.22 324 LYS A O 1
ATOM 2464 N N . THR A 1 325 ? -4.697 21.922 23.237 1.00 44.78 325 THR A N 1
ATOM 2465 C CA . THR A 1 325 ? -5.065 21.548 24.608 1.00 44.78 325 THR A CA 1
ATOM 2466 C C . THR A 1 325 ? -6.442 20.876 24.661 1.00 44.78 325 THR A C 1
ATOM 2468 O O . THR A 1 325 ? -7.434 21.445 24.218 1.00 44.78 325 THR A O 1
ATOM 2471 N N . GLY A 1 326 ? -6.514 19.666 25.232 1.00 44.91 326 GLY A N 1
ATOM 2472 C CA . GLY A 1 326 ? -7.777 18.962 25.499 1.00 44.91 326 GLY A CA 1
ATOM 2473 C C . GLY A 1 326 ? -8.114 17.769 24.594 1.00 44.91 326 GLY A C 1
ATOM 2474 O O . GLY A 1 326 ? -9.112 17.103 24.878 1.00 44.91 326 GLY A O 1
ATOM 2475 N N . ARG A 1 327 ? -7.297 17.453 23.578 1.00 54.12 327 ARG A N 1
ATOM 2476 C CA . ARG A 1 327 ? -7.426 16.250 22.728 1.00 54.12 327 ARG A CA 1
ATOM 2477 C C . ARG A 1 327 ? -6.405 15.166 23.125 1.00 54.12 327 ARG A C 1
ATOM 2479 O O . ARG A 1 327 ? -5.366 15.522 23.677 1.00 54.12 327 ARG A O 1
ATOM 2486 N N . PRO A 1 328 ? -6.659 13.865 22.867 1.00 56.16 328 PRO A N 1
ATOM 2487 C CA . PRO A 1 328 ? -5.620 12.841 22.978 1.00 56.16 328 PRO A CA 1
ATOM 2488 C C . PRO A 1 328 ? -4.482 13.184 22.014 1.00 56.16 328 PRO A C 1
ATOM 2490 O O . PRO A 1 328 ? -4.728 13.292 20.817 1.00 56.16 328 PRO A O 1
ATOM 2493 N N . THR A 1 329 ? -3.268 13.399 22.511 1.00 65.06 329 THR A N 1
ATOM 2494 C CA . THR A 1 329 ? -2.108 13.647 21.647 1.00 65.06 329 THR A CA 1
ATOM 2495 C C . THR A 1 329 ? -1.804 12.376 20.859 1.00 65.06 329 THR A C 1
ATOM 2497 O O . THR A 1 329 ? -1.594 11.336 21.478 1.00 65.06 329 THR A O 1
ATOM 2500 N N . LEU A 1 330 ? -1.795 12.455 19.522 1.00 71.44 330 LEU A N 1
ATOM 2501 C CA . LEU A 1 330 ? -1.186 11.402 18.705 1.00 71.44 330 LEU A CA 1
ATOM 2502 C C . LEU A 1 330 ? 0.322 11.577 18.749 1.00 71.44 330 LEU A C 1
ATOM 2504 O O . LEU A 1 330 ? 0.820 12.668 18.467 1.00 71.44 330 LEU A O 1
ATOM 2508 N N . ASN A 1 331 ? 1.010 10.510 19.124 1.00 75.81 331 ASN A N 1
ATOM 2509 C CA . ASN A 1 331 ? 2.445 10.447 19.318 1.00 75.81 331 ASN A CA 1
ATOM 2510 C C . ASN A 1 331 ? 3.017 9.374 18.388 1.00 75.81 331 ASN A C 1
ATOM 2512 O O . ASN A 1 331 ? 3.358 8.268 18.803 1.00 75.81 331 ASN A O 1
ATOM 2516 N N . ASN A 1 332 ? 3.175 9.776 17.135 1.00 84.31 332 ASN A N 1
ATOM 2517 C CA . ASN A 1 332 ? 3.653 9.020 15.995 1.00 84.31 332 ASN A CA 1
ATOM 2518 C C . ASN A 1 332 ? 2.579 8.136 15.321 1.00 84.31 332 ASN A C 1
ATOM 2520 O O . ASN A 1 332 ? 2.526 6.925 15.564 1.00 84.31 332 ASN A O 1
ATOM 2524 N N . PRO A 1 333 ? 1.732 8.711 14.434 1.00 85.00 333 PRO A N 1
ATOM 2525 C CA . PRO A 1 333 ? 0.781 7.924 13.652 1.00 85.00 333 PRO A CA 1
ATOM 2526 C C . PRO A 1 333 ? 1.524 6.962 12.725 1.00 85.00 333 PRO A C 1
ATOM 2528 O O . PRO A 1 333 ? 2.494 7.361 12.090 1.00 85.00 333 PRO A O 1
ATOM 2531 N N . VAL A 1 334 ? 1.061 5.716 12.628 1.00 86.94 334 VAL A N 1
ATOM 2532 C CA . VAL A 1 334 ? 1.691 4.675 11.787 1.00 86.94 334 VAL A CA 1
ATOM 2533 C C . VAL A 1 334 ? 0.796 4.173 10.661 1.00 86.94 334 VAL A C 1
ATOM 2535 O O . VAL A 1 334 ? 1.298 3.715 9.645 1.00 86.94 334 VAL A O 1
ATOM 2538 N N . ASP A 1 335 ? -0.523 4.284 10.802 1.00 89.69 335 ASP A N 1
ATOM 2539 C CA . ASP A 1 335 ? -1.463 3.948 9.733 1.00 89.69 335 ASP A CA 1
ATOM 2540 C C . ASP A 1 335 ? -2.751 4.760 9.879 1.00 89.69 335 ASP A C 1
ATOM 2542 O O . ASP A 1 335 ? -3.116 5.202 10.974 1.00 89.69 335 ASP A O 1
ATOM 2546 N N . ILE A 1 336 ? -3.420 4.990 8.752 1.00 90.94 336 ILE A N 1
ATOM 2547 C CA . ILE A 1 336 ? -4.624 5.808 8.637 1.00 90.94 336 ILE A CA 1
ATOM 2548 C C . ILE A 1 336 ? -5.561 5.105 7.664 1.00 90.94 336 ILE A C 1
ATOM 2550 O O . ILE A 1 336 ? -5.205 4.911 6.504 1.00 90.94 336 ILE A O 1
ATOM 2554 N N . GLN A 1 337 ? -6.777 4.770 8.101 1.00 92.06 337 GLN A N 1
ATOM 2555 C CA . GLN A 1 337 ? -7.761 4.091 7.253 1.00 92.06 337 GLN A CA 1
ATOM 2556 C C . GLN A 1 337 ? -9.187 4.579 7.498 1.00 92.06 337 GLN A C 1
ATOM 2558 O O . GLN A 1 337 ? -9.572 4.912 8.620 1.00 92.06 337 GLN A O 1
ATOM 2563 N N . GLN A 1 338 ? -10.002 4.568 6.442 1.00 92.38 338 GLN A N 1
ATOM 2564 C CA . GLN A 1 338 ? -11.447 4.725 6.570 1.00 92.38 338 GLN A CA 1
ATOM 2565 C C . GLN A 1 338 ? -12.091 3.372 6.914 1.00 92.38 338 GLN A C 1
ATOM 2567 O O . GLN A 1 338 ? -11.930 2.382 6.193 1.00 92.38 338 GLN A O 1
ATOM 2572 N N . GLY A 1 339 ? -12.829 3.335 8.021 1.00 90.44 339 GLY A N 1
ATOM 2573 C CA . GLY A 1 339 ? -13.589 2.169 8.455 1.00 90.44 339 GLY A CA 1
ATOM 2574 C C . GLY A 1 339 ? -14.838 1.919 7.598 1.00 90.44 339 GLY A C 1
ATOM 2575 O O . GLY A 1 339 ? -15.288 2.802 6.865 1.00 90.44 339 GLY A O 1
ATOM 2576 N N . PRO A 1 340 ? -15.445 0.720 7.690 1.00 88.69 340 PRO A N 1
ATOM 2577 C CA . PRO A 1 340 ? -16.706 0.408 7.006 1.00 88.69 340 PRO A CA 1
ATOM 2578 C C . PRO A 1 340 ? -17.897 1.233 7.523 1.00 88.69 340 PRO A C 1
ATOM 2580 O O . PRO A 1 340 ? -18.925 1.306 6.862 1.00 88.69 340 PRO A O 1
ATOM 2583 N N . ASP A 1 341 ? -17.761 1.861 8.690 1.00 87.06 341 ASP A N 1
ATOM 2584 C CA . ASP A 1 341 ? -18.708 2.821 9.253 1.00 87.06 341 ASP A CA 1
ATOM 2585 C C . ASP A 1 341 ? -18.495 4.248 8.707 1.00 87.06 341 ASP A C 1
ATOM 2587 O O . ASP A 1 341 ? -19.100 5.199 9.200 1.00 87.06 341 ASP A O 1
ATOM 2591 N N . GLY A 1 342 ? -17.615 4.422 7.718 1.00 87.88 342 GLY A N 1
ATOM 2592 C CA . GLY A 1 342 ? -17.322 5.694 7.064 1.00 87.88 342 GLY A CA 1
ATOM 2593 C C . GLY A 1 342 ? -16.441 6.645 7.878 1.00 87.88 342 GLY A C 1
ATOM 2594 O O . GLY A 1 342 ? -16.067 7.696 7.350 1.00 87.88 342 GLY A O 1
ATOM 2595 N N . ALA A 1 343 ? -16.097 6.313 9.127 1.00 89.00 343 ALA A N 1
ATOM 2596 C CA . ALA A 1 343 ? -15.236 7.129 9.977 1.00 89.00 343 ALA A CA 1
ATOM 2597 C C . ALA A 1 343 ? -13.750 6.916 9.646 1.00 89.00 343 ALA A C 1
ATOM 2599 O O . ALA A 1 343 ? -13.361 5.902 9.069 1.00 89.00 343 ALA A O 1
ATOM 2600 N N . LEU A 1 344 ? -12.909 7.880 10.019 1.00 89.25 344 LEU A N 1
ATOM 2601 C CA . LEU A 1 344 ? -11.460 7.795 9.851 1.00 89.25 344 LEU A CA 1
ATOM 2602 C C . LEU A 1 344 ? -10.822 7.294 11.147 1.00 89.25 344 LEU A C 1
ATOM 2604 O O . LEU A 1 344 ? -11.136 7.793 12.229 1.00 89.25 344 LEU A O 1
ATOM 2608 N N . TYR A 1 345 ? -9.901 6.348 11.030 1.00 90.12 345 TYR A N 1
ATOM 2609 C CA . TYR A 1 345 ? -9.154 5.783 12.143 1.00 90.12 345 TYR A CA 1
ATOM 2610 C C . TYR A 1 345 ? -7.662 5.969 11.930 1.00 90.12 345 TYR A C 1
ATOM 2612 O O . TYR A 1 345 ? -7.179 5.880 10.803 1.00 90.12 345 TYR A O 1
ATOM 2620 N N . VAL A 1 346 ? -6.945 6.210 13.023 1.00 87.44 346 VAL A N 1
ATOM 2621 C CA . VAL A 1 346 ? -5.487 6.331 13.030 1.00 87.44 346 VAL A CA 1
ATOM 2622 C C . VAL A 1 346 ? -4.937 5.403 14.098 1.00 87.44 346 VAL A C 1
ATOM 2624 O O . VAL A 1 346 ? -5.393 5.442 15.244 1.00 87.44 346 VAL A O 1
ATOM 2627 N N . THR A 1 347 ? -3.968 4.572 13.734 1.00 87.12 347 THR A N 1
ATOM 2628 C CA . THR A 1 347 ? -3.173 3.813 14.701 1.00 87.12 347 THR A CA 1
ATOM 2629 C C . THR A 1 347 ? -1.983 4.655 15.130 1.00 87.12 347 THR A C 1
ATOM 2631 O O . THR A 1 347 ? -1.247 5.177 14.292 1.00 87.12 347 THR A O 1
ATOM 2634 N N . ASP A 1 348 ? -1.799 4.777 16.435 1.00 83.50 348 ASP A N 1
ATOM 2635 C CA . ASP A 1 348 ? -0.759 5.575 17.061 1.00 83.50 348 ASP A CA 1
ATOM 2636 C C . ASP A 1 348 ? 0.271 4.669 17.725 1.00 83.50 348 ASP A C 1
ATOM 2638 O O . ASP A 1 348 ? -0.085 3.787 18.517 1.00 83.50 348 ASP A O 1
ATOM 2642 N N . TRP A 1 349 ? 1.546 4.906 17.425 1.00 81.62 349 TRP A N 1
ATOM 2643 C CA . TRP A 1 349 ? 2.653 4.223 18.085 1.00 81.62 349 TRP A CA 1
ATOM 2644 C C . TRP A 1 349 ? 2.737 4.612 19.564 1.00 81.62 349 TRP A C 1
ATOM 2646 O O . TRP A 1 349 ? 3.160 3.809 20.390 1.00 81.62 349 TRP A O 1
ATOM 2656 N N . GLY A 1 350 ? 2.284 5.816 19.923 1.00 75.44 350 GLY A N 1
ATOM 2657 C CA . GLY A 1 350 ? 2.210 6.313 21.297 1.00 75.44 350 GLY A CA 1
ATOM 2658 C C . GLY A 1 350 ? 3.457 7.063 21.759 1.00 75.44 350 GLY A C 1
ATOM 2659 O O . GLY A 1 350 ? 3.377 7.861 22.697 1.00 75.44 350 GLY A O 1
ATOM 2660 N N . GLY A 1 351 ? 4.593 6.880 21.089 1.00 72.88 351 GLY A N 1
ATOM 2661 C CA . GLY A 1 351 ? 5.871 7.546 21.339 1.00 72.88 351 GLY A CA 1
ATOM 2662 C C . GLY A 1 351 ? 7.011 6.563 21.607 1.00 72.88 351 GLY A C 1
ATOM 2663 O O . GLY A 1 351 ? 6.789 5.403 21.936 1.00 72.88 351 GLY A O 1
ATOM 2664 N N . GLY A 1 352 ? 8.244 7.045 21.461 1.00 64.19 352 GLY A N 1
ATOM 2665 C CA . GLY A 1 352 ? 9.446 6.226 21.595 1.00 64.19 352 GLY A CA 1
ATOM 2666 C C . GLY A 1 352 ? 9.590 5.224 20.451 1.00 64.19 352 GLY A C 1
ATOM 2667 O O . GLY A 1 352 ? 9.237 4.057 20.592 1.00 64.19 352 GLY A O 1
ATOM 2668 N N . CYS A 1 353 ? 10.096 5.671 19.299 1.00 64.94 353 CYS A N 1
ATOM 2669 C CA . CYS A 1 353 ? 10.514 4.747 18.243 1.00 64.94 353 CYS A CA 1
ATOM 2670 C C . CYS A 1 353 ? 11.964 4.333 18.443 1.00 64.94 353 CYS A C 1
ATOM 2672 O O . CYS A 1 353 ? 12.791 5.109 18.934 1.00 64.94 353 CYS A O 1
ATOM 2674 N N . CYS A 1 354 ? 12.265 3.151 17.907 1.00 61.44 354 CYS A N 1
ATOM 2675 C CA . CYS A 1 354 ? 13.621 2.758 17.568 1.00 61.44 354 CYS A CA 1
ATOM 2676 C C . CYS A 1 354 ? 14.498 2.527 18.816 1.00 61.44 354 CYS A C 1
ATOM 2678 O O . CYS A 1 354 ? 14.043 2.643 19.953 1.00 61.44 354 CYS A O 1
ATOM 2680 N N . SER A 1 355 ? 15.750 2.107 18.630 1.00 45.41 355 SER A N 1
ATOM 2681 C CA . SER A 1 355 ? 16.612 1.519 19.674 1.00 45.41 355 SER A CA 1
ATOM 2682 C C . SER A 1 355 ? 17.021 2.446 20.838 1.00 45.41 355 SER A C 1
ATOM 2684 O O . SER A 1 355 ? 17.951 2.117 21.567 1.00 45.41 355 SER A O 1
ATOM 2686 N N . GLY A 1 356 ? 16.369 3.597 21.027 1.00 51.19 356 GLY A N 1
ATOM 2687 C CA . GLY A 1 356 ? 16.772 4.617 21.996 1.00 51.19 356 GLY A CA 1
ATOM 2688 C C . GLY A 1 356 ? 15.677 5.163 22.912 1.00 51.19 356 GLY A C 1
ATOM 2689 O O . GLY A 1 356 ? 15.986 6.030 23.723 1.00 51.19 356 GLY A O 1
ATOM 2690 N N . SER A 1 357 ? 14.418 4.726 22.819 1.00 53.97 357 SER A N 1
ATOM 2691 C CA . SER A 1 357 ? 13.349 5.260 23.678 1.00 53.97 357 SER A CA 1
ATOM 2692 C C . SER A 1 357 ? 12.504 4.149 24.301 1.00 53.97 357 SER A C 1
ATOM 2694 O O . SER A 1 357 ? 12.101 3.235 23.582 1.00 53.97 357 SER A O 1
ATOM 2696 N N . PRO A 1 358 ? 12.226 4.191 25.620 1.00 51.72 358 PRO A N 1
ATOM 2697 C CA . PRO A 1 358 ? 11.363 3.204 26.251 1.00 51.72 358 PRO A CA 1
ATOM 2698 C C . PRO A 1 358 ? 9.983 3.246 25.594 1.00 51.72 358 PRO A C 1
ATOM 2700 O O . PRO A 1 358 ? 9.407 4.324 25.421 1.00 51.72 358 PRO A O 1
ATOM 2703 N N . GLY A 1 359 ? 9.466 2.070 25.230 1.00 54.72 359 GLY A N 1
ATOM 2704 C CA . GLY A 1 359 ? 8.087 1.939 24.777 1.00 54.72 359 GLY A CA 1
ATOM 2705 C C . GLY A 1 359 ? 7.159 2.527 25.833 1.00 54.72 359 GLY A C 1
ATOM 2706 O O . GLY A 1 359 ? 7.359 2.317 27.032 1.00 54.72 359 GLY A O 1
ATOM 2707 N N . ASN A 1 360 ? 6.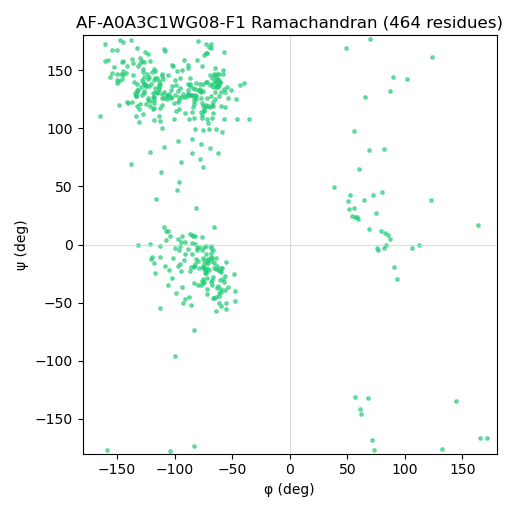177 3.307 25.402 1.00 60.91 360 ASN A N 1
ATOM 2708 C CA . ASN A 1 360 ? 5.219 3.908 26.316 1.00 60.91 360 ASN A CA 1
ATOM 2709 C C . ASN A 1 360 ? 3.837 3.264 26.174 1.00 60.91 360 ASN A C 1
ATOM 2711 O O . ASN A 1 360 ? 3.562 2.501 25.254 1.00 60.91 360 ASN A O 1
ATOM 2715 N N . THR A 1 361 ? 2.956 3.558 27.124 1.00 59.66 361 THR A N 1
ATOM 2716 C CA . THR A 1 361 ? 1.599 2.999 27.192 1.00 59.66 361 THR A CA 1
ATOM 2717 C C . THR A 1 361 ? 0.572 3.796 26.381 1.00 59.66 361 THR A C 1
ATOM 2719 O O . THR A 1 361 ? -0.632 3.550 26.494 1.00 59.66 361 THR A O 1
ATOM 2722 N N . ASN A 1 362 ? 1.017 4.760 25.569 1.00 66.06 362 ASN A N 1
ATOM 2723 C CA . ASN A 1 362 ? 0.128 5.662 24.840 1.00 66.06 362 ASN A CA 1
ATOM 2724 C C . ASN A 1 362 ? -0.294 5.117 23.471 1.00 66.06 362 ASN A C 1
ATOM 2726 O O . ASN A 1 362 ? -1.130 5.744 22.823 1.00 66.06 362 ASN A O 1
ATOM 2730 N N . SER A 1 363 ? 0.217 3.956 23.046 1.00 76.31 363 SER A N 1
ATOM 2731 C CA . SER A 1 363 ? -0.183 3.333 21.784 1.00 76.31 363 SER A CA 1
ATOM 2732 C C . SER A 1 363 ? -1.692 3.065 21.748 1.00 76.31 363 SER A C 1
ATOM 2734 O O . SER A 1 363 ? -2.350 2.828 22.773 1.00 76.31 363 SER A O 1
ATOM 2736 N N . GLY A 1 364 ? -2.278 3.085 20.556 1.00 80.31 364 GLY A N 1
ATOM 2737 C CA . GLY A 1 364 ? -3.678 2.711 20.404 1.00 80.31 364 GLY A CA 1
ATOM 2738 C C . GLY A 1 364 ? -4.282 3.110 19.073 1.00 80.31 364 GLY A C 1
ATOM 2739 O O . GLY A 1 364 ? -3.588 3.474 18.135 1.00 80.31 364 GLY A O 1
ATOM 2740 N N . ILE A 1 365 ? -5.608 3.039 19.008 1.00 84.62 365 ILE A N 1
ATOM 2741 C CA . ILE A 1 365 ? -6.386 3.434 17.838 1.00 84.62 365 ILE A CA 1
ATOM 2742 C C . ILE A 1 365 ? -7.249 4.621 18.239 1.00 84.62 365 ILE A C 1
ATOM 2744 O O . ILE A 1 365 ? -7.939 4.574 19.261 1.00 84.62 365 ILE A O 1
ATOM 2748 N N . VAL A 1 366 ? -7.229 5.679 17.436 1.00 80.50 366 VAL A N 1
ATOM 2749 C CA . VAL A 1 366 ? -8.142 6.812 17.582 1.00 80.50 366 VAL A CA 1
ATOM 2750 C C . VAL A 1 366 ? -9.121 6.850 16.422 1.00 80.50 366 VAL A C 1
ATOM 2752 O O . VAL A 1 366 ? -8.772 6.542 15.286 1.00 80.50 366 VAL A O 1
ATOM 2755 N N . ARG A 1 367 ? -10.352 7.274 16.711 1.00 85.06 367 ARG A N 1
ATOM 2756 C CA . ARG A 1 367 ? -11.324 7.668 15.694 1.00 85.06 367 ARG A CA 1
ATOM 2757 C C . ARG A 1 367 ? -11.275 9.181 15.541 1.00 85.06 367 ARG A C 1
ATOM 2759 O O . ARG A 1 367 ? -11.449 9.905 16.521 1.00 85.06 367 ARG A O 1
ATOM 2766 N N . VAL A 1 368 ? -11.096 9.648 14.316 1.00 79.19 368 VAL A N 1
ATOM 2767 C CA . VAL A 1 368 ? -11.207 11.058 13.953 1.00 79.19 368 VAL A CA 1
ATOM 2768 C C . VAL A 1 368 ? -12.649 11.330 13.538 1.00 79.19 368 VAL A C 1
ATOM 2770 O O . VAL A 1 368 ? -13.217 10.635 12.698 1.00 79.19 368 VAL A O 1
ATOM 2773 N N . THR A 1 369 ? -13.258 12.341 14.151 1.00 74.88 369 THR A N 1
ATOM 2774 C CA . THR A 1 369 ? -14.638 12.747 13.877 1.00 74.88 369 THR A CA 1
ATOM 2775 C C . THR A 1 369 ? -14.645 14.168 13.340 1.00 74.88 369 THR A C 1
ATOM 2777 O O . THR A 1 369 ? -14.080 15.074 13.952 1.00 74.88 369 THR A O 1
ATOM 2780 N N . TYR A 1 370 ? -15.290 14.356 12.193 1.00 72.19 370 TYR A N 1
ATOM 2781 C CA . TYR A 1 370 ? -15.496 15.667 11.600 1.00 72.19 370 TYR A CA 1
ATOM 2782 C C . TYR A 1 370 ? -16.727 16.335 12.226 1.00 72.19 370 TYR A C 1
ATOM 2784 O O . TYR A 1 370 ? -17.808 15.755 12.226 1.00 72.19 370 TYR A O 1
ATOM 2792 N N . THR A 1 371 ? -16.577 17.552 12.755 1.00 68.44 371 THR A N 1
ATOM 2793 C CA . THR A 1 371 ? -17.662 18.265 13.458 1.00 68.44 371 THR A CA 1
ATOM 2794 C C . THR A 1 371 ? -18.372 19.317 12.606 1.00 68.44 371 THR A C 1
ATOM 2796 O O . THR A 1 371 ? -19.312 19.940 13.086 1.00 68.44 371 THR A O 1
ATOM 2799 N N . GLY A 1 372 ? -17.945 19.561 11.360 1.00 62.44 372 GLY A N 1
ATOM 2800 C CA . GLY A 1 372 ? -18.549 20.604 10.512 1.00 62.44 372 GLY A CA 1
ATOM 2801 C C . GLY A 1 372 ? -18.148 22.034 10.859 1.00 62.44 372 GLY A C 1
ATOM 2802 O O . GLY A 1 372 ? -18.555 22.965 10.170 1.00 62.44 372 GLY A O 1
ATOM 2803 N N . THR A 1 373 ? -17.349 22.230 11.906 1.00 56.62 373 THR A N 1
ATOM 2804 C CA . THR A 1 373 ? -17.029 23.548 12.451 1.00 56.62 373 THR A CA 1
ATOM 2805 C C . THR A 1 373 ? -15.530 23.687 12.687 1.00 56.62 373 THR A C 1
ATOM 2807 O O . THR A 1 373 ? -14.885 22.803 13.245 1.00 56.62 373 THR A O 1
ATOM 2810 N N . CYS A 1 374 ? -14.970 24.851 12.344 1.00 51.78 374 CYS A N 1
ATOM 2811 C CA . CYS A 1 374 ? -13.658 25.265 12.862 1.00 51.78 374 CYS A CA 1
ATOM 2812 C C . CYS A 1 374 ? -13.728 25.622 14.360 1.00 51.78 374 CYS A C 1
ATOM 2814 O O . CYS A 1 374 ? -12.697 25.767 15.016 1.00 51.78 374 CYS A O 1
ATOM 2816 N N . GLN A 1 375 ? -14.948 25.785 14.891 1.00 43.19 375 GLN A N 1
ATOM 2817 C CA . GLN A 1 375 ? -15.213 25.948 16.313 1.00 43.19 375 GLN A CA 1
ATOM 2818 C C . GLN A 1 375 ? -15.099 24.593 17.002 1.00 43.19 375 GLN A C 1
ATOM 2820 O O . GLN A 1 375 ? -15.906 23.697 16.767 1.00 43.19 375 GLN A O 1
ATOM 2825 N N . ASP A 1 376 ? -14.065 24.453 17.823 1.00 44.53 376 ASP A N 1
ATOM 2826 C CA . ASP A 1 376 ? -13.858 23.292 18.676 1.00 44.53 376 ASP A CA 1
ATOM 2827 C C . ASP A 1 376 ? -14.936 23.287 19.778 1.00 44.53 376 ASP A C 1
ATOM 2829 O O . ASP A 1 376 ? -14.975 24.228 20.578 1.00 44.53 376 ASP A O 1
ATOM 2833 N N . PRO A 1 377 ? -15.806 22.265 19.864 1.00 43.06 377 PRO A N 1
ATOM 2834 C CA . PRO A 1 377 ? -16.796 22.168 20.935 1.00 43.06 377 PRO A CA 1
ATOM 2835 C C . PRO A 1 377 ? -16.161 22.127 22.335 1.00 43.06 377 PRO A C 1
ATOM 2837 O O . PRO A 1 377 ? -16.825 22.440 23.316 1.00 43.06 377 PRO A O 1
ATOM 2840 N N . GLY A 1 378 ? -14.872 21.776 22.441 1.00 44.38 378 GLY A N 1
ATOM 2841 C CA . GLY A 1 378 ? -14.107 21.816 23.686 1.00 44.38 378 GLY A CA 1
ATOM 2842 C C . GLY A 1 378 ? -13.672 23.216 24.136 1.00 44.38 378 GLY A C 1
ATOM 2843 O O . GLY A 1 378 ? -13.087 23.330 25.212 1.00 44.38 378 GLY A O 1
ATOM 2844 N N . LEU A 1 379 ? -13.930 24.267 23.343 1.00 35.28 379 LEU A N 1
ATOM 2845 C CA . LEU A 1 379 ? -13.515 25.651 23.622 1.00 35.28 379 LEU A CA 1
ATOM 2846 C C . LEU A 1 379 ? -14.674 26.619 23.922 1.00 35.28 379 LEU A C 1
ATOM 2848 O O . LEU A 1 379 ? -14.414 27.776 24.246 1.00 35.28 379 LEU A O 1
ATOM 2852 N N . TYR A 1 380 ? -15.931 26.167 23.878 1.00 30.56 380 TYR A N 1
ATOM 2853 C CA . TYR A 1 380 ? -17.081 26.958 24.328 1.00 30.56 380 TYR A CA 1
ATOM 2854 C C . TYR A 1 380 ? -17.731 26.307 25.554 1.00 30.56 380 TYR A C 1
ATOM 2856 O O . TYR A 1 380 ? -18.030 25.113 25.512 1.00 30.56 380 TYR A O 1
ATOM 2864 N N . PRO A 1 381 ? -18.015 27.062 26.633 1.00 33.97 381 PRO A N 1
ATOM 2865 C CA . PRO A 1 381 ? -18.825 26.582 27.744 1.00 33.97 381 PRO A CA 1
ATOM 2866 C C . PRO A 1 381 ? -20.303 26.573 27.315 1.00 33.97 381 PRO A C 1
ATOM 2868 O O . PRO A 1 381 ? -21.113 27.370 27.775 1.00 33.97 381 PRO A O 1
ATOM 2871 N N . GLY A 1 382 ? -20.650 25.709 26.363 1.00 34.44 382 GLY A N 1
ATOM 2872 C CA . GLY A 1 382 ? -22.030 25.348 26.057 1.00 34.44 382 GLY A CA 1
ATOM 2873 C C . GLY A 1 382 ? -22.424 24.178 26.946 1.00 34.44 382 GLY A C 1
ATOM 2874 O O . GLY A 1 382 ? -21.635 23.248 27.092 1.00 34.44 382 GLY A O 1
ATOM 2875 N N . VAL A 1 383 ? -23.604 24.260 27.569 1.00 36.38 383 VAL A N 1
ATOM 2876 C CA . VAL A 1 383 ? -24.132 23.313 28.566 1.00 36.38 383 VAL A CA 1
ATOM 2877 C C . VAL A 1 383 ? -23.714 21.877 28.248 1.00 36.38 383 VAL A C 1
ATOM 2879 O O . VAL A 1 383 ? -24.162 21.259 27.283 1.00 36.38 383 VAL A O 1
ATOM 2882 N N . THR A 1 384 ? -22.801 21.377 29.070 1.00 32.94 384 THR A N 1
ATOM 2883 C CA . THR A 1 384 ? -22.198 20.058 28.985 1.00 32.94 384 THR A CA 1
ATOM 2884 C C . THR A 1 384 ? -23.267 18.991 29.202 1.00 32.94 384 THR A C 1
ATOM 2886 O O . THR A 1 384 ? -23.567 18.618 30.332 1.00 32.94 384 THR A O 1
ATOM 2889 N N . THR A 1 385 ? -23.779 18.389 28.130 1.00 31.91 385 THR A N 1
ATOM 2890 C CA . THR A 1 385 ? -23.992 16.939 28.184 1.00 31.91 385 THR A CA 1
ATOM 2891 C C . THR A 1 385 ? -22.611 16.310 28.160 1.00 31.91 385 THR A C 1
ATOM 2893 O O . THR A 1 385 ? -21.924 16.332 27.140 1.00 31.91 385 THR A O 1
ATOM 2896 N N . ALA A 1 386 ? -22.169 15.829 29.320 1.00 29.38 386 ALA A N 1
ATOM 2897 C CA . ALA A 1 386 ? -20.892 15.160 29.480 1.00 29.38 386 ALA A CA 1
ATOM 2898 C C . ALA A 1 386 ? -20.828 13.928 28.562 1.00 29.38 386 ALA A C 1
ATOM 2900 O O . ALA A 1 386 ? -21.293 12.847 28.913 1.00 29.38 386 ALA A O 1
ATOM 2901 N N . VAL A 1 387 ? -20.215 14.076 27.388 1.00 32.81 387 VAL A N 1
ATOM 2902 C CA . VAL A 1 387 ? -19.602 12.942 26.702 1.00 32.81 387 VAL A CA 1
ATOM 2903 C C . VAL A 1 387 ? -18.360 12.630 27.524 1.00 32.81 387 VAL A C 1
ATOM 2905 O O . VAL A 1 387 ? -17.428 13.431 27.581 1.00 32.81 387 VAL A O 1
ATOM 2908 N N . SER A 1 388 ? -18.405 11.521 28.260 1.00 31.19 388 SER A N 1
ATOM 2909 C CA . SER A 1 388 ? -17.350 11.070 29.166 1.00 31.19 388 SER A CA 1
ATOM 2910 C C . SER A 1 388 ? -15.978 11.167 28.494 1.00 31.19 388 SER A C 1
ATOM 2912 O O . SER A 1 388 ? -15.649 10.392 27.595 1.00 31.19 388 SER A O 1
ATOM 2914 N N . LYS A 1 389 ? -15.179 12.141 28.932 1.00 31.06 389 LYS A N 1
ATOM 2915 C CA . LYS A 1 389 ? -13.788 12.326 28.527 1.00 31.06 389 LYS A CA 1
ATOM 2916 C C . LYS A 1 389 ? -12.993 11.141 29.082 1.00 31.06 389 LYS A C 1
ATOM 2918 O O . LYS A 1 389 ? -12.821 11.033 30.293 1.00 31.06 389 LYS A O 1
ATOM 2923 N N . ALA A 1 390 ? -12.547 10.229 28.221 1.00 36.44 390 ALA A N 1
ATOM 2924 C CA . ALA A 1 390 ? -11.620 9.173 28.614 1.00 36.44 390 ALA A CA 1
ATOM 2925 C C . ALA A 1 390 ? -10.250 9.809 28.892 1.00 36.44 390 ALA A C 1
ATOM 2927 O O . ALA A 1 390 ? -9.504 10.140 27.971 1.00 36.44 390 ALA A O 1
ATOM 2928 N N . ILE A 1 391 ? -9.939 10.034 30.166 1.00 36.69 391 ILE A N 1
ATOM 2929 C CA . ILE A 1 391 ? -8.616 10.467 30.616 1.00 36.69 391 ILE A CA 1
ATOM 2930 C C . ILE A 1 391 ? -7.772 9.198 30.777 1.00 36.69 391 ILE A C 1
ATOM 2932 O O . ILE A 1 391 ? -8.072 8.359 31.626 1.00 36.69 391 ILE A O 1
ATOM 2936 N N . ARG A 1 392 ? -6.725 9.030 29.959 1.00 40.56 392 ARG A N 1
ATOM 2937 C CA . ARG A 1 392 ? -5.664 8.047 30.228 1.00 40.56 392 ARG A CA 1
ATOM 2938 C C . ARG A 1 392 ? -4.678 8.673 31.215 1.00 40.56 392 ARG A C 1
ATOM 2940 O O . ARG A 1 392 ? -3.851 9.491 30.837 1.00 40.56 392 ARG A O 1
ATOM 2947 N N . GLY A 1 393 ? -4.832 8.306 32.480 1.00 51.88 393 GLY A N 1
ATOM 2948 C CA . GLY A 1 393 ? -3.888 8.537 33.571 1.00 51.88 393 GLY A CA 1
ATOM 2949 C C . GLY A 1 393 ? -3.934 7.342 34.524 1.00 51.88 393 GLY A C 1
ATOM 2950 O O . GLY A 1 393 ? -4.766 6.445 34.338 1.00 51.88 393 GLY A O 1
ATOM 2951 N N . ASP A 1 394 ? -3.056 7.313 35.525 1.00 56.06 394 ASP A N 1
ATOM 2952 C CA . ASP A 1 394 ? -3.032 6.250 36.534 1.00 56.06 394 ASP A CA 1
ATOM 2953 C C . ASP A 1 394 ? -4.388 6.152 37.251 1.00 56.06 394 ASP A C 1
ATOM 2955 O O . ASP A 1 394 ? -4.782 7.013 38.040 1.00 56.06 394 ASP A O 1
ATOM 2959 N N . VAL A 1 395 ? -5.140 5.088 36.955 1.00 69.88 395 VAL A N 1
ATOM 2960 C CA . VAL A 1 395 ? -6.419 4.796 37.613 1.00 69.88 395 VAL A CA 1
ATOM 2961 C C . VAL A 1 395 ? -6.119 4.031 38.897 1.00 69.88 395 VAL A C 1
ATOM 2963 O O . VAL A 1 395 ? -6.251 2.813 38.958 1.00 69.88 395 VAL A O 1
ATOM 2966 N N . ASN A 1 396 ? -5.703 4.755 39.935 1.00 79.81 396 ASN A N 1
ATOM 2967 C CA . ASN A 1 396 ? -5.354 4.161 41.233 1.00 79.81 396 ASN A CA 1
ATOM 2968 C C . ASN A 1 396 ? -6.578 3.648 42.013 1.00 79.81 396 ASN A C 1
ATOM 2970 O O . ASN A 1 396 ? -6.426 2.916 42.991 1.00 79.81 396 ASN A O 1
ATOM 2974 N N . TRP A 1 397 ? -7.784 4.013 41.568 1.00 83.00 397 TRP A N 1
ATOM 2975 C CA . TRP A 1 397 ? -9.058 3.638 42.179 1.00 83.00 397 TRP A CA 1
ATOM 2976 C C . TRP A 1 397 ? -9.726 2.401 41.552 1.00 83.00 397 TRP A C 1
ATOM 2978 O O . TRP A 1 397 ? -10.783 1.985 42.020 1.00 83.00 397 TRP A O 1
ATOM 2988 N N . LEU A 1 398 ? -9.132 1.787 40.520 1.00 84.81 398 LEU A N 1
ATOM 2989 C CA . LEU A 1 398 ? -9.612 0.537 39.920 1.00 84.81 398 LEU A CA 1
ATOM 2990 C C . LEU A 1 398 ? -8.460 -0.460 39.808 1.00 84.81 398 LEU A C 1
ATOM 2992 O O . LEU A 1 398 ? -7.482 -0.207 39.107 1.00 84.81 398 LEU A O 1
ATOM 2996 N N . ARG A 1 399 ? -8.600 -1.622 40.447 1.00 81.75 399 ARG A N 1
ATOM 2997 C CA . ARG A 1 399 ? -7.659 -2.743 40.307 1.00 81.75 399 ARG A CA 1
ATOM 2998 C C . ARG A 1 399 ? -8.358 -3.905 39.625 1.00 81.75 399 ARG A C 1
ATOM 3000 O O . ARG A 1 399 ? -9.483 -4.228 39.984 1.00 81.75 399 ARG A O 1
ATOM 3007 N N . VAL A 1 400 ? -7.697 -4.534 38.660 1.00 80.81 400 VAL A N 1
ATOM 3008 C CA . VAL A 1 400 ? -8.226 -5.706 37.951 1.00 80.81 400 VAL A CA 1
ATOM 3009 C C . VAL A 1 400 ? -7.250 -6.856 38.151 1.00 80.81 400 VAL A C 1
ATOM 3011 O O . VAL A 1 400 ? -6.080 -6.737 37.797 1.00 80.81 400 VAL A O 1
ATOM 3014 N N . GLY A 1 401 ? -7.725 -7.931 38.771 1.00 72.44 401 GLY A N 1
ATOM 3015 C CA . GLY A 1 401 ? -7.037 -9.213 38.868 1.00 72.44 401 GLY A CA 1
ATOM 3016 C C . GLY A 1 401 ? -7.647 -10.228 37.902 1.00 72.44 401 GLY A C 1
ATOM 3017 O O . GLY A 1 401 ? -8.571 -9.910 37.156 1.00 72.44 401 GLY A O 1
ATOM 3018 N N . GLY A 1 402 ? -7.142 -11.464 37.923 1.00 66.75 402 GLY A N 1
ATOM 3019 C CA . GLY A 1 402 ? -7.685 -12.536 37.081 1.00 66.75 402 GLY A CA 1
ATOM 3020 C C . GLY A 1 402 ? -9.132 -12.877 37.452 1.00 66.75 402 GLY A C 1
ATOM 3021 O O . GLY A 1 402 ? -10.032 -12.786 36.630 1.00 66.75 402 GLY A O 1
ATOM 3022 N N . THR A 1 403 ? -9.387 -13.241 38.707 1.00 82.19 403 THR A N 1
ATOM 3023 C CA . THR A 1 403 ? -10.706 -13.735 39.154 1.00 82.19 403 THR A CA 1
ATOM 3024 C C . THR A 1 403 ? -11.596 -12.662 39.783 1.00 82.19 403 THR A C 1
ATOM 3026 O O . THR A 1 403 ? -12.750 -12.930 40.126 1.00 82.19 403 THR A O 1
ATOM 3029 N N . SER A 1 404 ? -11.085 -11.445 39.959 1.00 88.12 404 SER A N 1
ATOM 3030 C CA . SER A 1 404 ? -11.783 -10.366 40.655 1.00 88.12 404 SER A CA 1
ATOM 3031 C C . SER A 1 404 ? -11.311 -8.990 40.205 1.00 88.12 404 SER A C 1
ATOM 3033 O O . SER A 1 404 ? -10.277 -8.832 39.556 1.00 88.12 404 SER A O 1
ATOM 3035 N N . PHE A 1 405 ? -12.067 -7.968 40.582 1.00 90.81 405 PHE A N 1
ATOM 3036 C CA . PHE A 1 405 ? -11.655 -6.578 40.464 1.00 90.81 405 PHE A CA 1
ATOM 3037 C C . PHE A 1 405 ? -12.121 -5.784 41.686 1.00 90.81 405 PHE A C 1
ATOM 3039 O O . PHE A 1 405 ? -13.119 -6.122 42.322 1.00 90.81 405 PHE A O 1
ATOM 3046 N N . SER A 1 406 ? -11.397 -4.712 41.993 1.00 91.81 406 SER A N 1
ATOM 3047 C CA . SER A 1 406 ? -11.641 -3.842 43.142 1.00 91.81 406 SER A CA 1
ATOM 3048 C C . SER A 1 406 ? -11.948 -2.431 42.672 1.00 91.81 406 SER A C 1
ATOM 3050 O O . SER A 1 406 ? -11.151 -1.829 41.945 1.00 91.81 406 SER A O 1
ATOM 3052 N N . VAL A 1 407 ? -13.066 -1.877 43.133 1.00 93.62 407 VAL A N 1
ATOM 3053 C CA . VAL A 1 407 ? -13.399 -0.458 42.977 1.00 93.62 407 VAL A CA 1
ATOM 3054 C C . VAL A 1 407 ? -13.084 0.242 44.295 1.00 93.62 407 VAL A C 1
ATOM 3056 O O . VAL A 1 407 ? -13.787 0.059 45.283 1.00 93.62 407 VAL A O 1
ATOM 3059 N N . LEU A 1 408 ? -12.018 1.039 44.321 1.00 88.62 408 LEU A N 1
ATOM 3060 C CA . LEU A 1 408 ? -11.514 1.770 45.491 1.00 88.62 408 LEU A CA 1
ATOM 3061 C C . LEU A 1 408 ? -12.013 3.227 45.478 1.00 88.62 408 LEU A C 1
ATOM 3063 O O . LEU A 1 408 ? -11.244 4.175 45.634 1.00 88.62 408 LEU A O 1
ATOM 3067 N N . SER A 1 409 ? -13.314 3.405 45.236 1.00 84.50 409 SER A N 1
ATOM 3068 C CA . SER A 1 409 ? -13.989 4.708 45.223 1.00 84.50 409 SER A CA 1
ATOM 3069 C C . SER A 1 409 ? -15.037 4.763 46.331 1.00 84.50 409 SER A C 1
ATOM 3071 O O . SER A 1 409 ? -15.781 3.808 46.528 1.00 84.50 409 SER A O 1
ATOM 3073 N N . ASN A 1 410 ? -15.094 5.863 47.087 1.00 84.12 410 ASN A N 1
ATOM 3074 C CA . ASN A 1 410 ? -16.005 5.997 48.233 1.00 84.12 410 ASN A CA 1
ATOM 3075 C C . ASN A 1 410 ? -17.474 6.191 47.808 1.00 84.12 410 ASN A C 1
ATOM 3077 O O . ASN A 1 410 ? -18.389 5.868 48.571 1.00 84.12 410 ASN A O 1
ATOM 3081 N N . GLY A 1 411 ? -17.700 6.706 46.597 1.00 87.50 411 GLY A N 1
ATOM 3082 C CA . GLY A 1 411 ? -19.017 7.033 46.059 1.00 87.50 411 GLY A CA 1
ATOM 3083 C C . GLY A 1 411 ? -19.784 5.860 45.439 1.00 87.50 411 GLY A C 1
ATOM 3084 O O . GLY A 1 411 ? -19.394 4.690 45.518 1.00 87.50 411 GLY A O 1
ATOM 3085 N N . LEU A 1 412 ? -20.920 6.197 44.820 1.00 90.94 412 LEU A N 1
ATOM 3086 C CA . LEU A 1 412 ? -21.663 5.275 43.960 1.00 90.94 412 LEU A CA 1
ATOM 3087 C C . LEU A 1 412 ? -20.825 4.920 42.732 1.00 90.94 412 LEU A C 1
ATOM 3089 O O . LEU A 1 412 ? -20.091 5.758 42.201 1.00 90.94 412 LEU A O 1
ATOM 3093 N N . HIS A 1 413 ? -20.972 3.687 42.267 1.00 93.56 413 HIS A N 1
ATOM 3094 C CA . HIS A 1 413 ? -20.333 3.243 41.046 1.00 93.56 413 HIS A CA 1
ATOM 3095 C C . HIS A 1 413 ? -21.197 2.264 40.257 1.00 93.56 413 HIS A C 1
ATOM 3097 O O . HIS A 1 413 ? -21.917 1.442 40.822 1.00 93.56 413 HIS A O 1
ATOM 3103 N N . GLU A 1 414 ? -21.092 2.358 38.937 1.00 95.00 414 GLU A N 1
ATOM 3104 C CA . GLU A 1 414 ? -21.670 1.420 37.981 1.00 95.00 414 GLU A CA 1
ATOM 3105 C C . GLU A 1 414 ? -20.524 0.635 37.345 1.00 95.00 414 GLU A C 1
ATOM 3107 O O . GLU A 1 414 ? -19.547 1.216 36.876 1.00 95.00 414 GLU A O 1
ATOM 3112 N N . VAL A 1 415 ? -20.648 -0.683 37.308 1.00 93.12 415 VAL A N 1
ATOM 3113 C CA . VAL A 1 415 ? -19.731 -1.582 36.619 1.00 93.12 415 VAL A CA 1
ATOM 3114 C C . VAL A 1 415 ? -20.470 -2.232 35.466 1.00 93.12 415 VAL A C 1
ATOM 3116 O O . VAL A 1 415 ? -21.573 -2.738 35.640 1.00 93.12 415 VAL A O 1
ATOM 3119 N N . GLN A 1 416 ? -19.841 -2.269 34.302 1.00 92.88 416 GLN A N 1
ATOM 3120 C CA . GLN A 1 416 ? -20.315 -2.978 33.128 1.00 92.88 416 GLN A CA 1
ATOM 3121 C C . GLN A 1 416 ? -19.207 -3.898 32.625 1.00 92.88 416 GLN A C 1
ATOM 3123 O O . GLN A 1 416 ? -18.068 -3.471 32.448 1.00 92.88 416 GLN A O 1
ATOM 3128 N N . ILE A 1 417 ? -19.543 -5.157 32.380 1.00 89.25 417 ILE A N 1
ATOM 3129 C CA . ILE A 1 417 ? -18.662 -6.133 31.738 1.00 89.25 417 ILE A CA 1
ATOM 3130 C C . ILE A 1 417 ? -19.232 -6.388 30.353 1.00 89.25 417 ILE A C 1
ATOM 3132 O O . ILE A 1 417 ? -20.417 -6.694 30.222 1.00 89.25 417 ILE A O 1
ATOM 3136 N N . MET A 1 418 ? -18.408 -6.231 29.324 1.00 88.25 418 MET A N 1
ATOM 3137 C CA . MET A 1 418 ? -18.815 -6.317 27.923 1.00 88.25 418 MET A CA 1
ATOM 3138 C C . MET A 1 418 ? -17.937 -7.300 27.150 1.00 88.25 418 MET A C 1
ATOM 3140 O O . MET A 1 418 ? -16.762 -7.473 27.479 1.00 88.25 418 MET A O 1
ATOM 3144 N N . ASP A 1 419 ? -18.495 -7.921 26.112 1.00 79.19 419 ASP A N 1
ATOM 3145 C CA . ASP A 1 419 ? -17.719 -8.676 25.124 1.00 79.19 419 ASP A CA 1
ATOM 3146 C C . ASP A 1 419 ? -16.925 -7.740 24.190 1.00 79.19 419 ASP A C 1
ATOM 3148 O O . ASP A 1 419 ? -17.089 -6.516 24.197 1.00 79.19 419 ASP A O 1
ATOM 3152 N N . ALA A 1 420 ? -16.060 -8.315 23.351 1.00 65.69 420 ALA A N 1
ATOM 3153 C CA . ALA A 1 420 ? -15.260 -7.551 22.394 1.00 65.69 420 ALA A CA 1
ATOM 3154 C C . ALA A 1 420 ? -16.057 -6.902 21.249 1.00 65.69 420 ALA A C 1
ATOM 3156 O O . ALA A 1 420 ? -15.500 -6.117 20.485 1.00 65.69 420 ALA A O 1
ATOM 3157 N N . GLN A 1 421 ? -17.350 -7.204 21.125 1.00 58.03 421 GLN A N 1
ATOM 3158 C CA . GLN A 1 421 ? -18.271 -6.524 20.216 1.00 58.03 421 GLN A CA 1
ATOM 3159 C C . GLN A 1 421 ? -19.074 -5.421 20.929 1.00 58.03 421 GLN A C 1
ATOM 3161 O O . GLN A 1 421 ? -19.939 -4.803 20.311 1.00 58.03 421 GLN A O 1
ATOM 3166 N N . GLY A 1 422 ? -18.792 -5.156 22.209 1.00 58.94 422 GLY A N 1
ATOM 3167 C CA . GLY A 1 422 ? -19.472 -4.148 23.017 1.00 58.94 422 GLY A CA 1
ATOM 3168 C C . GLY A 1 422 ? -20.835 -4.588 23.553 1.00 58.94 422 GLY A C 1
ATOM 3169 O O . GLY A 1 422 ? -21.581 -3.748 24.056 1.00 58.94 422 GLY A O 1
ATOM 3170 N N . ARG A 1 423 ? -21.196 -5.877 23.468 1.00 73.19 423 ARG A N 1
ATOM 3171 C CA . ARG A 1 423 ? -22.429 -6.381 24.088 1.00 73.19 423 ARG A CA 1
ATOM 3172 C C . ARG A 1 423 ? -22.234 -6.496 25.591 1.00 73.19 423 ARG A C 1
ATOM 3174 O O . ARG A 1 423 ? -21.251 -7.067 26.055 1.00 73.19 423 ARG A O 1
ATOM 3181 N N . MET A 1 424 ? -23.191 -5.981 26.352 1.00 82.38 424 MET A N 1
ATOM 3182 C CA . MET A 1 424 ? -23.171 -6.034 27.811 1.00 82.38 424 MET A CA 1
ATOM 3183 C C . MET A 1 424 ? -23.470 -7.456 28.302 1.00 82.38 424 MET A C 1
ATOM 3185 O O . MET A 1 424 ? -24.529 -8.008 28.015 1.00 82.38 424 MET A O 1
ATOM 3189 N N . ILE A 1 425 ? -22.518 -8.036 29.032 1.00 86.06 425 ILE A N 1
ATOM 3190 C CA . ILE A 1 425 ? -22.618 -9.347 29.685 1.00 86.06 425 ILE A CA 1
ATOM 3191 C C . ILE A 1 425 ? -23.242 -9.197 31.069 1.00 86.06 425 ILE A C 1
ATOM 3193 O O . ILE A 1 425 ? -24.121 -9.966 31.449 1.00 86.06 425 ILE A O 1
ATOM 3197 N N . GLN A 1 426 ? -22.785 -8.201 31.830 1.00 92.44 426 GLN A N 1
ATOM 3198 C CA . GLN A 1 426 ? -23.284 -7.933 33.172 1.00 92.44 426 GLN A CA 1
ATOM 3199 C C . GLN A 1 426 ? -23.188 -6.445 33.502 1.00 92.44 426 GLN A C 1
ATOM 3201 O O . GLN A 1 426 ? -22.241 -5.771 33.097 1.00 92.44 426 GLN A O 1
ATOM 3206 N N . SER A 1 427 ? -24.150 -5.956 34.284 1.00 93.44 427 SER A N 1
ATOM 3207 C CA . SER A 1 427 ? -24.120 -4.637 34.912 1.00 93.44 427 SER A CA 1
ATOM 3208 C C . SER A 1 427 ? -24.314 -4.785 36.422 1.00 93.44 427 SER A C 1
ATOM 3210 O O . SER A 1 427 ? -25.139 -5.582 36.874 1.00 93.44 427 SER A O 1
ATOM 3212 N N . ILE A 1 428 ? -23.520 -4.057 37.204 1.00 94.75 428 ILE A N 1
ATOM 3213 C CA . ILE A 1 428 ? -23.525 -4.096 38.666 1.00 94.75 428 ILE A CA 1
ATOM 3214 C C . ILE A 1 428 ? -23.513 -2.660 39.181 1.00 94.75 428 ILE A C 1
ATOM 3216 O O . ILE A 1 428 ? -22.632 -1.880 38.834 1.00 94.75 428 ILE A O 1
ATOM 3220 N N . ASN A 1 429 ? -24.453 -2.327 40.061 1.00 96.06 429 ASN A N 1
ATOM 3221 C CA . ASN A 1 429 ? -24.430 -1.070 40.803 1.00 96.06 429 ASN A CA 1
ATOM 3222 C C . ASN A 1 429 ? -23.871 -1.304 42.208 1.00 96.06 429 ASN A C 1
ATOM 3224 O O . ASN A 1 429 ? -24.222 -2.280 42.876 1.00 96.06 429 ASN A O 1
ATOM 3228 N N . GLY A 1 430 ? -23.016 -0.396 42.666 1.00 93.94 430 GLY A N 1
ATOM 3229 C CA . GLY A 1 430 ? -22.347 -0.488 43.954 1.00 93.94 430 GLY A CA 1
ATOM 3230 C C . GLY A 1 430 ? -22.081 0.864 44.604 1.00 93.94 430 GLY A C 1
ATOM 3231 O O . GLY A 1 430 ? -22.375 1.923 44.050 1.00 93.94 430 GLY A O 1
ATOM 3232 N N . LYS A 1 431 ? -21.547 0.816 45.827 1.00 93.19 431 LYS A N 1
ATOM 3233 C CA . LYS A 1 431 ? -21.174 1.990 46.621 1.00 93.19 431 LYS A CA 1
ATOM 3234 C C . LYS A 1 431 ? -19.978 1.666 47.508 1.00 93.19 431 LYS A C 1
ATOM 3236 O O . LYS A 1 431 ? -19.956 0.590 48.104 1.00 93.19 431 LYS A O 1
ATOM 3241 N N . GLY A 1 432 ? -19.059 2.618 47.648 1.00 90.44 432 GLY A N 1
ATOM 3242 C CA . GLY A 1 432 ? -17.904 2.490 48.533 1.00 90.44 432 GLY A CA 1
ATOM 3243 C C . GLY A 1 432 ? -16.844 1.525 48.009 1.00 90.44 432 GLY A C 1
ATOM 3244 O O . GLY A 1 432 ? -16.963 0.980 46.913 1.00 90.44 432 GLY A O 1
ATOM 3245 N N . TRP A 1 433 ? -15.797 1.314 48.806 1.00 93.06 433 TRP A N 1
ATOM 3246 C CA . TRP A 1 433 ? -14.721 0.399 48.437 1.00 93.06 433 TRP A CA 1
ATOM 3247 C C . TRP A 1 433 ? -15.243 -1.030 48.426 1.00 93.06 433 TRP A C 1
ATOM 3249 O O . TRP A 1 433 ? -15.741 -1.513 49.445 1.00 93.06 433 TRP A O 1
ATOM 3259 N N . LYS A 1 434 ? -15.164 -1.693 47.272 1.00 95.06 434 LYS A N 1
ATOM 3260 C CA . LYS A 1 434 ? -15.756 -3.017 47.110 1.00 95.06 434 LYS A CA 1
ATOM 3261 C C . LYS A 1 434 ? -15.010 -3.873 46.099 1.00 95.06 434 LYS A C 1
ATOM 3263 O O . LYS A 1 434 ? -14.641 -3.405 45.021 1.00 95.06 434 LYS A O 1
ATOM 3268 N N . ASP A 1 435 ? -14.864 -5.140 46.462 1.00 93.50 435 ASP A N 1
ATOM 3269 C CA . ASP A 1 435 ? -14.364 -6.196 45.595 1.00 93.50 435 ASP A CA 1
ATOM 3270 C C . ASP A 1 435 ? -15.523 -6.949 44.949 1.00 93.50 435 ASP A C 1
ATOM 3272 O O . ASP A 1 435 ? -16.564 -7.201 45.566 1.00 93.50 435 ASP A O 1
ATOM 3276 N N . TYR A 1 436 ? -15.316 -7.328 43.699 1.00 94.38 436 TYR A N 1
ATOM 3277 C CA . TYR A 1 436 ? -16.264 -8.073 42.894 1.00 94.38 436 TYR A CA 1
ATOM 3278 C C . TYR A 1 436 ? -15.571 -9.281 42.288 1.00 94.38 436 TYR A C 1
ATOM 3280 O O . TYR A 1 436 ? -14.469 -9.175 41.749 1.00 94.38 436 TYR A O 1
ATOM 3288 N N . SER A 1 437 ? -16.235 -10.429 42.341 1.00 91.75 437 SER A N 1
ATOM 3289 C CA . SER A 1 437 ? -15.832 -11.588 41.553 1.00 91.75 437 SER A CA 1
ATOM 3290 C C . SER A 1 437 ? -16.171 -11.353 40.085 1.00 91.75 437 SER A C 1
ATOM 3292 O O . SER A 1 437 ? -17.240 -10.823 39.768 1.00 91.75 437 SER A O 1
ATOM 3294 N N . MET A 1 438 ? -15.276 -11.771 39.192 1.00 88.00 438 MET A N 1
ATOM 3295 C CA . MET A 1 438 ? -15.609 -11.852 37.773 1.00 88.00 438 MET A CA 1
ATOM 3296 C C . MET A 1 438 ? -16.747 -12.869 37.570 1.00 88.00 438 MET A C 1
ATOM 3298 O O . MET A 1 438 ? -16.776 -13.889 38.267 1.00 88.00 438 MET A O 1
ATOM 3302 N N . PRO A 1 439 ? -17.696 -12.617 36.649 1.00 88.56 439 PRO A N 1
ATOM 3303 C CA . PRO A 1 439 ? -18.762 -13.563 36.364 1.00 88.56 439 PRO A CA 1
ATOM 3304 C C . PRO A 1 439 ? -18.198 -14.921 35.942 1.00 88.56 439 PRO A C 1
ATOM 3306 O O . PRO A 1 439 ? -17.339 -15.014 35.070 1.00 88.56 439 PRO A O 1
ATOM 3309 N N . SER A 1 440 ? -18.737 -15.993 36.519 1.00 86.31 440 SER A N 1
ATOM 3310 C CA . SER A 1 440 ? -18.355 -17.368 36.173 1.00 86.31 440 SER A CA 1
ATOM 3311 C C . SER A 1 440 ? -18.768 -17.777 34.755 1.00 86.31 440 SER A C 1
ATOM 3313 O O . SER A 1 440 ? -18.326 -18.806 34.260 1.00 86.31 440 SER A O 1
ATOM 3315 N N . SER A 1 441 ? -19.614 -16.981 34.094 1.00 83.44 441 SER A N 1
ATOM 3316 C CA . SER A 1 441 ? -20.042 -17.184 32.708 1.00 83.44 441 SER A CA 1
ATOM 3317 C C . SER A 1 441 ? -19.030 -16.691 31.669 1.00 83.44 441 SER A C 1
ATOM 3319 O O . SER A 1 441 ? -19.283 -16.827 30.472 1.00 83.44 441 SER A O 1
ATOM 3321 N N . LEU A 1 442 ? -17.930 -16.061 32.090 1.00 83.81 442 LEU A N 1
ATOM 3322 C CA . LEU A 1 442 ? -16.889 -15.611 31.172 1.00 83.81 442 LEU A CA 1
ATOM 3323 C C . LEU A 1 442 ? -16.057 -16.801 30.685 1.00 83.81 442 LEU A C 1
ATOM 3325 O O . LEU A 1 442 ? -15.706 -17.692 31.451 1.00 83.81 442 LEU A O 1
ATOM 3329 N N . ASN A 1 443 ? -15.743 -16.809 29.395 1.00 79.31 443 ASN A N 1
ATOM 3330 C CA . ASN A 1 443 ? -14.913 -17.828 28.772 1.00 79.31 443 ASN A CA 1
ATOM 3331 C C . ASN A 1 443 ? -13.432 -17.452 28.929 1.00 79.31 443 ASN A C 1
ATOM 3333 O O . ASN A 1 443 ? -13.042 -16.345 28.553 1.00 79.31 443 ASN A O 1
ATOM 3337 N N . SER A 1 444 ? -12.609 -18.378 29.426 1.00 75.25 444 SER A N 1
ATOM 3338 C CA . SER A 1 444 ? -11.187 -18.145 29.720 1.00 75.25 444 SER A CA 1
ATOM 3339 C C . SER A 1 444 ? -10.315 -17.819 28.496 1.00 75.25 444 SER A C 1
ATOM 3341 O O . SER A 1 444 ? -9.196 -17.338 28.627 1.00 75.25 444 SER A O 1
ATOM 3343 N N . ASN A 1 445 ? -10.840 -18.006 27.283 1.00 72.19 445 ASN A N 1
ATOM 3344 C CA . ASN A 1 445 ? -10.151 -17.699 26.026 1.00 72.19 445 ASN A CA 1
ATOM 3345 C C . ASN A 1 445 ? -10.738 -16.479 25.298 1.00 72.19 445 ASN A C 1
ATOM 3347 O O . ASN A 1 445 ? -10.507 -16.296 24.104 1.00 72.19 445 ASN A O 1
ATOM 3351 N N . SER A 1 446 ? -11.545 -15.660 25.974 1.00 69.75 446 SER A N 1
ATOM 3352 C CA . SER A 1 446 ? -12.193 -14.485 25.382 1.00 69.75 446 SER A CA 1
ATOM 3353 C C . SER A 1 446 ? -11.730 -13.185 26.035 1.00 69.75 446 SER A C 1
ATOM 3355 O O . SER A 1 446 ? -11.504 -13.117 27.243 1.00 69.75 446 SER A O 1
ATOM 3357 N N . VAL A 1 447 ? -11.601 -12.134 25.219 1.00 73.88 447 VAL A N 1
ATOM 3358 C CA . VAL A 1 447 ? -11.302 -10.776 25.689 1.00 73.88 447 VAL A CA 1
ATOM 3359 C C . VAL A 1 447 ? -12.600 -10.082 26.086 1.00 73.88 447 VAL A C 1
ATOM 3361 O O . VAL A 1 447 ? -13.543 -10.004 25.294 1.00 73.88 447 VAL A O 1
ATOM 3364 N N . TYR A 1 448 ? -12.610 -9.529 27.293 1.00 81.50 448 TYR A N 1
ATOM 3365 C CA . TYR A 1 448 ? -13.714 -8.757 27.845 1.00 81.50 448 TYR A CA 1
ATOM 3366 C C . TYR A 1 448 ? -13.265 -7.352 28.217 1.00 81.50 448 TYR A C 1
ATOM 3368 O O . TYR A 1 448 ? -12.086 -7.084 28.453 1.00 81.50 448 TYR A O 1
ATOM 3376 N N . PHE A 1 449 ? -14.232 -6.447 28.294 1.00 82.38 449 PHE A N 1
ATOM 3377 C CA . PHE A 1 449 ? -14.021 -5.060 28.667 1.00 82.38 449 PHE A CA 1
ATOM 3378 C C . PHE A 1 449 ? -14.789 -4.759 29.948 1.00 82.38 449 PHE A C 1
ATOM 3380 O O . PHE A 1 449 ? -16.015 -4.823 29.982 1.00 82.38 449 PHE A O 1
ATOM 3387 N N . LEU A 1 450 ? -14.055 -4.413 31.002 1.00 87.00 450 LEU A N 1
ATOM 3388 C CA . LEU A 1 450 ? -14.597 -3.903 32.252 1.00 87.00 450 LEU A CA 1
ATOM 3389 C C . LEU A 1 450 ? -14.658 -2.378 32.169 1.00 87.00 450 LEU A C 1
ATOM 3391 O O . LEU A 1 450 ? -13.615 -1.726 32.137 1.00 87.00 450 LEU A O 1
ATOM 3395 N N . GLN A 1 451 ? -15.857 -1.807 32.153 1.00 89.12 451 GLN A N 1
ATOM 3396 C CA . GLN A 1 451 ? -16.091 -0.377 32.310 1.00 89.12 451 GLN A CA 1
ATOM 3397 C C . GLN A 1 451 ? -16.603 -0.096 33.723 1.00 89.12 451 GLN A C 1
ATOM 3399 O O . GLN A 1 451 ? -17.599 -0.669 34.144 1.00 89.12 451 GLN A O 1
ATOM 3404 N N . VAL A 1 452 ? -15.956 0.815 34.444 1.00 87.62 452 VAL A N 1
ATOM 3405 C CA . VAL A 1 452 ? -16.400 1.266 35.768 1.00 87.62 452 VAL A CA 1
ATOM 3406 C C . VAL A 1 452 ? -16.590 2.772 35.747 1.00 87.62 452 VAL A C 1
ATOM 3408 O O . VAL A 1 452 ? -15.657 3.506 35.421 1.00 87.62 452 VAL A O 1
ATOM 3411 N N . LYS A 1 453 ? -17.787 3.234 36.107 1.00 86.19 453 LYS A N 1
ATOM 3412 C CA . LYS A 1 453 ? -18.135 4.648 36.260 1.00 86.19 453 LYS A CA 1
ATOM 3413 C C . LYS A 1 453 ? -18.258 4.974 37.737 1.00 86.19 453 LYS A C 1
ATOM 3415 O O . LYS A 1 453 ? -18.988 4.300 38.455 1.00 86.19 453 LYS A O 1
ATOM 3420 N N . THR A 1 454 ? -17.565 6.011 38.181 1.00 85.50 454 THR A N 1
ATOM 3421 C CA . THR A 1 454 ? -17.614 6.526 39.554 1.00 85.50 454 THR A CA 1
ATOM 3422 C C . THR A 1 454 ? -17.659 8.056 39.528 1.00 85.50 454 THR A C 1
ATOM 3424 O O . THR A 1 454 ? -17.498 8.668 38.470 1.00 85.50 454 THR A O 1
ATOM 3427 N N . GLU A 1 455 ? -17.797 8.693 40.693 1.00 79.62 455 GLU A N 1
ATOM 3428 C CA . GLU A 1 455 ? -17.619 10.149 40.837 1.00 79.62 455 GLU A CA 1
ATOM 3429 C C . GLU A 1 455 ? -16.212 10.642 40.438 1.00 79.62 455 GLU A C 1
ATOM 3431 O O . GLU A 1 455 ? -16.047 11.793 40.048 1.00 79.62 455 GLU A O 1
ATOM 3436 N N . GLN A 1 456 ? -15.202 9.763 40.490 1.00 73.50 456 GLN A N 1
ATOM 3437 C CA . GLN A 1 456 ? -13.812 10.060 40.120 1.00 73.50 456 GLN A CA 1
ATOM 3438 C C . GLN A 1 456 ? -13.559 9.913 38.609 1.00 73.50 456 GLN A C 1
ATOM 3440 O O . GLN A 1 456 ? -12.481 10.258 38.126 1.00 73.50 456 GLN A O 1
ATOM 3445 N N . GLY A 1 457 ? -14.536 9.397 37.853 1.00 71.06 457 GLY A N 1
ATOM 3446 C CA . GLY A 1 457 ? -14.468 9.244 36.403 1.00 71.06 457 GLY A CA 1
ATOM 3447 C C . GLY A 1 457 ? -14.898 7.865 35.905 1.00 71.06 457 GLY A C 1
ATOM 3448 O O . GLY A 1 457 ? -15.345 7.004 36.662 1.00 71.06 457 GLY A O 1
ATOM 3449 N N . THR A 1 458 ? -14.768 7.665 34.592 1.00 77.81 458 THR A N 1
ATOM 3450 C CA . THR A 1 458 ? -15.007 6.375 33.929 1.00 77.81 458 THR A CA 1
ATOM 3451 C C . THR A 1 458 ? -13.681 5.748 33.516 1.00 77.81 458 THR A C 1
ATOM 3453 O O . THR A 1 458 ? -12.886 6.391 32.834 1.00 77.81 458 THR A O 1
ATOM 3456 N N . ALA A 1 459 ? -13.458 4.491 33.888 1.00 74.31 459 ALA A N 1
ATOM 3457 C CA . ALA A 1 459 ? -12.298 3.706 33.485 1.00 74.31 459 ALA A CA 1
ATOM 3458 C C . ALA A 1 459 ? -12.743 2.482 32.683 1.00 74.31 459 ALA A C 1
ATOM 3460 O O . ALA A 1 459 ? -13.749 1.861 33.013 1.00 74.31 459 ALA A O 1
ATOM 3461 N N . VAL A 1 460 ? -11.977 2.130 31.647 1.00 80.44 460 VAL A N 1
ATOM 3462 C CA . VAL A 1 460 ? -12.155 0.887 30.886 1.00 80.44 460 VAL A CA 1
ATOM 3463 C C . VAL A 1 460 ? -10.861 0.077 30.940 1.00 80.44 460 VAL A C 1
ATOM 3465 O O . VAL A 1 460 ? -9.765 0.637 30.811 1.00 80.44 460 VAL A O 1
ATOM 3468 N N . ARG A 1 461 ? -10.971 -1.234 31.163 1.00 76.19 461 ARG A N 1
ATOM 3469 C CA . ARG A 1 461 ? -9.856 -2.188 31.149 1.00 76.19 461 ARG A CA 1
ATOM 3470 C C . ARG A 1 461 ? -10.237 -3.422 30.343 1.00 76.19 461 ARG A C 1
ATOM 3472 O O . ARG A 1 461 ? -11.279 -4.019 30.595 1.00 76.19 461 ARG A O 1
ATOM 3479 N N . GLY A 1 462 ? -9.391 -3.783 29.383 1.00 76.31 462 GLY A N 1
ATOM 3480 C CA . GLY A 1 462 ? -9.461 -5.086 28.730 1.00 76.31 462 GLY A CA 1
ATOM 3481 C C . GLY A 1 462 ? -8.858 -6.150 29.643 1.00 76.31 462 GLY A C 1
ATOM 3482 O O . GLY A 1 462 ? -7.829 -5.895 30.271 1.00 76.31 462 GLY A O 1
ATOM 3483 N N . PHE A 1 463 ? -9.487 -7.315 29.731 1.00 73.50 463 PHE A N 1
ATOM 3484 C CA . PHE A 1 463 ? -8.955 -8.466 30.454 1.00 73.50 463 PHE A CA 1
ATOM 3485 C C . PHE A 1 463 ? -9.336 -9.768 29.744 1.00 73.50 463 PHE A C 1
ATOM 3487 O O . PHE A 1 463 ? -10.292 -9.811 28.969 1.00 73.50 463 PHE A O 1
ATOM 3494 N N . VAL A 1 464 ? -8.569 -10.820 30.013 1.00 73.06 464 VAL A N 1
ATOM 3495 C CA . VAL A 1 464 ? -8.899 -12.196 29.632 1.00 73.06 464 VAL A CA 1
ATOM 3496 C C . VAL A 1 464 ? -9.340 -12.894 30.910 1.00 73.06 464 VAL A C 1
ATOM 3498 O O . VAL A 1 464 ? -8.672 -12.752 31.938 1.00 73.06 464 VAL A O 1
ATOM 3501 N N . ALA A 1 465 ? -10.495 -13.559 30.880 1.00 68.88 465 ALA A N 1
ATOM 3502 C CA . ALA A 1 465 ? -10.947 -14.315 32.041 1.00 68.88 465 ALA A CA 1
ATOM 3503 C C . ALA A 1 465 ? -9.964 -15.479 32.311 1.00 68.88 465 ALA A C 1
ATOM 3505 O O . ALA A 1 465 ? -9.449 -16.050 31.354 1.00 68.88 465 ALA A O 1
ATOM 3506 N N . PRO A 1 466 ? -9.641 -15.789 33.573 1.00 62.06 466 PRO A N 1
ATOM 3507 C CA . PRO A 1 466 ? -8.724 -16.870 33.931 1.00 62.06 466 PRO A CA 1
ATOM 3508 C C . PRO A 1 466 ? -9.300 -18.261 33.666 1.00 62.06 466 PRO A C 1
ATOM 3510 O O . PRO A 1 466 ? -10.546 -18.400 33.621 1.00 62.06 466 PRO A O 1
#

Radius of gyration: 24.94 Å; Cα contacts (8 Å, |Δi|>4): 1122; chains: 1; bounding box: 56×53×80 Å

Mean predicted aligned error: 13.67 Å

Solvent-accessible surface area (backbone atoms only — not comparable to full-atom values): 25075 Å² total; per-residue (Å²): 100,52,95,77,68,34,55,44,77,48,64,49,75,44,75,98,65,87,57,59,67,33,92,79,29,25,41,35,39,28,38,27,41,40,39,85,84,76,72,43,72,44,78,88,53,62,40,68,59,44,78,46,66,40,36,71,85,47,86,54,40,61,30,48,28,72,48,63,34,67,83,59,36,39,34,37,27,35,6,17,24,82,30,48,52,63,9,16,50,10,40,47,36,71,30,1,20,29,33,38,32,28,74,29,90,86,38,95,56,41,40,48,71,54,85,62,21,33,22,55,42,49,19,53,54,30,43,78,68,73,35,52,74,58,17,52,47,27,63,34,59,71,17,17,38,61,43,32,25,33,35,8,37,51,26,28,53,15,58,24,55,38,51,89,41,86,62,30,40,19,31,6,23,32,39,57,87,90,76,24,31,14,26,36,36,61,36,56,55,55,45,26,49,36,19,64,50,26,42,48,85,62,49,62,63,87,78,67,69,72,97,49,74,53,72,80,56,67,63,71,70,45,57,67,43,54,37,64,83,77,30,56,37,95,39,69,50,13,49,56,96,80,43,62,17,50,48,60,58,70,53,42,50,60,45,76,41,69,45,76,64,66,26,29,15,5,20,16,61,36,67,55,59,94,85,58,92,39,90,42,23,56,53,71,89,48,40,48,22,35,38,34,33,26,25,70,73,37,38,29,37,35,36,36,41,39,90,88,78,48,44,72,45,83,74,70,38,79,74,55,67,47,86,53,91,92,56,83,68,60,30,26,38,50,35,34,41,62,46,98,63,38,23,38,34,36,35,27,56,27,36,49,71,68,103,81,39,74,77,51,90,58,43,49,78,45,77,54,66,66,78,93,54,95,70,57,76,92,77,52,98,61,87,76,77,78,73,82,75,78,72,93,65,90,60,87,43,56,48,79,58,62,66,30,36,35,40,60,40,77,49,56,31,43,37,38,35,21,42,83,84,67,50,77,76,46,76,49,80,50,62,32,69,44,78,43,72,55,68,85,86,57,54,51,86,40,60,31,35,43,35,39,39,40,88,92,44,62,49,76,45,79,46,56,34,103

Secondary structure (DSSP, 8-state):
-HHHH-EEEEEEE--SS--TT-TTSEEEEEEEEEPTTT--EEEEEEEEEEEEEPPSS--S-----EEE-TTSPEEEE---TT-TTTTTT-TTSSSSEEEEEEE-SSSTTSEEPPTT-HHHHHHHHHHHTT-HHHHHHHH-TTTS-TTEEEE--S---EEEE-SSSTT-EEEEEPPPTTT-EEEEEEESS-EE--TTTEETTTEE-----TTS-GGGS--HHHHHT--TTT---SS-SS-GGG----SS---B---SEEEESS-EEEEEEE---TT---TTSPPGGGTTEEEEEETTT-EEEEEEE-TTT--EEEEEEEEEES-STTSPPP-SEEEEEE-TTS-EEEEE--S--GGGS---TT-EEEEE---S-SS-GGGS------------S--TTEEE-SSEEEE--SSEEEEEEEETT--EEEEEEEESSEEEEPPTTS-TTSEEEEEEEETTEEEEEEEE--

Nearest PDB structures (foldseek):
  5min-assembly1_A  TM=5.758E-01  e=7.086E-12  Acinetobacter calcoaceticus
  7skn-assembly1_B  TM=7.070E-01  e=4.511E-02  synthetic construct
  4gqz-assembly2_C  TM=6.358E-01  e=6.971E-02  Salmonella enterica subsp. enterica serovar Typhimurium str. LT2
  6lel-assembly1_B  TM=4.997E-01  e=2.867E-01  Escherichia coli
  8v2c-assembly1_C  TM=2.350E-01  e=1.576E-01  Mus musculus

Sequence (466 aa):
TFAQDNFIYISYSTGAVQAQGSATVGWRYSRFKLDPTTKMIDTLSEKVLIFVPAGTSARWHTGGAMQFDGFGNLYITTADNEAEALGPGNTADLRGGTMRIHPDTTDPRGYTIPAGNFGEYWAAEFTKQNRTALAAKYRDTTKVKAQIYIKGSRNPYGMSVDKNRLGWVAWSECGPDAQRQEEYNISNHPGFGGWPFFSGTATRQTAKHGSYDEANDVTTAGWAAFNPTTNVSTALANNLAGLPGVDSLPPMLPPIMQEANGCAQGGAIIRYDGRINNPGMMPPHLDNTVIYGNFTQNTFGAAKFDTTTGVAVGTTAAVFTMTKTGRPTLNNPVDIQQGPDGALYVTDWGGGCCSGSPGNTNSGIVRVTYTGTCQDPGLYPGVTTAVSKAIRGDVNWLRVGGTSFSVLSNGLHEVQIMDAQGRMIQSINGKGWKDYSMPSSLNSNSVYFLQVKTEQGTAVRGFVAP

Foldseek 3Di:
DCVVQQKDWFWDWDDPDQQFPDPRTFIFTWIFHADPVLRDTPPVRTQGLDTAHAHRPFDDQQAFDWDAALVQKIKGAGAQSPVFLAAQVFQLHPYAAIFIWHQDPVDPSRTHQDPQAPLNVVLVVCVVVVNNVLSVLSVDCLAHPSRGQEGAHHHWNAKDDHNVAPQWIWTWWADDPVFQKTFTAIDSHRFRQCPPQAGAQRHGDPDDDPPPCPVVRDDPVQSVQADQAPFDRPHQSNCPPNRNYRSTHDHHDHGLDIDGHFTKAAWAQAADDPVQPDQQADDPVCHQKTWIAGQQQQWIKIWHADPVPRHTDDDIDGDDHQPDPPHLRQRGWHYWYQDPSRWIKTWGQQYDDDDPGDRDPRTDMDTDGDDVDPDDPVPDPDPDPDPFRPDPDPPPQWADDQFKIKGQAQAKKKKFKAFPVRHTPDIDIDHHIDMDTDDPPADQSGKIWIWMQGPVGIDIDIDGHD

pLDDT: mean 79.11, std 17.11, range [29.38, 98.5]